Protein AF-A0A0G1ZNN7-F1 (afdb_monomer)

Secondary structure (DSSP, 8-state):
--EEEEEE---TTHHHHHHHHHHHTT--GGGEEEEEE-S-GGGGGG--SS---------SSTTSSHHHHHHHHHHHHHTT----GGG-EEEE-S-S--HHHHHHHTTSSSEEEEEEESS-TTS-STT-EEEEEEEE---HHHHHHHHHHHHHTT-EEEE--HHHHHHHHIIIIIHHHHHHHHHHHHHHHTT--HHHHGGG--HHHHHHHHHHHHHHTS-HHHHHHHHHH-TTHHHHHHHHHHHHHHHHHHHHHT-HHHHHHHHHHHHHHH-HHHHHHHHHHHHHHHHHHHHHH-TTEEEEEEEGGG--TTHHHHHHHHHHHTTPPEEEEEEEEETTTEEEEEEEESS-TTSHHHHHHHHHHHT-SSS-EEEE-

Radius of gyration: 27.14 Å; Cα contacts (8 Å, |Δi|>4): 486; chains: 1; bounding box: 48×65×79 Å

Sequence (373 aa):
MKKRILVLDAFTNGHEAVLAFIQRQGWAETDCEIVFCGTHPNVFKHLTEGPAYAVVPIRNSIAGEVTEVTKHLALFRETGYDLRERDRLDLQINTSVKQPAVEVMLESKAQIVGLHPMFRPEMPFDGQTVVACPARLTAPDWKTWVVNMLTATRAQIKWSTPAEHDGYMTTVQVIPHLGNLTSALLITEAGVSVSESLAFTSPFYRVMFSLMGRLVSQSPDLYTSIVMENPETLTMLERRIAIEQRLVQMIRDKDQAAFEELFAQANVHFGPDVTKEANELFMRILGVLSTLYGKNSVTLEFSKAQSRPGLLERISRVFSERQINLTGINSVALDGQRLQFTISFEQSRTSDGVHRALEEIEEWSDPRVKVLN

pLDDT: mean 78.95, std 20.48, range [31.52, 97.94]

Mean predicted aligned error: 11.03 Å

Nearest PDB structures (foldseek):
  2pv7-assembly1_B  TM=7.252E-01  e=7.925E-16  Haemophilus influenzae
  7mqv-assembly1_B  TM=6.150E-01  e=2.598E-10  Bacillus anthracis
  3ab4-assembly1_A  TM=6.164E-01  e=3.435E-03  Corynebacterium glutamicum
  3ab4-assembly3_K  TM=6.244E-01  e=4.361E-03  Corynebacterium glutamicum
  1u8s-assembly1_B  TM=6.652E-01  e=2.939E-02  Vibrio cholerae

Structure (mmCIF, N/CA/C/O backbone):
data_AF-A0A0G1ZNN7-F1
#
_entry.id   AF-A0A0G1ZNN7-F1
#
loop_
_atom_site.group_PDB
_atom_site.id
_atom_site.type_symbol
_atom_site.label_atom_id
_atom_site.label_alt_id
_atom_site.label_comp_id
_atom_site.label_asym_id
_atom_site.label_entity_id
_atom_site.label_seq_id
_atom_site.pdbx_PDB_ins_code
_atom_site.Cartn_x
_atom_site.Cartn_y
_atom_site.Cartn_z
_atom_site.occupancy
_atom_site.B_iso_or_equiv
_atom_site.auth_seq_id
_atom_site.auth_comp_id
_atom_site.auth_asym_id
_atom_site.auth_atom_id
_atom_site.pdbx_PDB_model_num
ATOM 1 N N . MET A 1 1 ? 4.304 30.557 -33.763 1.00 44.91 1 MET A N 1
ATOM 2 C CA . MET A 1 1 ? 3.660 29.225 -33.795 1.00 44.91 1 MET A CA 1
ATOM 3 C C . MET A 1 1 ? 3.194 28.893 -32.390 1.00 44.91 1 MET A C 1
ATOM 5 O O . MET A 1 1 ? 3.998 29.050 -31.476 1.00 44.91 1 MET A O 1
ATOM 9 N N . LYS A 1 2 ? 1.927 28.492 -32.206 1.00 40.66 2 LYS A N 1
ATOM 10 C CA . LYS A 1 2 ? 1.457 27.999 -30.902 1.00 40.66 2 LYS A CA 1
ATOM 11 C C . LYS A 1 2 ? 2.163 26.686 -30.565 1.00 40.66 2 LYS A C 1
ATOM 13 O O . LYS A 1 2 ? 2.397 25.868 -31.453 1.00 40.66 2 LYS A O 1
ATOM 18 N N . LYS A 1 3 ? 2.514 26.485 -29.298 1.00 46.41 3 LYS A N 1
ATOM 19 C CA . LYS A 1 3 ? 3.096 25.230 -28.808 1.00 46.41 3 LYS A CA 1
ATOM 20 C C . LYS A 1 3 ? 1.956 24.226 -28.639 1.00 46.41 3 LYS A C 1
ATOM 22 O O . LYS A 1 3 ? 1.139 24.374 -27.734 1.00 46.41 3 LYS A O 1
ATOM 27 N N . ARG A 1 4 ? 1.851 23.247 -29.538 1.00 44.50 4 ARG A N 1
ATOM 28 C CA . ARG A 1 4 ? 0.801 22.219 -29.467 1.00 44.50 4 ARG A CA 1
ATOM 29 C C . ARG A 1 4 ? 1.236 21.097 -28.529 1.00 44.50 4 ARG A C 1
ATOM 31 O O . ARG A 1 4 ? 2.291 20.516 -28.740 1.00 44.50 4 ARG A O 1
ATOM 38 N N . ILE A 1 5 ? 0.444 20.806 -27.502 1.00 48.78 5 ILE A N 1
ATOM 39 C CA . ILE A 1 5 ? 0.685 19.733 -26.532 1.00 48.78 5 ILE A CA 1
ATOM 40 C C . ILE A 1 5 ? -0.375 18.662 -26.772 1.00 48.78 5 ILE A C 1
ATOM 42 O O . ILE A 1 5 ? -1.563 18.904 -26.558 1.00 48.78 5 ILE A O 1
ATOM 46 N N . LEU A 1 6 ? 0.054 17.486 -27.229 1.00 44.06 6 LEU A N 1
ATOM 47 C CA . LEU A 1 6 ? -0.830 16.344 -27.444 1.00 44.06 6 LEU A CA 1
ATOM 48 C C . LEU A 1 6 ? -0.864 15.481 -26.178 1.00 44.06 6 LEU A C 1
ATOM 50 O O . LEU A 1 6 ? 0.165 14.976 -25.731 1.00 44.06 6 LEU A O 1
ATOM 54 N N . VAL A 1 7 ? -2.050 15.323 -25.604 1.00 48.69 7 VAL A N 1
ATOM 55 C CA . VAL A 1 7 ? -2.313 14.522 -24.407 1.00 48.69 7 VAL A CA 1
ATOM 56 C C . VAL A 1 7 ? -3.157 13.336 -24.838 1.00 48.69 7 VAL A C 1
ATOM 58 O O . VAL A 1 7 ? -4.355 13.474 -25.047 1.00 48.69 7 VAL A O 1
ATOM 61 N N . LEU A 1 8 ? -2.546 12.171 -25.010 1.00 45.94 8 LEU A N 1
ATOM 62 C CA . LEU A 1 8 ? -3.296 10.931 -25.205 1.00 45.94 8 LEU A CA 1
ATOM 63 C C . LEU A 1 8 ? -3.858 10.516 -23.838 1.00 45.94 8 LEU A C 1
ATOM 65 O O . LEU A 1 8 ? -3.112 10.311 -22.879 1.00 45.94 8 LEU A O 1
ATOM 69 N N . ASP A 1 9 ? -5.180 10.539 -23.732 1.00 41.41 9 ASP A N 1
ATOM 70 C CA . ASP A 1 9 ? -5.912 10.518 -22.472 1.00 41.41 9 ASP A CA 1
ATOM 71 C C . ASP A 1 9 ? -6.006 9.098 -21.892 1.00 41.41 9 ASP A C 1
ATOM 73 O O . ASP A 1 9 ? -6.522 8.179 -22.528 1.00 41.41 9 ASP A O 1
ATOM 77 N N . ALA A 1 10 ? -5.529 8.930 -20.658 1.00 40.56 10 ALA A N 1
ATOM 78 C CA . ALA A 1 10 ? -5.932 7.822 -19.793 1.00 40.56 10 ALA A CA 1
ATOM 79 C C . ALA A 1 10 ? -6.051 8.230 -18.312 1.00 40.56 10 ALA A C 1
ATOM 81 O O . ALA A 1 10 ? -6.166 7.357 -17.452 1.00 40.56 10 ALA A O 1
ATOM 82 N N . PHE A 1 11 ? -6.030 9.531 -18.002 1.00 39.31 11 PHE A N 1
ATOM 83 C CA . PHE A 1 11 ? -6.188 10.033 -16.638 1.00 39.31 11 PHE A CA 1
ATOM 84 C C . PHE A 1 11 ? -7.243 11.121 -16.614 1.00 39.31 11 PHE A C 1
ATOM 86 O O . PHE A 1 11 ? -7.104 12.152 -17.267 1.00 39.31 11 PHE A O 1
ATOM 93 N N . THR A 1 12 ? -8.202 10.955 -15.711 1.00 38.47 12 THR A N 1
ATOM 94 C CA . THR A 1 12 ? -9.225 11.948 -15.368 1.00 38.47 12 THR A CA 1
ATOM 95 C C . THR A 1 12 ? -8.660 13.314 -14.944 1.00 38.47 12 THR A C 1
ATOM 97 O O . THR A 1 12 ? -9.421 14.272 -14.893 1.00 38.47 12 THR A O 1
ATOM 100 N N . ASN A 1 13 ? -7.341 13.440 -14.718 1.00 40.41 13 ASN A N 1
ATOM 101 C CA . ASN A 1 13 ? -6.664 14.681 -14.313 1.00 40.41 13 ASN A CA 1
ATOM 102 C C . ASN A 1 13 ? -5.520 15.118 -15.263 1.00 40.41 13 ASN A C 1
ATOM 104 O O . ASN A 1 13 ? -4.739 16.006 -14.916 1.00 40.41 13 ASN A O 1
ATOM 108 N N . GLY A 1 14 ? -5.382 14.529 -16.463 1.00 47.19 14 GLY A N 1
ATOM 109 C CA . GLY A 1 14 ? -4.309 14.884 -17.415 1.00 47.19 14 GLY A CA 1
ATOM 110 C C . GLY A 1 14 ? -4.305 16.367 -17.820 1.00 47.19 14 GLY A C 1
ATOM 111 O O . GLY A 1 14 ? -3.260 16.941 -18.128 1.00 47.19 14 GLY A O 1
ATOM 112 N N . HIS A 1 15 ? -5.469 17.013 -17.744 1.00 46.91 15 HIS A N 1
ATOM 113 C CA . HIS A 1 15 ? -5.632 18.437 -18.011 1.00 46.91 15 HIS A CA 1
ATOM 114 C C . HIS A 1 15 ? -4.921 19.334 -16.991 1.00 46.91 15 HIS A C 1
ATOM 116 O O . HIS A 1 15 ? -4.230 20.274 -17.386 1.00 46.91 15 HIS A O 1
ATOM 122 N N . GLU A 1 16 ? -5.036 19.025 -15.699 1.00 47.75 16 GLU A N 1
ATOM 123 C CA . GLU A 1 16 ? -4.467 19.837 -14.618 1.00 47.75 16 GLU A CA 1
ATOM 124 C C . GLU A 1 16 ? -2.936 19.788 -14.623 1.00 47.75 16 GLU A C 1
ATOM 126 O O . GLU A 1 16 ? -2.276 20.813 -14.449 1.00 47.75 16 GLU A O 1
ATOM 131 N N . ALA A 1 17 ? -2.359 18.615 -14.905 1.00 46.34 17 ALA A N 1
ATOM 132 C CA . ALA A 1 17 ? -0.911 18.441 -15.006 1.00 46.34 17 ALA A CA 1
ATOM 133 C C . ALA A 1 17 ? -0.304 19.277 -16.148 1.00 46.34 17 ALA A C 1
ATOM 135 O O . ALA A 1 17 ? 0.763 19.877 -15.992 1.00 46.34 17 ALA A O 1
ATOM 136 N N . VAL A 1 18 ? -1.000 19.361 -17.287 1.00 49.97 18 VAL A N 1
ATOM 137 C CA . VAL A 1 18 ? -0.555 20.158 -18.438 1.00 49.97 18 VAL A CA 1
ATOM 138 C C . VAL A 1 18 ? -0.716 21.654 -18.187 1.00 49.97 18 VAL A C 1
ATOM 140 O O . VAL A 1 18 ? 0.196 22.414 -18.509 1.00 49.97 18 VAL A O 1
ATOM 143 N N . LEU A 1 19 ? -1.811 22.090 -17.560 1.00 50.88 19 LEU A N 1
ATOM 144 C CA . LEU A 1 19 ? -1.989 23.495 -17.178 1.00 50.88 19 LEU A CA 1
ATOM 145 C C . LEU A 1 19 ? -0.922 23.948 -16.169 1.00 50.88 19 LEU A C 1
ATOM 147 O O . LEU A 1 19 ? -0.299 24.995 -16.354 1.00 50.88 19 LEU A O 1
ATOM 151 N N . ALA A 1 20 ? -0.626 23.122 -15.160 1.00 48.09 20 ALA A N 1
ATOM 152 C CA . ALA A 1 20 ? 0.440 23.389 -14.195 1.00 48.09 20 ALA A CA 1
ATOM 153 C C . ALA A 1 20 ? 1.826 23.480 -14.860 1.00 48.09 20 ALA A C 1
ATOM 155 O O . ALA A 1 20 ? 2.654 24.310 -14.475 1.00 48.09 20 ALA A O 1
ATOM 156 N N . PHE A 1 21 ? 2.083 22.651 -15.876 1.00 46.81 21 PHE A N 1
ATOM 157 C CA . PHE A 1 21 ? 3.306 22.714 -16.674 1.00 46.81 21 PHE A CA 1
ATOM 158 C C . PHE A 1 21 ? 3.402 24.025 -17.474 1.00 46.81 21 PHE A C 1
ATOM 160 O O . PHE A 1 21 ? 4.423 24.707 -17.384 1.00 46.81 21 PHE A O 1
ATOM 167 N N . ILE A 1 22 ? 2.344 24.411 -18.197 1.00 48.09 22 ILE A N 1
ATOM 168 C CA . ILE A 1 22 ? 2.292 25.642 -19.010 1.00 48.09 22 ILE A CA 1
ATOM 169 C C . ILE A 1 22 ? 2.585 26.878 -18.153 1.00 48.09 22 ILE A C 1
ATOM 171 O O . ILE A 1 22 ? 3.478 27.662 -18.485 1.00 48.09 22 ILE A O 1
ATOM 175 N N . GLN A 1 23 ? 1.900 27.007 -17.012 1.00 49.72 23 GLN A N 1
ATOM 176 C CA . GLN A 1 23 ? 2.079 28.138 -16.099 1.00 49.72 23 GLN A CA 1
ATOM 177 C C . GLN A 1 23 ? 3.515 28.226 -15.563 1.00 49.72 23 GLN A C 1
ATOM 179 O O . GLN A 1 23 ? 4.091 29.311 -15.498 1.00 49.72 23 GLN A O 1
ATOM 184 N N . ARG A 1 24 ? 4.141 27.089 -15.233 1.00 48.16 24 ARG A N 1
ATOM 185 C CA . ARG A 1 24 ? 5.523 27.059 -14.719 1.00 48.16 24 ARG A CA 1
ATOM 186 C C . ARG A 1 24 ? 6.588 27.338 -15.773 1.00 48.16 24 ARG A C 1
ATOM 188 O O . ARG A 1 24 ? 7.645 27.850 -15.424 1.00 48.16 24 ARG A O 1
ATOM 195 N N . GLN A 1 25 ? 6.336 27.024 -17.042 1.00 47.50 25 GLN A N 1
ATOM 196 C CA . GLN A 1 25 ? 7.246 27.392 -18.132 1.00 47.50 25 GLN A CA 1
ATOM 197 C C . GLN A 1 25 ? 7.153 28.882 -18.508 1.00 47.50 25 GLN A C 1
ATOM 199 O O . GLN A 1 25 ? 7.848 29.328 -19.424 1.00 47.50 25 GLN A O 1
ATOM 204 N N . GLY A 1 26 ? 6.288 29.649 -17.832 1.00 47.72 26 GLY A N 1
ATOM 205 C CA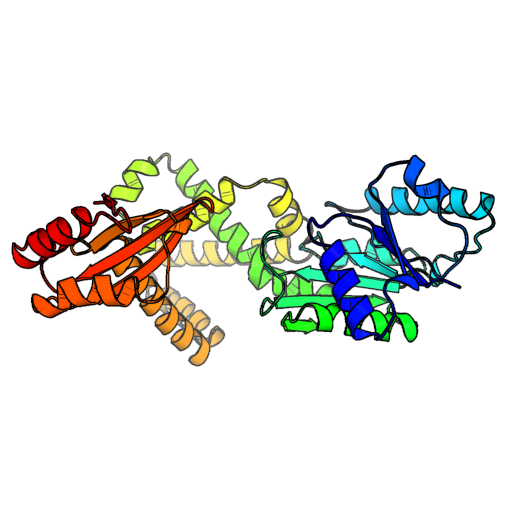 . GLY A 1 26 ? 6.019 31.047 -18.158 1.00 47.72 26 GLY A CA 1
ATOM 206 C C . GLY A 1 26 ? 5.368 31.207 -19.530 1.00 47.72 26 GLY A C 1
ATOM 207 O O . GLY A 1 26 ? 5.497 32.257 -20.156 1.00 47.72 26 GLY A O 1
ATOM 208 N N . TRP A 1 27 ? 4.730 30.152 -20.042 1.00 62.19 27 TRP A N 1
ATOM 209 C CA . TRP A 1 27 ? 4.028 30.211 -21.314 1.00 62.19 27 TRP A CA 1
ATOM 210 C C . TRP A 1 27 ? 2.643 30.789 -21.065 1.00 62.19 27 TRP A C 1
ATOM 212 O O . TRP A 1 27 ? 1.948 30.366 -20.141 1.00 62.19 27 TRP A O 1
ATOM 222 N N . ALA A 1 28 ? 2.224 31.741 -21.895 1.00 61.88 28 ALA A N 1
ATOM 223 C CA . ALA A 1 28 ? 0.833 32.148 -21.878 1.00 61.88 28 ALA A CA 1
ATOM 224 C C . ALA A 1 28 ? -0.017 30.962 -22.354 1.00 61.88 28 ALA A C 1
ATOM 226 O O . ALA A 1 28 ? 0.290 30.337 -23.373 1.00 61.88 28 ALA A O 1
ATOM 227 N N . GLU A 1 29 ? -1.092 30.645 -21.632 1.00 56.19 29 GLU A N 1
ATOM 228 C CA . GLU A 1 29 ? -2.018 29.573 -22.025 1.00 56.19 29 GLU A CA 1
ATOM 229 C C . GLU A 1 29 ? -2.569 29.807 -23.442 1.00 56.19 29 GLU A C 1
ATOM 231 O O . GLU A 1 29 ? -2.756 28.864 -24.204 1.00 56.19 29 GLU A O 1
ATOM 236 N N . THR A 1 30 ? -2.711 31.072 -23.849 1.00 62.75 30 THR A N 1
ATOM 237 C CA . THR A 1 30 ? -3.106 31.492 -25.202 1.00 62.75 30 THR A CA 1
ATOM 238 C C . THR A 1 30 ? -2.126 31.071 -26.299 1.00 62.75 30 THR A C 1
ATOM 240 O O . THR A 1 30 ? -2.542 30.901 -27.451 1.00 62.75 30 THR A O 1
ATOM 243 N N . ASP A 1 31 ? -0.853 30.882 -25.949 1.00 53.56 31 ASP A N 1
ATOM 244 C CA . ASP A 1 31 ? 0.229 30.480 -26.853 1.00 53.56 31 ASP A CA 1
ATOM 245 C C . ASP A 1 31 ? 0.372 28.956 -26.948 1.00 53.56 31 ASP A C 1
ATOM 247 O O . ASP A 1 31 ? 1.177 28.456 -27.740 1.00 53.56 31 ASP A O 1
ATOM 251 N N . CYS A 1 32 ? -0.408 28.215 -26.158 1.00 49.81 32 CYS A N 1
ATOM 252 C CA . CYS A 1 32 ? -0.435 26.762 -26.138 1.00 49.81 32 CYS A CA 1
ATOM 253 C C . CYS A 1 32 ? -1.749 26.246 -26.737 1.00 49.81 32 CYS A C 1
ATOM 255 O O . CYS A 1 32 ? -2.803 26.866 -26.614 1.00 49.81 32 CYS A O 1
ATOM 257 N N . GLU A 1 33 ? -1.696 25.101 -27.405 1.00 48.09 33 GLU A N 1
ATOM 258 C CA . GLU A 1 33 ? -2.886 24.396 -27.885 1.00 48.09 33 GLU A CA 1
ATOM 259 C C . GLU A 1 33 ? -2.855 22.988 -27.296 1.00 48.09 33 GLU A C 1
ATOM 261 O O . GLU A 1 33 ? -2.010 22.178 -27.669 1.00 48.09 33 GLU A O 1
ATOM 266 N N . ILE A 1 34 ? -3.720 22.728 -26.315 1.00 53.44 34 ILE A N 1
ATOM 267 C CA . ILE A 1 34 ? -3.797 21.439 -25.621 1.00 53.44 34 ILE A CA 1
ATOM 268 C C . ILE A 1 34 ? -4.828 20.581 -26.347 1.00 53.44 34 ILE A C 1
ATOM 270 O O . ILE A 1 34 ? -6.001 20.943 -26.412 1.00 53.44 34 ILE A O 1
ATOM 274 N N . VAL A 1 35 ? -4.395 19.446 -26.886 1.00 46.75 35 VAL A N 1
ATOM 275 C CA . VAL A 1 35 ? -5.260 18.514 -27.612 1.00 46.75 35 VAL A CA 1
ATOM 276 C C . VAL A 1 35 ? -5.360 17.223 -26.809 1.00 46.75 35 VAL A C 1
ATOM 278 O O . VAL A 1 35 ? -4.363 16.523 -26.649 1.00 46.75 35 VAL A O 1
ATOM 281 N N . PHE A 1 36 ? -6.558 16.908 -26.311 1.00 48.97 36 PHE A N 1
ATOM 282 C CA . PHE A 1 36 ? -6.851 15.632 -25.655 1.00 48.97 36 PHE A CA 1
ATOM 283 C C . PHE A 1 36 ? -7.251 14.597 -26.701 1.00 48.97 36 PHE A C 1
ATOM 285 O O . PHE A 1 36 ? -8.249 14.757 -27.403 1.00 48.97 36 PHE A O 1
ATOM 292 N N . CYS A 1 37 ? -6.478 13.527 -26.807 1.00 43.19 37 CYS A N 1
ATOM 293 C CA . CYS A 1 37 ? -6.758 12.408 -27.683 1.00 43.19 37 CYS A CA 1
ATOM 294 C C . CYS A 1 37 ? -7.326 11.245 -26.871 1.00 43.19 37 CYS A C 1
ATOM 296 O O . CYS A 1 37 ? -6.582 10.474 -26.273 1.00 43.19 37 CYS A O 1
ATOM 298 N N . GLY A 1 38 ? -8.650 11.096 -26.906 1.00 44.03 38 GLY A N 1
ATOM 299 C CA . GLY A 1 38 ? -9.267 9.772 -26.826 1.00 44.03 38 GLY A CA 1
ATOM 300 C C . GLY A 1 38 ? -9.114 9.028 -28.162 1.00 44.03 38 GLY A C 1
ATOM 301 O O . GLY A 1 38 ? -8.691 9.612 -29.160 1.00 44.03 38 GLY A O 1
ATOM 302 N N . THR A 1 39 ? -9.510 7.756 -28.221 1.00 35.84 39 THR A N 1
ATOM 303 C CA . THR A 1 39 ? -9.397 6.870 -29.404 1.00 35.84 39 THR A CA 1
ATOM 304 C C . THR A 1 39 ? -10.273 7.271 -30.614 1.00 35.84 39 THR A C 1
ATOM 306 O O . THR A 1 39 ? -10.457 6.485 -31.539 1.00 35.84 39 THR A O 1
ATOM 309 N N . HIS A 1 40 ? -10.841 8.486 -30.653 1.00 32.59 40 HIS A N 1
ATOM 310 C CA . HIS A 1 40 ? -11.866 8.866 -31.630 1.00 32.59 40 HIS A CA 1
ATOM 311 C C . HIS A 1 40 ? -11.294 9.502 -32.928 1.00 32.59 40 HIS A C 1
ATOM 313 O O . HIS A 1 40 ? -10.628 10.539 -32.861 1.00 32.59 40 HIS A O 1
ATOM 319 N N . PRO A 1 41 ? -11.648 9.000 -34.133 1.00 33.50 41 PRO A N 1
ATOM 320 C CA . PRO A 1 41 ? -11.090 9.431 -35.427 1.00 33.50 41 PRO A CA 1
ATOM 321 C C . PRO A 1 41 ? -11.228 10.926 -35.782 1.00 33.50 41 PRO A C 1
ATOM 323 O O . PRO A 1 41 ? -10.408 11.483 -36.509 1.00 33.50 41 PRO A O 1
ATOM 326 N N . ASN A 1 42 ? -12.267 11.603 -35.286 1.00 32.78 42 ASN A N 1
ATOM 327 C CA . ASN A 1 42 ? -12.502 13.025 -35.589 1.00 32.78 42 ASN A CA 1
ATOM 328 C C . ASN A 1 42 ? -11.539 13.991 -34.873 1.00 32.78 42 ASN A C 1
ATOM 330 O O . ASN A 1 42 ? -11.431 15.138 -35.299 1.00 32.78 42 ASN A O 1
ATOM 334 N N . VAL A 1 43 ? -10.814 13.542 -33.842 1.00 31.52 43 VAL A N 1
ATOM 335 C CA . VAL A 1 43 ? -9.840 14.375 -33.110 1.00 31.52 43 VAL A CA 1
ATOM 336 C C . VAL A 1 43 ? -8.578 14.631 -33.953 1.00 31.52 43 VAL A C 1
ATOM 338 O O . VAL A 1 43 ? -7.948 15.680 -33.843 1.00 31.52 43 VAL A O 1
ATOM 341 N N . PHE A 1 44 ? -8.253 13.725 -34.882 1.00 36.28 44 PHE A N 1
ATOM 342 C CA . PHE A 1 44 ? -7.023 13.766 -35.683 1.00 36.28 44 PHE A CA 1
ATOM 343 C C . PHE A 1 44 ? -7.017 14.812 -36.813 1.00 36.28 44 PHE A C 1
ATOM 345 O O . PHE A 1 44 ? -5.967 15.084 -37.388 1.00 36.28 44 PHE A O 1
ATOM 352 N N . LYS A 1 45 ? -8.159 15.447 -37.120 1.00 33.91 45 LYS A N 1
ATOM 353 C CA . LYS A 1 45 ? -8.279 16.449 -38.201 1.00 33.91 45 LYS A CA 1
ATOM 354 C C . LYS A 1 45 ? -7.712 17.836 -37.857 1.00 33.91 45 LYS A C 1
ATOM 356 O O . LYS A 1 45 ? -7.598 18.669 -38.750 1.00 33.91 45 LYS A O 1
ATOM 361 N N . HIS A 1 46 ? -7.347 18.095 -36.599 1.00 33.72 46 HIS A N 1
ATOM 362 C CA . HIS A 1 46 ? -6.868 19.409 -36.132 1.00 33.72 46 HIS A CA 1
ATOM 363 C C . HIS A 1 46 ? -5.331 19.510 -35.978 1.00 33.72 46 HIS A C 1
ATOM 365 O O . HIS A 1 46 ? -4.806 20.523 -35.515 1.00 33.72 46 HIS A O 1
ATOM 371 N N . LEU A 1 47 ? -4.579 18.482 -36.386 1.00 36.84 47 LEU A N 1
ATOM 372 C CA . LEU A 1 47 ? -3.124 18.386 -36.204 1.00 36.84 47 LEU A CA 1
ATOM 373 C C . LEU A 1 47 ? -2.386 18.855 -37.468 1.00 36.84 47 LEU A C 1
ATOM 375 O O . LEU A 1 47 ? -2.235 18.105 -38.426 1.00 36.84 47 LEU A O 1
ATOM 379 N N . THR A 1 48 ? -1.962 20.120 -37.484 1.00 33.00 48 THR A N 1
ATOM 380 C CA . THR A 1 48 ? -1.410 20.795 -38.672 1.00 33.00 48 THR A CA 1
ATOM 381 C C . THR A 1 48 ? -0.138 21.634 -38.476 1.00 33.00 48 THR A C 1
ATOM 383 O O . THR A 1 48 ? 0.424 21.966 -39.501 1.00 33.00 48 THR A O 1
ATOM 386 N N . GLU A 1 49 ? 0.404 21.913 -37.269 1.00 32.06 49 GLU A N 1
ATOM 387 C CA . GLU A 1 49 ? 1.783 22.463 -37.113 1.00 32.06 49 GLU A CA 1
ATOM 388 C C . GLU A 1 49 ? 2.345 22.422 -35.648 1.00 32.06 49 GLU A C 1
ATOM 390 O O . GLU A 1 49 ? 1.678 22.912 -34.739 1.00 32.06 49 GLU A O 1
ATOM 395 N N . GLY A 1 50 ? 3.573 21.896 -35.397 1.00 37.56 50 GLY A N 1
ATOM 396 C CA . GLY A 1 50 ? 4.270 21.832 -34.069 1.00 37.56 50 GLY A CA 1
ATOM 397 C C . GLY A 1 50 ? 5.011 20.503 -33.718 1.00 37.56 50 GLY A C 1
ATOM 398 O O . GLY A 1 50 ? 4.794 19.500 -34.389 1.00 37.56 50 GLY A O 1
ATOM 399 N N . PRO A 1 51 ? 5.890 20.405 -32.693 1.00 39.50 51 PRO A N 1
ATOM 400 C CA . PRO A 1 51 ? 6.383 19.096 -32.228 1.00 39.50 51 PRO A CA 1
ATOM 401 C C . PRO A 1 51 ? 5.216 18.293 -31.627 1.00 39.50 51 PRO A C 1
ATOM 403 O O . PRO A 1 51 ? 4.426 18.846 -30.869 1.00 39.50 51 PRO A O 1
ATOM 406 N N . ALA A 1 52 ? 5.062 17.018 -31.989 1.00 40.19 52 ALA A N 1
ATOM 407 C CA . ALA A 1 52 ? 3.958 16.179 -31.516 1.00 40.19 52 ALA A CA 1
ATOM 408 C C . ALA A 1 52 ? 4.436 15.166 -30.459 1.00 40.19 52 ALA A C 1
ATOM 410 O O . ALA A 1 52 ? 5.528 14.610 -30.551 1.00 40.19 52 ALA A O 1
ATOM 411 N N . TYR A 1 53 ? 3.595 14.939 -29.451 1.00 48.41 53 TYR A N 1
ATOM 412 C CA . TYR A 1 53 ? 3.860 14.161 -28.235 1.00 48.41 53 TYR A CA 1
ATOM 413 C C . TYR A 1 53 ? 2.955 12.921 -28.268 1.00 48.41 53 TYR A C 1
ATOM 415 O O . TYR A 1 53 ? 1.804 13.062 -28.656 1.00 48.41 53 TYR A O 1
ATOM 423 N N . ALA A 1 54 ? 3.396 11.723 -27.876 1.00 43.56 54 ALA A N 1
ATOM 424 C CA . ALA A 1 54 ? 2.491 10.568 -27.824 1.00 43.56 54 ALA A CA 1
ATOM 425 C C . ALA A 1 54 ? 2.617 9.817 -26.496 1.00 43.56 54 ALA A C 1
ATOM 427 O O . ALA A 1 54 ? 3.451 8.941 -26.331 1.00 43.56 54 ALA A O 1
ATOM 428 N N . VAL A 1 55 ? 1.746 10.116 -25.537 1.00 43.78 55 VAL A N 1
ATOM 429 C CA . VAL A 1 55 ? 1.585 9.275 -24.343 1.00 43.78 55 VAL A CA 1
ATOM 430 C C . VAL A 1 55 ? 0.862 7.988 -24.750 1.00 43.78 55 VAL A C 1
ATOM 432 O O . VAL A 1 55 ? -0.319 8.025 -25.045 1.00 43.78 55 VAL A O 1
ATOM 435 N N . VAL A 1 56 ? 1.534 6.843 -24.825 1.00 43.31 56 VAL A N 1
ATOM 436 C CA . VAL A 1 56 ? 0.854 5.581 -25.161 1.00 43.31 56 VAL A CA 1
ATOM 437 C C . VAL A 1 56 ? 0.411 4.910 -23.861 1.00 43.31 56 VAL A C 1
ATOM 439 O O . VAL A 1 56 ? 1.255 4.328 -23.173 1.00 43.31 56 VAL A O 1
ATOM 442 N N . PRO A 1 57 ? -0.879 4.970 -23.477 1.00 41.88 57 PRO A N 1
ATOM 443 C CA . PRO A 1 57 ? -1.362 4.126 -22.403 1.00 41.88 57 PRO A CA 1
ATOM 444 C C . PRO A 1 57 ? -1.318 2.682 -22.900 1.00 41.88 57 PRO A C 1
ATOM 446 O O . PRO A 1 57 ? -2.069 2.311 -23.790 1.00 41.88 57 PRO A O 1
ATOM 449 N N . ILE A 1 58 ? -0.415 1.883 -22.342 1.00 45.00 58 ILE A N 1
ATOM 450 C CA . ILE A 1 58 ? -0.422 0.433 -22.534 1.00 45.00 58 ILE A CA 1
ATOM 451 C C . ILE A 1 58 ? -1.308 -0.130 -21.423 1.00 45.00 58 ILE A C 1
ATOM 453 O O . ILE A 1 58 ? -0.908 -0.117 -20.255 1.00 45.00 58 ILE A O 1
ATOM 457 N N . ARG A 1 59 ? -2.525 -0.564 -21.752 1.00 42.25 59 ARG A N 1
ATOM 458 C CA . ARG A 1 59 ? -3.338 -1.416 -20.883 1.00 42.25 59 ARG A CA 1
ATOM 459 C C . ARG A 1 59 ? -2.874 -2.854 -21.087 1.00 42.25 59 ARG A C 1
ATOM 461 O O . ARG A 1 59 ? -3.127 -3.424 -22.132 1.00 42.25 59 ARG A O 1
ATOM 468 N N . ASN A 1 60 ? -2.227 -3.404 -20.060 1.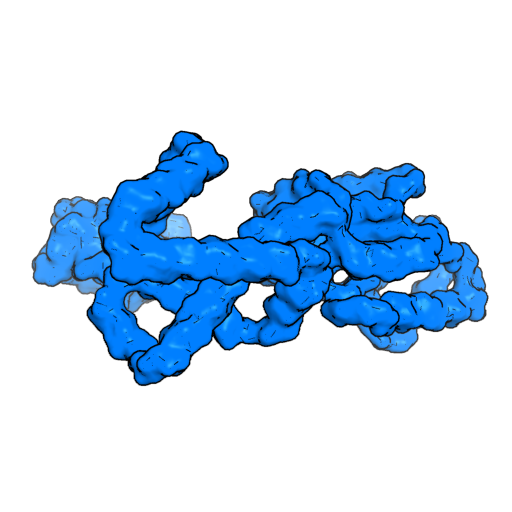00 42.59 60 ASN A N 1
ATOM 469 C CA . ASN A 1 60 ? -1.979 -4.831 -19.816 1.00 42.59 60 ASN A CA 1
ATOM 470 C C . ASN A 1 60 ? -1.508 -5.714 -20.999 1.00 42.59 60 ASN A C 1
ATOM 472 O O . ASN A 1 60 ? -2.215 -5.964 -21.968 1.00 42.59 60 ASN A O 1
ATOM 476 N N . SER A 1 61 ? -0.350 -6.342 -20.785 1.00 42.22 61 SER A N 1
ATOM 477 C CA . SER A 1 61 ? 0.244 -7.447 -21.542 1.00 42.22 61 SER A CA 1
ATOM 478 C C . SER A 1 61 ? 0.609 -7.194 -23.015 1.00 42.22 61 SER A C 1
ATOM 480 O O . SER A 1 61 ? -0.220 -7.108 -23.913 1.00 42.22 61 SER A O 1
ATOM 482 N N . ILE A 1 62 ? 1.925 -7.107 -23.224 1.00 43.66 62 ILE A N 1
ATOM 483 C CA . ILE A 1 62 ? 2.707 -7.609 -24.363 1.00 43.66 62 ILE A CA 1
ATOM 484 C C . ILE A 1 62 ? 2.035 -7.500 -25.754 1.00 43.66 62 ILE A C 1
ATOM 486 O O . ILE A 1 62 ? 1.146 -8.255 -26.136 1.00 43.66 62 ILE A O 1
ATOM 490 N N . ALA A 1 63 ? 2.611 -6.604 -26.560 1.00 39.16 63 ALA A N 1
ATOM 491 C CA . ALA A 1 63 ? 2.543 -6.522 -28.024 1.00 39.16 63 ALA A CA 1
ATOM 492 C C . ALA A 1 63 ? 1.254 -6.007 -28.702 1.00 39.16 63 ALA A C 1
ATOM 494 O O . ALA A 1 63 ? 1.356 -5.560 -29.842 1.00 39.16 63 ALA A O 1
ATOM 495 N N . GLY A 1 64 ? 0.083 -5.992 -28.056 1.00 38.56 64 GLY A N 1
ATOM 496 C CA . GLY A 1 64 ? -1.185 -5.665 -28.741 1.00 38.56 64 GLY A CA 1
ATOM 497 C C . GLY A 1 64 ? -1.464 -4.175 -29.021 1.00 38.56 64 GLY A C 1
ATOM 498 O O . GLY A 1 64 ? -1.794 -3.805 -30.146 1.00 38.56 64 GLY A O 1
ATOM 499 N N . GLU A 1 65 ? -1.351 -3.301 -28.013 1.00 41.84 65 GLU A N 1
ATOM 500 C CA . GLU A 1 65 ? -1.818 -1.900 -28.124 1.00 41.84 65 GLU A CA 1
ATOM 501 C C . GLU A 1 65 ? -0.775 -0.928 -28.703 1.00 41.84 65 GLU A C 1
ATOM 503 O O . GLU A 1 65 ? -1.128 0.060 -29.352 1.00 41.84 65 GLU A O 1
ATOM 508 N N . VAL A 1 66 ? 0.525 -1.217 -28.557 1.00 40.91 66 VAL A N 1
ATOM 509 C CA . VAL A 1 66 ? 1.599 -0.371 -29.127 1.00 40.91 66 VAL A CA 1
ATOM 510 C C . VAL A 1 66 ? 1.493 -0.306 -30.661 1.00 40.91 66 VAL A C 1
ATOM 512 O O . VAL A 1 66 ? 1.839 0.710 -31.278 1.00 40.91 66 VAL A O 1
ATOM 515 N N . THR A 1 67 ? 0.946 -1.358 -31.284 1.00 39.66 67 THR A N 1
ATOM 516 C CA . THR A 1 67 ? 0.727 -1.446 -32.734 1.00 39.66 67 THR A CA 1
ATOM 517 C C . THR A 1 67 ? -0.381 -0.513 -33.238 1.00 39.66 67 THR A C 1
ATOM 519 O O . THR A 1 67 ? -0.368 -0.136 -34.410 1.00 39.66 67 THR A O 1
ATOM 522 N N . GLU A 1 68 ? -1.347 -0.116 -32.401 1.00 39.81 68 GLU A N 1
ATOM 523 C CA . GLU A 1 68 ? -2.474 0.725 -32.836 1.00 39.81 68 GLU A CA 1
ATOM 524 C C . GLU A 1 68 ? -2.075 2.201 -32.972 1.00 39.81 68 GLU A C 1
ATOM 526 O O . GLU A 1 68 ? -2.374 2.839 -33.985 1.00 39.81 68 GLU A O 1
ATOM 531 N N . VAL A 1 69 ? -1.286 2.730 -32.030 1.00 39.03 69 VAL A N 1
ATOM 532 C CA . VAL A 1 69 ? -0.785 4.116 -32.105 1.00 39.03 69 VAL A CA 1
ATOM 533 C C . VAL A 1 69 ? 0.174 4.302 -33.286 1.00 39.03 69 VAL A C 1
ATOM 535 O O . VAL A 1 69 ? 0.150 5.334 -33.957 1.00 39.03 69 VAL A O 1
ATOM 538 N N . THR A 1 70 ? 0.999 3.296 -33.592 1.00 39.50 70 THR A N 1
ATOM 539 C CA . THR A 1 70 ? 1.916 3.334 -34.744 1.00 39.50 70 THR A CA 1
ATOM 540 C C . THR A 1 70 ? 1.191 3.218 -36.086 1.00 39.50 70 THR A C 1
ATOM 542 O O . THR A 1 70 ? 1.588 3.899 -37.033 1.00 39.50 70 THR A O 1
ATOM 545 N N . LYS A 1 71 ? 0.093 2.452 -36.181 1.00 40.88 71 LYS A N 1
ATOM 546 C CA . LYS A 1 71 ? -0.748 2.393 -37.395 1.00 40.88 71 LYS A CA 1
ATOM 547 C C . LYS A 1 71 ? -1.360 3.749 -37.757 1.00 40.88 71 LYS A C 1
ATOM 549 O O . LYS A 1 71 ? -1.453 4.070 -38.940 1.00 40.88 71 LYS A O 1
ATOM 554 N N . HIS A 1 72 ? -1.704 4.579 -36.772 1.00 43.38 72 HIS A N 1
ATOM 555 C CA . HIS A 1 72 ? -2.247 5.917 -37.027 1.00 43.38 72 HIS A CA 1
ATOM 556 C C . HIS A 1 72 ? -1.208 6.938 -37.522 1.00 43.38 72 HIS A C 1
ATOM 558 O O . HIS A 1 72 ? -1.592 7.913 -38.161 1.00 43.38 72 HIS A O 1
ATOM 564 N N . LEU A 1 73 ? 0.100 6.709 -37.331 1.00 43.38 73 LEU A N 1
ATOM 565 C CA . LEU A 1 73 ? 1.162 7.611 -37.813 1.00 43.38 73 LEU A CA 1
ATOM 566 C C . LEU A 1 73 ? 1.270 7.678 -39.342 1.00 43.38 73 LEU A C 1
ATOM 568 O O . LEU A 1 73 ? 1.687 8.704 -39.878 1.00 43.38 73 LEU A O 1
ATOM 572 N N . ALA A 1 74 ? 0.875 6.617 -40.054 1.00 44.44 74 ALA A N 1
ATOM 573 C CA . ALA A 1 74 ? 0.803 6.644 -41.515 1.00 44.44 74 ALA A CA 1
ATOM 574 C C . ALA A 1 74 ? -0.179 7.725 -42.008 1.00 44.44 74 ALA A C 1
ATOM 576 O O . ALA A 1 74 ? 0.125 8.433 -42.965 1.00 44.44 74 ALA A O 1
ATOM 577 N N . LEU A 1 75 ? -1.280 7.929 -41.275 1.00 46.16 75 LEU A N 1
ATOM 578 C CA . LEU A 1 75 ? -2.310 8.929 -41.563 1.00 46.16 75 LEU A CA 1
ATOM 579 C C . LEU A 1 75 ? -1.794 10.379 -41.430 1.00 46.16 75 LEU A C 1
ATOM 581 O O . LEU A 1 75 ? -2.245 11.263 -42.148 1.00 46.16 75 LEU A O 1
ATOM 585 N N . PHE A 1 76 ? -0.824 10.632 -40.543 1.00 40.16 76 PHE A N 1
ATOM 586 C CA . PHE A 1 76 ? -0.222 11.963 -40.340 1.00 40.16 76 PHE A CA 1
ATOM 587 C C . PHE A 1 76 ? 0.713 12.393 -41.475 1.00 40.16 76 PHE A C 1
ATOM 589 O O . PHE A 1 76 ? 0.882 13.584 -41.739 1.00 40.16 76 PHE A O 1
ATOM 596 N N . ARG A 1 77 ? 1.328 11.426 -42.165 1.00 46.78 77 ARG A N 1
ATOM 597 C CA . ARG A 1 77 ? 2.174 11.720 -43.331 1.00 46.78 77 ARG A CA 1
ATOM 598 C C . ARG A 1 77 ? 1.340 12.221 -44.506 1.00 46.78 77 ARG A C 1
ATOM 600 O O . ARG A 1 77 ? 1.800 13.075 -45.257 1.00 46.78 77 ARG A O 1
ATOM 607 N N . GLU A 1 78 ? 0.107 11.734 -44.627 1.00 43.72 78 GLU A N 1
ATOM 608 C CA . GLU A 1 78 ? -0.852 12.151 -45.656 1.00 43.72 78 GLU A CA 1
ATOM 609 C C . GLU A 1 78 ? -1.384 13.579 -45.427 1.00 43.72 78 GLU A C 1
ATOM 611 O O . GLU A 1 78 ? -1.799 14.232 -46.381 1.00 43.72 78 GLU A O 1
ATOM 616 N N . THR A 1 79 ? -1.312 14.106 -44.196 1.00 43.03 79 THR A N 1
ATOM 617 C CA . THR A 1 79 ? -1.736 15.477 -43.845 1.00 43.03 79 THR A CA 1
ATOM 618 C C . THR A 1 79 ? -0.600 16.509 -43.846 1.00 43.03 79 THR A C 1
ATOM 620 O O . THR A 1 79 ? -0.819 17.655 -43.455 1.00 43.03 79 THR A O 1
ATOM 623 N N . GLY A 1 80 ? 0.602 16.139 -44.309 1.00 37.91 80 GLY A N 1
ATOM 624 C CA . GLY A 1 80 ? 1.743 17.054 -44.464 1.00 37.91 80 GLY A CA 1
ATOM 625 C C . GLY A 1 80 ? 2.650 17.195 -43.236 1.00 37.91 80 GLY A C 1
ATOM 626 O O . GLY A 1 80 ? 3.489 18.094 -43.202 1.00 37.91 80 GLY A O 1
ATOM 627 N N . TYR A 1 81 ? 2.519 16.316 -42.238 1.00 39.31 81 TYR A N 1
ATOM 628 C CA . TYR A 1 81 ? 3.317 16.348 -41.010 1.00 39.31 81 TYR A CA 1
ATOM 629 C C . TYR A 1 81 ? 4.507 15.368 -41.070 1.00 39.31 81 TYR A C 1
ATOM 631 O O . TYR A 1 81 ? 4.311 14.152 -41.063 1.00 39.31 81 TYR A O 1
ATOM 639 N N . ASP A 1 82 ? 5.755 15.863 -41.069 1.00 48.34 82 ASP A N 1
ATOM 640 C CA . ASP A 1 82 ? 6.971 15.021 -40.964 1.00 48.34 82 ASP A CA 1
ATOM 641 C C . ASP A 1 82 ? 7.323 14.736 -39.490 1.00 48.34 82 ASP A C 1
ATOM 643 O O . ASP A 1 82 ? 8.404 15.080 -39.011 1.00 48.34 82 ASP A O 1
ATOM 647 N N . LEU A 1 83 ? 6.395 14.136 -38.729 1.00 51.28 83 LEU A N 1
ATOM 648 C CA . LEU A 1 83 ? 6.730 13.605 -37.405 1.00 51.28 83 LEU A CA 1
ATOM 649 C C . LEU A 1 83 ? 7.483 12.287 -37.584 1.00 51.28 83 LEU A C 1
ATOM 651 O O . LEU A 1 83 ? 6.903 11.265 -37.969 1.00 51.28 83 LEU A O 1
ATOM 655 N N . ARG A 1 84 ? 8.780 12.286 -37.276 1.00 58.38 84 ARG A N 1
ATOM 656 C CA . ARG A 1 84 ? 9.557 11.048 -37.255 1.00 58.38 84 ARG A CA 1
ATOM 657 C C . ARG A 1 84 ? 9.413 10.413 -35.890 1.00 58.38 84 ARG A C 1
ATOM 659 O O . ARG A 1 84 ? 9.412 11.074 -34.861 1.00 58.38 84 ARG A O 1
ATOM 666 N N . GLU A 1 85 ? 9.372 9.094 -35.885 1.00 61.91 85 GLU A N 1
ATOM 667 C CA . GLU A 1 85 ? 9.237 8.294 -34.672 1.00 61.91 85 GLU A CA 1
ATOM 668 C C . GLU A 1 85 ? 10.293 8.631 -33.603 1.00 61.91 85 GLU A C 1
ATOM 670 O O . GLU A 1 85 ? 9.999 8.597 -32.418 1.00 61.91 85 GLU A O 1
ATOM 675 N N . ARG A 1 86 ? 11.499 9.045 -34.015 1.00 66.94 86 ARG A N 1
ATOM 676 C CA . ARG A 1 86 ? 12.584 9.479 -33.114 1.00 66.94 86 ARG A CA 1
ATOM 677 C C . ARG A 1 86 ? 12.329 10.791 -32.367 1.00 66.94 86 ARG A C 1
ATOM 679 O O . ARG A 1 86 ? 12.974 11.040 -31.351 1.00 66.94 86 ARG A O 1
ATOM 686 N N . ASP A 1 87 ? 11.427 11.615 -32.888 1.00 63.47 87 ASP A N 1
ATOM 687 C CA . ASP A 1 87 ? 11.100 12.931 -32.341 1.00 63.47 87 ASP A CA 1
ATOM 688 C C . ASP A 1 87 ? 9.965 12.834 -31.300 1.00 63.47 87 ASP A C 1
ATOM 690 O O . ASP A 1 87 ? 9.655 13.817 -30.635 1.00 63.47 87 ASP A O 1
ATOM 694 N N . ARG A 1 88 ? 9.382 11.638 -31.118 1.00 67.94 88 ARG A N 1
ATOM 695 C CA . ARG A 1 88 ? 8.290 11.311 -30.189 1.00 67.94 88 ARG A CA 1
ATOM 696 C C . ARG A 1 88 ? 8.817 10.962 -28.790 1.00 67.94 88 ARG A C 1
ATOM 698 O O . ARG A 1 88 ? 9.900 10.392 -28.666 1.00 67.94 88 ARG A O 1
ATOM 705 N N . LEU A 1 89 ? 8.025 11.242 -27.754 1.00 68.38 89 LEU A N 1
ATOM 706 C CA . LEU A 1 89 ? 8.196 10.719 -26.394 1.00 68.38 89 LEU A CA 1
ATOM 707 C C . LEU A 1 89 ? 7.004 9.833 -26.033 1.00 68.38 89 LEU A C 1
ATOM 709 O O . LEU A 1 89 ? 5.880 10.329 -26.032 1.00 68.38 89 LEU A O 1
ATOM 713 N N . ASP A 1 90 ? 7.293 8.589 -25.658 1.00 72.62 90 ASP A N 1
ATOM 714 C CA . ASP A 1 90 ? 6.354 7.590 -25.169 1.00 72.62 90 ASP A CA 1
ATOM 715 C C . ASP A 1 90 ? 6.456 7.473 -23.651 1.00 72.62 90 ASP A C 1
ATOM 717 O O . ASP A 1 90 ? 7.507 7.138 -23.092 1.00 72.62 90 ASP A O 1
ATOM 721 N N . LEU A 1 91 ? 5.337 7.740 -22.984 1.00 67.81 91 LEU A N 1
ATOM 722 C CA . LEU A 1 91 ? 5.194 7.574 -21.544 1.00 67.81 91 LEU A CA 1
ATOM 723 C C . LEU A 1 91 ? 4.290 6.385 -21.247 1.00 67.81 91 LEU A C 1
ATOM 725 O O . LEU A 1 91 ? 3.105 6.412 -21.573 1.00 67.81 91 LEU A O 1
ATOM 729 N N . GLN A 1 92 ? 4.837 5.380 -20.575 1.00 73.50 92 GLN A N 1
ATOM 730 C CA . GLN A 1 92 ? 4.059 4.289 -20.001 1.00 73.50 92 GLN A CA 1
ATOM 731 C C . GLN A 1 92 ? 3.750 4.627 -18.546 1.00 73.50 92 GLN A C 1
ATOM 733 O O . GLN A 1 92 ? 4.663 4.946 -17.803 1.00 73.50 92 GLN A O 1
ATOM 738 N N . ILE A 1 93 ? 2.493 4.545 -18.113 1.00 63.22 93 ILE A N 1
ATOM 739 C CA . ILE A 1 93 ? 2.100 4.980 -16.757 1.00 63.22 93 ILE A CA 1
ATOM 740 C C . ILE A 1 93 ? 1.038 4.085 -16.089 1.00 63.22 93 ILE A C 1
ATOM 742 O O . ILE A 1 93 ? 0.910 4.092 -14.869 1.00 63.22 93 ILE A O 1
ATOM 746 N N . ASN A 1 94 ? 0.343 3.247 -16.867 1.00 62.66 94 ASN A N 1
ATOM 747 C CA . ASN A 1 94 ? -0.757 2.383 -16.404 1.00 62.66 94 ASN A CA 1
ATOM 748 C C . ASN A 1 94 ? -0.368 0.904 -16.276 1.00 62.66 94 ASN A C 1
ATOM 750 O O . ASN A 1 94 ? -1.214 0.019 -16.353 1.00 62.66 94 ASN A O 1
ATOM 754 N N . THR A 1 95 ? 0.918 0.633 -16.095 1.00 69.88 95 THR A N 1
ATOM 755 C CA . THR A 1 95 ? 1.430 -0.725 -15.891 1.00 69.88 95 THR A CA 1
ATOM 756 C C . THR A 1 95 ? 2.155 -0.753 -14.562 1.00 69.88 95 THR A C 1
ATOM 758 O O . THR A 1 95 ? 2.883 0.185 -14.235 1.00 69.88 95 THR A O 1
ATOM 761 N N . SER A 1 96 ? 1.990 -1.819 -13.788 1.00 81.88 96 SER A N 1
ATOM 762 C CA . SER A 1 96 ? 2.731 -2.001 -12.535 1.00 81.88 96 SER A CA 1
ATOM 763 C C . SER A 1 96 ? 4.061 -2.726 -12.739 1.00 81.88 96 SER A C 1
ATOM 765 O O . SER A 1 96 ? 4.940 -2.593 -11.904 1.00 81.88 96 SER A O 1
ATOM 767 N N . VAL A 1 97 ? 4.268 -3.362 -13.895 1.00 86.69 97 VAL A N 1
ATOM 768 C CA . VAL A 1 97 ? 5.524 -4.005 -14.326 1.00 86.69 97 VAL A CA 1
ATOM 769 C C . VAL A 1 97 ? 6.158 -3.165 -15.439 1.00 86.69 97 VAL A C 1
ATOM 771 O O . VAL A 1 97 ? 5.431 -2.611 -16.263 1.00 86.69 97 VAL A O 1
ATOM 774 N N . LYS A 1 98 ? 7.479 -2.964 -15.429 1.00 88.19 98 LYS A N 1
ATOM 775 C CA . LYS A 1 98 ? 8.172 -2.063 -16.366 1.00 88.19 98 LYS A CA 1
ATOM 776 C C . LYS A 1 98 ? 8.924 -2.811 -17.448 1.00 88.19 98 LYS A C 1
ATOM 778 O O . LYS A 1 98 ? 8.686 -2.534 -18.617 1.00 88.19 98 LYS A O 1
ATOM 783 N N . GLN A 1 99 ? 9.834 -3.705 -17.084 1.00 89.62 99 GLN A N 1
ATOM 784 C CA . GLN A 1 99 ? 10.823 -4.289 -17.982 1.00 89.62 99 GLN A CA 1
ATOM 785 C C . GLN A 1 99 ? 10.218 -4.867 -19.273 1.00 89.62 99 GLN A C 1
ATOM 787 O O . GLN A 1 99 ? 10.509 -4.302 -20.327 1.00 89.62 99 GLN A O 1
ATOM 792 N N . PRO A 1 100 ? 9.350 -5.897 -19.241 1.00 84.69 100 PRO A N 1
ATOM 793 C CA . PRO A 1 100 ? 8.819 -6.515 -20.458 1.00 84.69 100 PRO A CA 1
ATOM 794 C C . PRO A 1 100 ? 8.069 -5.520 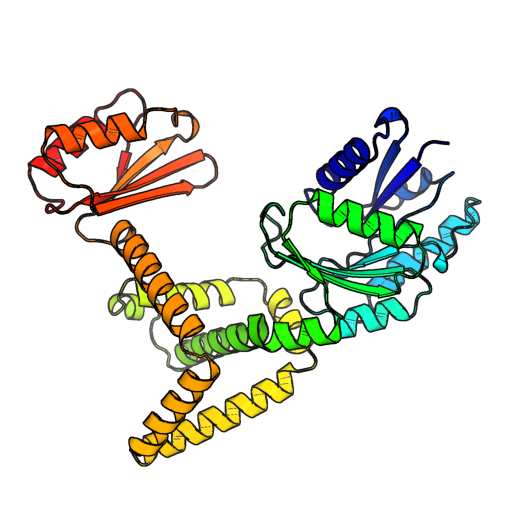-21.348 1.00 84.69 100 PRO A C 1
ATOM 796 O O . PRO A 1 100 ? 8.172 -5.543 -22.571 1.00 84.69 100 PRO A O 1
ATOM 799 N N . ALA A 1 101 ? 7.322 -4.601 -20.744 1.00 78.19 101 ALA A N 1
ATOM 800 C CA . ALA A 1 101 ? 6.523 -3.657 -21.502 1.00 78.19 101 ALA A CA 1
ATOM 801 C C . ALA A 1 101 ? 7.373 -2.507 -22.082 1.00 78.19 101 ALA A C 1
ATOM 803 O O . ALA A 1 101 ? 7.133 -2.069 -23.206 1.00 78.19 101 ALA A O 1
ATOM 804 N N . VAL A 1 102 ? 8.419 -2.070 -21.376 1.00 83.88 102 VAL A N 1
ATOM 805 C CA . VAL A 1 102 ? 9.420 -1.129 -21.895 1.00 83.88 102 VAL A CA 1
ATOM 806 C C . VAL A 1 102 ? 10.257 -1.757 -23.013 1.00 83.88 102 VAL A C 1
ATOM 808 O O . VAL A 1 102 ? 10.568 -1.068 -23.983 1.00 83.88 102 VAL A O 1
ATOM 811 N N . GLU A 1 103 ? 10.607 -3.041 -22.914 1.00 85.38 103 GLU A N 1
ATOM 812 C CA . GLU A 1 103 ? 11.320 -3.780 -23.967 1.00 85.38 103 GLU A CA 1
ATOM 813 C C . GLU A 1 103 ? 10.541 -3.759 -25.289 1.00 85.38 103 GLU A C 1
ATOM 815 O O . GLU A 1 103 ? 11.116 -3.431 -26.325 1.00 85.38 103 GLU A O 1
ATOM 820 N N . VAL A 1 104 ? 9.222 -3.973 -25.242 1.00 77.88 104 VAL A N 1
ATOM 821 C CA . VAL A 1 104 ? 8.345 -3.830 -26.420 1.00 77.88 104 VAL A CA 1
ATOM 822 C C . VAL A 1 104 ? 8.349 -2.391 -26.948 1.00 77.88 104 VAL A C 1
ATOM 824 O O . VAL A 1 104 ? 8.460 -2.162 -28.150 1.00 77.88 104 VAL A O 1
ATOM 827 N N . MET A 1 105 ? 8.266 -1.383 -26.073 1.00 76.12 105 MET A N 1
ATOM 828 C CA . MET A 1 105 ? 8.300 0.021 -26.508 1.00 76.12 105 MET A CA 1
ATOM 829 C C . MET A 1 105 ? 9.618 0.380 -27.208 1.00 76.12 105 MET A C 1
ATOM 831 O O . MET A 1 105 ? 9.619 1.193 -28.138 1.00 76.12 105 MET A O 1
ATOM 835 N N . LEU A 1 106 ? 10.738 -0.216 -26.782 1.00 84.38 106 LEU A N 1
ATOM 836 C CA . LEU A 1 106 ? 12.077 0.033 -27.324 1.00 84.38 106 LEU A CA 1
ATOM 837 C C . LEU A 1 106 ? 12.247 -0.418 -28.782 1.00 84.38 106 LEU A C 1
ATOM 839 O O . LEU A 1 106 ? 13.170 0.076 -29.431 1.00 84.38 106 LEU A O 1
ATOM 843 N N . GLU A 1 107 ? 11.345 -1.248 -29.319 1.00 80.50 107 GLU A N 1
ATOM 844 C CA . GLU A 1 107 ? 11.282 -1.583 -30.752 1.00 80.50 107 GLU A CA 1
ATOM 845 C C . GLU A 1 107 ? 11.045 -0.346 -31.635 1.00 80.50 107 GLU A C 1
ATOM 847 O O . GLU A 1 107 ? 11.487 -0.293 -32.786 1.00 80.50 107 GLU A O 1
ATOM 852 N N . SER A 1 108 ? 10.390 0.680 -31.082 1.00 72.88 108 SER A N 1
ATOM 853 C CA . SER A 1 108 ? 10.215 1.975 -31.739 1.00 72.88 108 SER A CA 1
ATOM 854 C C . SER A 1 108 ? 11.532 2.758 -31.825 1.00 72.88 108 SER A C 1
ATOM 856 O O . SER A 1 108 ? 12.565 2.358 -31.285 1.00 72.88 108 SER A O 1
ATOM 858 N N . LYS A 1 109 ? 11.514 3.952 -32.425 1.00 78.69 109 LYS A N 1
ATOM 859 C CA . LYS A 1 109 ? 12.622 4.933 -32.342 1.00 78.69 109 LYS A CA 1
ATOM 860 C C . LYS A 1 109 ? 12.390 6.062 -31.329 1.00 78.69 109 LYS A C 1
ATOM 862 O O . LYS A 1 109 ? 13.281 6.893 -31.165 1.00 78.69 109 LYS A O 1
ATOM 867 N N . ALA A 1 110 ? 11.243 6.084 -30.652 1.00 75.19 110 ALA A N 1
ATOM 868 C CA . ALA A 1 110 ? 10.821 7.160 -29.756 1.00 75.19 110 ALA A CA 1
ATOM 869 C C . ALA A 1 110 ? 11.644 7.243 -28.466 1.00 75.19 110 ALA A C 1
ATOM 871 O O . ALA A 1 110 ? 12.206 6.252 -28.001 1.00 75.19 110 ALA A O 1
ATOM 872 N N . GLN A 1 111 ? 11.678 8.411 -27.831 1.00 81.56 111 GLN A N 1
ATOM 873 C CA . GLN A 1 111 ? 12.083 8.488 -26.430 1.00 81.56 111 GLN A CA 1
ATOM 874 C C . GLN A 1 111 ? 11.080 7.708 -25.572 1.00 81.56 111 GLN A C 1
ATOM 876 O O . GLN A 1 111 ? 9.892 7.748 -25.858 1.00 81.56 111 GLN A O 1
ATOM 881 N N . ILE A 1 112 ? 11.527 6.998 -24.540 1.00 84.62 112 ILE A N 1
ATOM 882 C CA . ILE A 1 112 ? 10.701 6.113 -23.715 1.00 84.62 112 ILE A CA 1
ATOM 883 C C . ILE A 1 112 ? 11.013 6.337 -22.245 1.00 84.62 112 ILE A C 1
ATOM 885 O O . ILE A 1 112 ? 12.169 6.229 -21.813 1.00 84.62 112 ILE A O 1
ATOM 889 N N . VAL A 1 113 ? 9.958 6.577 -21.473 1.00 84.81 113 VAL A N 1
ATOM 890 C CA . VAL A 1 113 ? 10.001 6.608 -20.012 1.00 84.81 113 VAL A CA 1
ATOM 891 C C . VAL A 1 113 ? 8.829 5.801 -19.461 1.00 84.81 113 VAL A C 1
ATOM 893 O O . VAL A 1 113 ? 7.671 6.089 -19.755 1.00 84.81 113 VAL A O 1
ATOM 896 N N . GLY A 1 114 ? 9.134 4.800 -18.638 1.00 85.81 114 GLY A N 1
ATOM 897 C CA . GLY A 1 114 ? 8.145 4.115 -17.813 1.00 85.81 114 GLY A CA 1
ATOM 898 C C . GLY A 1 114 ? 7.930 4.862 -16.502 1.00 85.81 114 GLY A C 1
ATOM 899 O O . GLY A 1 114 ? 8.881 5.321 -15.882 1.00 85.81 114 GLY A O 1
ATOM 900 N N . LEU A 1 115 ? 6.690 4.985 -16.064 1.00 84.06 115 LEU A N 1
ATOM 901 C CA . LEU A 1 115 ? 6.273 5.599 -14.814 1.00 84.06 115 LEU A CA 1
ATOM 902 C C . LEU A 1 115 ? 5.409 4.597 -14.053 1.00 84.06 115 LEU A C 1
ATOM 904 O O . LEU A 1 115 ? 4.600 3.880 -14.640 1.00 84.06 115 LEU A O 1
ATOM 908 N N . HIS A 1 116 ? 5.575 4.558 -12.739 1.00 86.88 116 HIS A N 1
ATOM 909 C CA . HIS A 1 116 ? 4.715 3.797 -11.845 1.00 86.88 116 HIS A CA 1
ATOM 910 C C . HIS A 1 116 ? 4.347 4.673 -10.647 1.00 86.88 116 HIS A C 1
ATOM 912 O O . HIS A 1 116 ? 5.144 4.826 -9.715 1.00 86.88 116 HIS A O 1
ATOM 918 N N . PRO A 1 117 ? 3.163 5.301 -10.674 1.00 84.31 117 PRO A N 1
ATOM 919 C CA . PRO A 1 117 ? 2.582 5.907 -9.487 1.00 84.31 117 PRO A CA 1
ATOM 920 C C . PRO A 1 117 ? 2.297 4.812 -8.450 1.00 84.31 117 PRO A C 1
ATOM 922 O O . PRO A 1 117 ? 1.517 3.902 -8.715 1.00 84.31 117 PRO A O 1
ATOM 925 N N . MET A 1 118 ? 2.917 4.879 -7.268 1.00 88.31 118 MET A N 1
ATOM 926 C CA . MET A 1 118 ? 2.789 3.853 -6.212 1.00 88.31 118 MET A CA 1
ATOM 927 C C . MET A 1 118 ? 1.498 4.005 -5.389 1.00 88.31 118 MET A C 1
ATOM 929 O O . MET A 1 118 ? 1.437 3.670 -4.206 1.00 88.31 118 MET A O 1
ATOM 933 N N . PHE A 1 119 ? 0.464 4.561 -6.006 1.00 80.44 119 PHE A N 1
ATOM 934 C CA . PHE A 1 119 ? -0.792 4.944 -5.383 1.00 80.44 119 PHE A CA 1
ATOM 935 C C . PHE A 1 119 ? -1.941 4.727 -6.364 1.00 80.44 119 PHE A C 1
ATOM 937 O O . PHE A 1 119 ? -1.739 4.482 -7.553 1.00 80.44 119 PHE A O 1
ATOM 944 N N . ARG 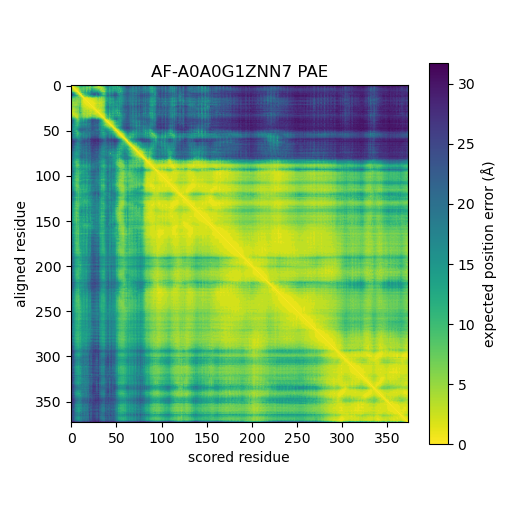A 1 120 ? -3.174 4.779 -5.859 1.00 70.06 120 ARG A N 1
ATOM 945 C CA . ARG A 1 120 ? -4.347 4.531 -6.699 1.00 70.06 120 ARG A CA 1
ATOM 946 C C . ARG A 1 120 ? -4.643 5.709 -7.632 1.00 70.06 120 ARG A C 1
ATOM 948 O O . ARG A 1 120 ? -4.407 6.841 -7.217 1.00 70.06 120 ARG A O 1
ATOM 955 N N . PRO A 1 121 ? -5.245 5.479 -8.811 1.00 65.50 121 PRO A N 1
ATOM 956 C CA . PRO A 1 121 ? -5.532 6.540 -9.780 1.00 65.50 121 PRO A CA 1
ATOM 957 C C . PRO A 1 121 ? -6.329 7.732 -9.230 1.00 65.50 121 PRO A C 1
ATOM 959 O O . PRO A 1 121 ? -6.208 8.833 -9.755 1.00 65.50 121 PRO A O 1
ATOM 962 N N . GLU A 1 122 ? -7.133 7.539 -8.180 1.00 68.00 122 GLU A N 1
ATOM 963 C CA . GLU A 1 122 ? -7.960 8.595 -7.586 1.00 68.00 122 GLU A CA 1
ATOM 964 C C . GLU A 1 122 ? -7.182 9.537 -6.650 1.00 68.00 122 GLU A C 1
ATOM 966 O O . GLU A 1 122 ? -7.707 10.578 -6.252 1.00 68.00 122 GLU A O 1
ATOM 971 N N . MET A 1 123 ? -5.951 9.183 -6.262 1.00 64.81 123 MET A N 1
ATOM 972 C CA . MET A 1 123 ? -5.147 9.985 -5.339 1.00 64.81 123 MET A CA 1
ATOM 973 C C . MET A 1 123 ? -4.350 11.065 -6.085 1.00 64.81 123 MET A C 1
ATOM 975 O O . MET A 1 123 ? -3.814 10.806 -7.165 1.00 64.81 123 MET A O 1
ATOM 979 N N . PRO A 1 124 ? -4.214 12.276 -5.511 1.00 71.94 124 PRO A N 1
ATOM 980 C CA . PRO A 1 124 ? -3.347 13.301 -6.077 1.00 71.94 124 PRO A CA 1
ATOM 981 C C . PRO A 1 124 ? -1.874 12.885 -5.974 1.00 71.94 124 PRO A C 1
ATOM 983 O O . PRO A 1 124 ? -1.482 12.171 -5.056 1.00 71.94 124 PRO A O 1
ATOM 986 N N . PHE A 1 125 ? -1.046 13.395 -6.886 1.00 74.25 125 PHE A N 1
ATOM 987 C CA . PHE A 1 125 ? 0.388 13.096 -6.931 1.00 74.25 125 PHE A CA 1
ATOM 988 C C . PHE A 1 125 ? 1.198 13.720 -5.777 1.00 74.25 125 PHE A C 1
ATOM 990 O O . PHE A 1 125 ? 2.253 13.192 -5.430 1.00 74.25 125 PHE A O 1
ATOM 997 N N . ASP A 1 126 ? 0.741 14.837 -5.195 1.00 80.19 126 ASP A N 1
ATOM 998 C CA . ASP A 1 126 ? 1.507 15.605 -4.200 1.00 80.19 126 ASP A CA 1
ATOM 999 C C . ASP A 1 126 ? 1.894 14.738 -2.993 1.00 80.19 126 ASP A C 1
ATOM 1001 O O . ASP A 1 126 ? 1.050 14.095 -2.364 1.00 80.19 126 ASP A O 1
ATOM 1005 N N . GLY A 1 127 ? 3.193 14.696 -2.693 1.00 83.00 127 GLY A N 1
ATOM 1006 C CA . GLY A 1 127 ? 3.752 13.906 -1.597 1.00 83.00 127 GLY A CA 1
ATOM 1007 C C . GLY A 1 127 ? 3.761 12.387 -1.808 1.00 83.00 127 GLY A C 1
ATOM 1008 O O . GLY A 1 127 ? 4.361 11.690 -0.992 1.00 83.00 127 GLY A O 1
ATOM 1009 N N . GLN A 1 128 ? 3.162 11.867 -2.883 1.00 82.50 128 GLN A N 1
ATOM 1010 C CA . GLN A 1 128 ? 3.148 10.437 -3.194 1.00 82.50 128 GLN A CA 1
ATOM 1011 C C . GLN A 1 128 ? 4.415 10.002 -3.931 1.00 82.50 128 GLN A C 1
ATOM 1013 O O . GLN A 1 128 ? 5.054 10.798 -4.614 1.00 82.50 128 GLN A O 1
ATOM 1018 N N . THR A 1 129 ? 4.772 8.722 -3.846 1.00 93.25 129 THR A N 1
ATOM 1019 C CA . THR A 1 129 ? 5.915 8.177 -4.590 1.00 93.25 129 THR A CA 1
ATOM 1020 C C . THR A 1 129 ? 5.541 7.849 -6.037 1.00 93.25 129 THR A C 1
ATOM 1022 O O . THR A 1 129 ? 4.552 7.162 -6.296 1.00 93.25 129 THR A O 1
ATOM 1025 N N . VAL A 1 130 ? 6.378 8.279 -6.983 1.00 86.44 130 VAL A N 1
ATOM 1026 C CA . VAL A 1 130 ? 6.333 7.848 -8.389 1.00 86.44 130 VAL A CA 1
ATOM 1027 C C . VAL A 1 130 ? 7.700 7.297 -8.763 1.00 86.44 130 VAL A C 1
ATOM 1029 O O . VAL A 1 130 ? 8.707 7.994 -8.622 1.00 86.44 130 VAL A O 1
ATOM 1032 N N . VAL A 1 131 ? 7.750 6.062 -9.263 1.00 94.62 131 VAL A N 1
ATOM 1033 C CA . VAL A 1 131 ? 8.990 5.504 -9.809 1.00 94.62 131 VAL A CA 1
ATOM 1034 C C . VAL A 1 131 ? 9.089 5.846 -11.291 1.00 94.62 131 VAL A C 1
ATOM 1036 O O . VAL A 1 131 ? 8.177 5.547 -12.058 1.00 94.62 131 VAL A O 1
ATOM 1039 N N . ALA A 1 132 ? 10.186 6.484 -11.694 1.00 92.81 132 ALA A N 1
ATOM 1040 C CA . ALA A 1 132 ? 10.458 6.882 -13.068 1.00 92.81 132 ALA A CA 1
ATOM 1041 C C . ALA A 1 132 ? 11.626 6.073 -13.647 1.00 92.81 132 ALA A C 1
ATOM 1043 O O . ALA A 1 132 ? 12.737 6.085 -13.117 1.00 92.81 132 ALA A O 1
ATOM 1044 N N . CYS A 1 133 ? 11.354 5.399 -14.760 1.00 95.06 133 CYS A N 1
ATOM 1045 C CA . CYS A 1 133 ? 12.226 4.466 -15.461 1.00 95.06 133 CYS A CA 1
ATOM 1046 C C . CYS A 1 133 ? 12.514 4.964 -16.886 1.00 95.06 133 CYS A C 1
ATOM 1048 O O . CYS A 1 133 ? 11.888 4.498 -17.843 1.00 95.06 133 CYS A O 1
ATOM 1050 N N . PRO A 1 134 ? 13.418 5.943 -17.068 1.00 94.38 134 PRO A N 1
ATOM 1051 C CA . PRO A 1 134 ? 13.835 6.363 -18.399 1.00 94.38 134 PRO A CA 1
ATOM 1052 C C . PRO A 1 134 ? 14.605 5.227 -19.085 1.00 94.38 134 PRO A C 1
ATOM 1054 O O . PRO A 1 134 ? 15.680 4.840 -18.634 1.00 94.38 134 PRO A O 1
ATOM 1057 N N . ALA A 1 135 ? 14.061 4.704 -20.183 1.00 92.56 135 ALA A N 1
ATOM 1058 C CA . ALA A 1 135 ? 14.662 3.601 -20.938 1.00 92.56 135 ALA A CA 1
ATOM 1059 C C . ALA A 1 135 ? 15.447 4.099 -22.157 1.00 92.56 135 ALA A C 1
ATOM 1061 O O . ALA A 1 135 ? 16.545 3.632 -22.445 1.00 92.56 135 ALA A O 1
ATOM 1062 N N . ARG A 1 136 ? 14.905 5.111 -22.844 1.00 92.88 136 ARG A N 1
ATOM 1063 C CA . ARG A 1 136 ? 15.595 5.859 -23.899 1.00 92.88 136 ARG A CA 1
ATOM 1064 C C . ARG A 1 136 ? 15.199 7.323 -23.792 1.00 92.88 136 ARG A C 1
ATOM 1066 O O . ARG A 1 136 ? 14.132 7.702 -24.241 1.00 92.88 136 ARG A O 1
ATOM 1073 N N . LEU A 1 137 ? 16.042 8.150 -23.185 1.00 91.50 137 LEU A N 1
ATOM 1074 C CA . LEU A 1 137 ? 15.773 9.582 -23.008 1.00 91.50 137 LEU A CA 1
ATOM 1075 C C . LEU A 1 137 ? 17.034 10.393 -23.332 1.00 91.50 137 LEU A C 1
ATOM 1077 O O . LEU A 1 137 ? 17.687 10.957 -22.457 1.00 91.50 137 LEU A O 1
ATOM 1081 N N . THR A 1 138 ? 17.424 10.361 -24.603 1.00 90.75 138 THR A N 1
ATOM 1082 C CA . THR A 1 138 ? 18.661 10.940 -25.134 1.00 90.75 138 THR A CA 1
ATOM 1083 C C . THR A 1 138 ? 18.486 12.353 -25.683 1.00 90.75 138 THR A C 1
ATOM 1085 O O . THR A 1 138 ? 19.459 13.103 -25.719 1.00 90.75 138 THR A O 1
ATOM 1088 N N . ALA A 1 139 ? 17.276 12.749 -26.088 1.00 84.06 139 ALA A N 1
ATOM 1089 C CA . ALA A 1 139 ? 17.045 14.105 -26.582 1.00 84.06 139 ALA A CA 1
ATOM 1090 C C . ALA A 1 139 ? 17.021 15.121 -25.414 1.00 84.06 139 ALA A C 1
ATOM 1092 O O . ALA A 1 139 ? 16.225 14.948 -24.482 1.00 84.06 139 ALA A O 1
ATOM 1093 N N . PRO A 1 140 ? 17.839 16.194 -25.446 1.00 82.00 140 PRO A N 1
ATOM 1094 C CA . PRO A 1 140 ? 17.935 17.159 -24.343 1.00 82.00 140 PRO A CA 1
ATOM 1095 C C . PRO A 1 140 ? 16.612 17.844 -23.983 1.00 82.00 140 PRO A C 1
ATOM 1097 O O . PRO A 1 140 ? 16.299 18.002 -22.799 1.00 82.00 140 PRO A O 1
ATOM 1100 N N . ASP A 1 141 ? 15.812 18.196 -24.991 1.00 75.50 141 ASP A N 1
ATOM 1101 C CA . ASP A 1 141 ? 14.510 18.838 -24.792 1.00 75.50 141 ASP A CA 1
ATOM 1102 C C . ASP A 1 141 ? 13.543 17.897 -24.067 1.00 75.50 141 ASP A C 1
ATOM 1104 O O . ASP A 1 141 ? 12.873 18.300 -23.114 1.00 75.50 141 ASP A O 1
ATOM 1108 N N . TRP A 1 142 ? 13.547 16.611 -24.436 1.00 75.44 142 TRP A N 1
ATOM 1109 C CA . TRP A 1 142 ? 12.716 15.598 -23.791 1.00 75.44 142 TRP A CA 1
ATOM 1110 C C . TRP A 1 142 ? 13.140 15.323 -22.355 1.00 75.44 142 TRP A C 1
ATOM 1112 O O . TRP A 1 142 ? 12.291 15.208 -21.472 1.00 75.44 142 TRP A O 1
ATOM 1122 N N . LYS A 1 143 ? 14.447 15.295 -22.086 1.00 83.81 143 LYS A N 1
ATOM 1123 C CA . LYS A 1 143 ? 14.963 15.163 -20.722 1.00 83.81 143 LYS A CA 1
ATOM 1124 C C . LYS A 1 143 ? 14.502 16.320 -19.834 1.00 83.81 143 LYS A C 1
ATOM 1126 O O . LYS A 1 143 ? 13.976 16.082 -18.748 1.00 83.81 143 LYS A O 1
ATOM 1131 N N . THR A 1 144 ? 14.665 17.555 -20.308 1.00 76.62 144 THR A N 1
ATOM 1132 C CA . THR A 1 144 ? 14.232 18.762 -19.586 1.00 76.62 144 THR A CA 1
ATOM 1133 C C . THR A 1 144 ? 12.728 18.741 -19.337 1.00 76.62 144 THR A C 1
ATOM 1135 O O . THR A 1 144 ? 12.272 19.000 -18.223 1.00 76.62 144 THR A O 1
ATOM 1138 N N . TRP A 1 145 ? 11.951 18.372 -20.355 1.00 74.12 145 TRP A N 1
ATOM 1139 C CA . TRP A 1 145 ? 10.502 18.297 -20.255 1.00 74.12 145 TRP A CA 1
ATOM 1140 C C . TRP A 1 145 ? 10.038 17.274 -19.206 1.00 74.12 145 TRP A C 1
ATOM 1142 O O . TRP A 1 145 ? 9.242 17.628 -18.339 1.00 74.12 145 TRP A O 1
ATOM 1152 N N . VAL A 1 146 ? 10.572 16.044 -19.221 1.00 75.25 146 VAL A N 1
ATOM 1153 C CA . VAL A 1 146 ? 10.185 14.982 -18.269 1.00 75.25 146 VAL A CA 1
ATOM 1154 C C . VAL A 1 146 ? 10.484 15.399 -16.830 1.00 75.25 146 VAL A C 1
ATOM 1156 O O . VAL A 1 146 ? 9.635 15.240 -15.955 1.00 75.25 146 VAL A O 1
ATOM 1159 N N . VAL A 1 147 ? 11.661 15.978 -16.579 1.00 80.50 147 VAL A N 1
ATOM 1160 C CA . VAL A 1 147 ? 12.036 16.461 -15.241 1.00 80.50 147 VAL A CA 1
ATOM 1161 C C . VAL A 1 147 ? 11.090 17.568 -14.772 1.00 80.50 147 VAL A C 1
ATOM 1163 O O . VAL A 1 147 ? 10.615 17.527 -13.635 1.00 80.50 147 VAL A O 1
ATOM 1166 N N . ASN A 1 148 ? 10.765 18.526 -15.644 1.00 71.81 148 ASN A N 1
ATOM 1167 C CA . ASN A 1 148 ? 9.852 19.620 -15.313 1.00 71.81 148 ASN A CA 1
ATOM 1168 C C . ASN A 1 148 ? 8.430 19.119 -15.037 1.00 71.81 148 ASN A C 1
ATOM 1170 O O . ASN A 1 148 ? 7.808 19.567 -14.074 1.00 71.81 148 ASN A O 1
ATOM 1174 N N . MET A 1 149 ? 7.936 18.175 -15.841 1.00 75.12 149 MET A N 1
ATOM 1175 C CA . MET A 1 149 ? 6.625 17.553 -15.655 1.00 75.12 149 MET A CA 1
ATOM 1176 C C . MET A 1 149 ? 6.558 16.810 -14.317 1.00 75.12 149 MET A C 1
ATOM 1178 O O . MET A 1 149 ? 5.684 17.103 -13.505 1.00 75.12 149 MET A O 1
ATOM 1182 N N . LEU A 1 150 ? 7.522 15.934 -14.020 1.00 74.62 150 LEU A N 1
ATOM 1183 C CA . LEU A 1 150 ? 7.541 15.188 -12.758 1.00 74.62 150 LEU A CA 1
ATOM 1184 C C . LEU A 1 150 ? 7.670 16.122 -11.544 1.00 74.62 150 LEU A C 1
ATOM 1186 O O . LEU A 1 150 ? 6.970 15.944 -10.552 1.00 74.62 150 LEU A O 1
ATOM 1190 N N . THR A 1 151 ? 8.471 17.184 -11.645 1.00 73.00 151 THR A N 1
ATOM 1191 C CA . THR A 1 151 ? 8.583 18.217 -10.597 1.00 73.00 151 THR A CA 1
ATOM 1192 C C . THR A 1 151 ? 7.281 19.012 -10.419 1.00 73.00 151 THR A C 1
ATOM 1194 O O . THR A 1 151 ? 6.961 19.465 -9.316 1.00 73.00 151 THR A O 1
ATOM 1197 N N . ALA A 1 152 ? 6.496 19.191 -11.488 1.00 66.50 152 ALA A N 1
ATOM 1198 C CA . ALA A 1 152 ? 5.189 19.844 -11.425 1.00 66.50 152 ALA A CA 1
ATOM 1199 C C . ALA A 1 152 ? 4.200 19.086 -10.538 1.00 66.50 152 ALA A C 1
ATOM 1201 O O . ALA A 1 152 ? 3.438 19.722 -9.811 1.00 66.50 152 ALA A O 1
ATOM 1202 N N . THR A 1 153 ? 4.292 17.755 -10.522 1.00 70.06 153 THR A N 1
ATOM 1203 C CA . THR A 1 153 ? 3.404 16.890 -9.736 1.00 70.06 153 THR A CA 1
ATOM 1204 C C . THR A 1 153 ? 3.602 16.992 -8.222 1.00 70.06 153 THR A C 1
ATOM 1206 O O . THR A 1 153 ? 2.713 16.594 -7.476 1.00 70.06 153 THR A O 1
ATOM 1209 N N . ARG A 1 154 ? 4.757 17.508 -7.764 1.00 79.12 154 ARG A N 1
ATOM 1210 C CA . ARG A 1 154 ? 5.190 17.492 -6.350 1.00 79.12 154 ARG A CA 1
ATOM 1211 C C . ARG A 1 154 ? 5.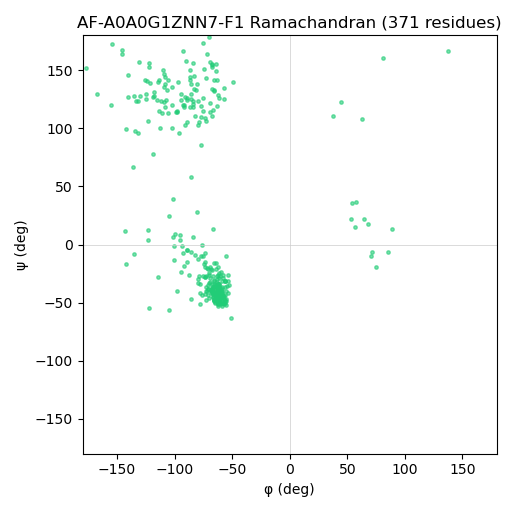252 16.082 -5.731 1.00 79.12 154 ARG A C 1
ATOM 1213 O O . ARG A 1 154 ? 5.348 15.941 -4.512 1.00 79.12 154 ARG A O 1
ATOM 1220 N N . ALA A 1 155 ? 5.230 15.045 -6.565 1.00 81.25 155 ALA A N 1
ATOM 1221 C CA . ALA A 1 155 ? 5.492 13.682 -6.146 1.00 81.25 155 ALA A CA 1
ATOM 1222 C C . ALA A 1 155 ? 6.958 13.509 -5.727 1.00 81.25 155 ALA A C 1
ATOM 1224 O O . ALA A 1 155 ? 7.866 14.198 -6.201 1.00 81.25 155 ALA A O 1
ATOM 1225 N N . GLN A 1 156 ? 7.195 12.527 -4.868 1.00 92.62 156 GLN A N 1
ATOM 1226 C CA . GLN A 1 156 ? 8.523 12.041 -4.532 1.00 92.62 156 GLN A CA 1
ATOM 1227 C C . GLN A 1 156 ? 8.997 11.100 -5.644 1.00 92.62 156 GLN A C 1
ATOM 1229 O O . GLN A 1 156 ? 8.554 9.953 -5.744 1.00 92.62 156 GLN A O 1
ATOM 1234 N N . ILE A 1 157 ? 9.881 11.597 -6.509 1.00 92.50 157 ILE A N 1
ATOM 1235 C CA . ILE A 1 157 ? 10.348 10.842 -7.674 1.00 92.50 157 ILE A CA 1
ATOM 1236 C C . ILE A 1 157 ? 11.498 9.916 -7.285 1.00 92.50 157 ILE A C 1
ATOM 1238 O O . ILE A 1 157 ? 12.577 10.372 -6.902 1.00 92.50 157 ILE A O 1
ATOM 1242 N N . LYS A 1 158 ? 11.291 8.610 -7.458 1.00 97.06 158 LYS A N 1
ATOM 1243 C CA . LYS A 1 158 ? 12.349 7.600 -7.390 1.00 97.06 158 LYS A CA 1
ATOM 1244 C C . LYS A 1 158 ? 12.792 7.261 -8.810 1.00 97.06 158 LYS A C 1
ATOM 1246 O O . LYS A 1 158 ? 12.028 6.691 -9.578 1.00 97.06 158 LYS A O 1
ATOM 1251 N N . TRP A 1 159 ? 14.025 7.593 -9.165 1.00 96.50 159 TRP A N 1
ATOM 1252 C CA . TRP A 1 159 ? 14.603 7.179 -10.445 1.00 96.50 159 TRP A CA 1
ATOM 1253 C C . TRP A 1 159 ? 15.113 5.743 -10.356 1.00 96.50 159 TRP A C 1
ATOM 1255 O O . TRP A 1 159 ? 15.715 5.374 -9.346 1.00 96.50 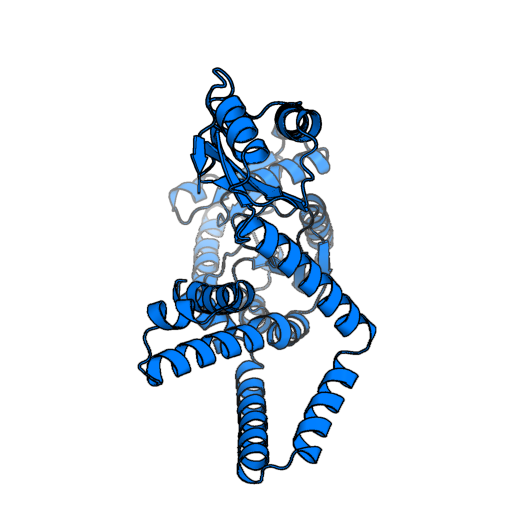159 TRP A O 1
ATOM 1265 N N . SER A 1 160 ? 14.865 4.948 -11.394 1.00 97.31 160 SER A N 1
ATOM 1266 C CA . SER A 1 160 ? 15.310 3.556 -11.477 1.00 97.31 160 SER A CA 1
ATOM 1267 C C . SER A 1 160 ? 15.459 3.112 -12.934 1.00 97.31 160 SER A C 1
ATOM 1269 O O . SER A 1 160 ? 15.095 3.838 -13.859 1.00 97.31 160 SER A O 1
ATOM 1271 N N . THR A 1 161 ? 16.010 1.922 -13.154 1.00 96.94 161 THR A N 1
ATOM 1272 C CA . THR A 1 161 ? 15.891 1.225 -14.443 1.00 96.94 161 THR A CA 1
ATOM 1273 C C . THR A 1 161 ? 14.641 0.336 -14.438 1.00 96.94 161 THR A C 1
ATOM 1275 O O . THR A 1 161 ? 14.193 -0.050 -13.361 1.00 96.94 161 THR A O 1
ATOM 1278 N N . PRO A 1 162 ? 14.078 -0.041 -15.602 1.00 94.69 162 PRO A N 1
ATOM 1279 C CA . PRO A 1 162 ? 12.947 -0.972 -15.649 1.00 94.69 162 PRO A CA 1
ATOM 1280 C C . PRO A 1 162 ? 13.204 -2.294 -14.903 1.00 94.69 162 PRO A C 1
ATOM 1282 O O . PRO A 1 162 ? 12.334 -2.755 -14.171 1.00 94.69 162 PRO A O 1
ATOM 1285 N N . ALA A 1 163 ? 14.408 -2.861 -15.040 1.00 95.94 163 ALA A N 1
ATOM 1286 C CA . ALA A 1 163 ? 14.789 -4.111 -14.382 1.00 95.94 163 ALA A CA 1
ATOM 1287 C C . ALA A 1 163 ? 14.940 -3.952 -12.859 1.00 95.94 163 ALA A C 1
ATOM 1289 O O . ALA A 1 163 ? 14.407 -4.748 -12.094 1.00 95.94 163 ALA A O 1
ATOM 1290 N N . GLU A 1 164 ? 15.623 -2.895 -12.403 1.00 97.38 164 GLU A N 1
ATOM 1291 C CA . GLU A 1 164 ? 15.752 -2.607 -10.967 1.00 97.38 164 GLU A CA 1
ATOM 1292 C C . GLU A 1 164 ? 14.378 -2.343 -10.330 1.00 97.38 164 GLU A C 1
ATOM 1294 O O . GLU A 1 164 ? 14.090 -2.853 -9.246 1.00 97.38 164 GLU A O 1
ATOM 1299 N N . HIS A 1 165 ? 13.509 -1.595 -11.015 1.00 96.88 165 HIS A N 1
ATOM 1300 C CA . HIS A 1 165 ? 12.134 -1.377 -10.585 1.00 96.88 165 HIS A CA 1
ATOM 1301 C C . HIS A 1 165 ? 11.398 -2.705 -10.377 1.00 96.88 165 HIS A C 1
ATOM 1303 O O . HIS A 1 165 ? 10.806 -2.905 -9.316 1.00 96.88 165 HIS A O 1
ATOM 1309 N N . ASP A 1 166 ? 11.418 -3.601 -11.367 1.00 95.88 166 ASP A N 1
ATOM 1310 C CA . ASP A 1 166 ? 10.663 -4.854 -11.292 1.00 95.88 166 ASP A CA 1
ATOM 1311 C C . ASP A 1 166 ? 11.205 -5.786 -10.206 1.00 95.88 166 ASP A C 1
ATOM 1313 O O . ASP A 1 166 ? 10.397 -6.367 -9.479 1.00 95.88 166 ASP A O 1
ATOM 1317 N N . GLY A 1 167 ? 12.525 -5.827 -9.993 1.00 96.44 167 GLY A N 1
ATOM 1318 C CA . GLY A 1 167 ? 13.129 -6.554 -8.871 1.00 96.44 167 GLY A CA 1
ATOM 1319 C C . GLY A 1 167 ? 12.685 -6.024 -7.501 1.00 96.44 167 GLY A C 1
ATOM 1320 O O . GLY A 1 167 ? 12.332 -6.790 -6.600 1.00 96.44 167 GLY A O 1
ATOM 1321 N N . TYR A 1 168 ? 12.591 -4.699 -7.327 1.00 96.75 168 TYR A N 1
ATOM 1322 C CA . TYR A 1 168 ? 12.002 -4.136 -6.105 1.00 96.75 168 TYR A CA 1
ATOM 1323 C C . TYR A 1 168 ? 10.500 -4.421 -5.998 1.00 96.75 168 TYR A C 1
ATOM 1325 O O . TYR A 1 168 ? 10.014 -4.717 -4.902 1.00 96.75 168 TYR A O 1
ATOM 1333 N N . MET A 1 169 ? 9.749 -4.373 -7.103 1.00 96.06 169 MET A N 1
ATOM 1334 C CA . MET A 1 169 ? 8.320 -4.704 -7.099 1.00 96.06 169 MET A CA 1
ATOM 1335 C C . MET A 1 169 ? 8.056 -6.184 -6.816 1.00 96.06 169 MET A C 1
ATOM 1337 O O . MET A 1 169 ? 6.993 -6.500 -6.277 1.00 96.06 169 MET A O 1
ATOM 1341 N N . THR A 1 170 ? 9.024 -7.078 -7.044 1.00 96.00 170 THR A N 1
ATOM 1342 C CA . THR A 1 170 ? 8.959 -8.455 -6.538 1.00 96.00 170 THR A CA 1
ATOM 1343 C C . THR A 1 170 ? 8.749 -8.454 -5.024 1.00 96.00 170 THR A C 1
ATOM 1345 O O . THR A 1 170 ? 7.854 -9.116 -4.502 1.00 96.00 170 THR A O 1
ATOM 1348 N N . THR A 1 171 ? 9.527 -7.639 -4.309 1.00 94.25 171 THR A N 1
ATOM 1349 C CA . THR A 1 171 ? 9.461 -7.535 -2.844 1.00 94.25 171 THR A CA 1
ATOM 1350 C C . THR A 1 171 ? 8.252 -6.727 -2.374 1.00 94.25 171 THR A C 1
ATOM 1352 O O . THR A 1 171 ? 7.571 -7.120 -1.431 1.00 94.25 171 THR A O 1
ATOM 1355 N N . VAL A 1 172 ? 7.968 -5.599 -3.030 1.00 93.81 172 VAL A N 1
ATOM 1356 C CA . VAL A 1 172 ? 6.946 -4.634 -2.589 1.00 93.81 172 VAL A CA 1
ATOM 1357 C C . VAL A 1 172 ? 5.522 -5.062 -2.961 1.00 93.81 172 VAL A C 1
ATOM 1359 O O . VAL A 1 172 ? 4.589 -4.771 -2.215 1.00 93.81 172 VAL A O 1
ATOM 1362 N N . GLN A 1 173 ? 5.332 -5.741 -4.096 1.00 92.75 173 GLN A N 1
ATOM 1363 C CA . GLN A 1 173 ? 4.007 -6.076 -4.633 1.00 92.75 173 GLN A CA 1
ATOM 1364 C C . GLN A 1 173 ? 3.810 -7.581 -4.817 1.00 92.75 173 GLN A C 1
ATOM 1366 O O . GLN A 1 173 ? 2.856 -8.132 -4.268 1.00 92.75 173 GLN A O 1
ATOM 1371 N N . VAL A 1 174 ? 4.698 -8.265 -5.547 1.00 94.06 174 VAL A N 1
ATOM 1372 C CA . VAL A 1 174 ? 4.494 -9.678 -5.923 1.00 94.06 174 VAL A CA 1
ATOM 1373 C C . VAL A 1 174 ? 4.416 -10.578 -4.690 1.00 94.06 174 VAL A C 1
ATOM 1375 O O . VAL A 1 174 ? 3.428 -11.295 -4.526 1.00 94.06 174 VAL A O 1
ATOM 1378 N N . ILE A 1 175 ? 5.406 -10.510 -3.789 1.00 94.50 175 ILE A N 1
ATOM 1379 C CA . ILE A 1 175 ? 5.435 -11.330 -2.567 1.00 94.50 175 ILE A CA 1
ATOM 1380 C C . ILE A 1 175 ? 4.196 -11.071 -1.688 1.00 94.50 175 ILE A C 1
ATOM 1382 O O . ILE A 1 175 ? 3.497 -12.040 -1.376 1.00 94.50 175 ILE A O 1
ATOM 1386 N N . PRO A 1 176 ? 3.844 -9.820 -1.314 1.00 93.06 176 PRO A N 1
ATOM 1387 C CA . PRO A 1 176 ? 2.646 -9.561 -0.514 1.00 93.06 176 PRO A CA 1
ATOM 1388 C C . PRO A 1 176 ? 1.335 -9.981 -1.188 1.00 93.06 176 PRO A C 1
ATOM 1390 O O . PRO A 1 176 ? 0.447 -10.510 -0.516 1.00 93.06 176 PRO A O 1
ATOM 1393 N N . HIS A 1 177 ? 1.179 -9.762 -2.499 1.00 92.44 177 HIS A N 1
ATOM 1394 C CA . HIS A 1 177 ? -0.042 -10.149 -3.211 1.00 92.44 177 HIS A CA 1
ATOM 1395 C C . HIS A 1 177 ? -0.203 -11.664 -3.272 1.00 92.44 177 HIS A C 1
ATOM 1397 O O . HIS A 1 177 ? -1.278 -12.164 -2.943 1.00 92.44 177 HIS A O 1
ATOM 1403 N N . LEU A 1 178 ? 0.864 -12.400 -3.589 1.00 92.31 178 LEU A N 1
ATOM 1404 C CA . LEU A 1 178 ? 0.852 -13.860 -3.541 1.00 92.31 178 LEU A CA 1
ATOM 1405 C C . LEU A 1 178 ? 0.609 -14.382 -2.122 1.00 92.31 178 LEU A C 1
ATOM 1407 O O . LEU A 1 178 ? -0.153 -15.328 -1.945 1.00 92.31 178 LEU A O 1
ATOM 1411 N N . GLY A 1 179 ? 1.221 -13.778 -1.101 1.00 93.50 179 GLY A N 1
ATOM 1412 C CA . GLY A 1 179 ? 1.006 -14.151 0.300 1.00 93.50 179 GLY A CA 1
ATOM 1413 C C . GLY A 1 179 ? -0.465 -14.047 0.705 1.00 93.50 179 GLY A C 1
ATOM 1414 O O . GLY A 1 179 ? -1.047 -15.008 1.216 1.00 93.50 179 GLY A O 1
ATOM 1415 N N . ASN A 1 180 ? -1.083 -12.902 0.410 1.00 93.75 180 ASN A N 1
ATOM 1416 C CA . ASN A 1 180 ? -2.491 -12.647 0.707 1.00 93.75 180 ASN A CA 1
ATOM 1417 C C . ASN A 1 180 ? -3.434 -13.530 -0.124 1.00 93.75 180 ASN A C 1
ATOM 1419 O O . ASN A 1 180 ? -4.406 -14.048 0.422 1.00 93.75 180 ASN A O 1
ATOM 1423 N N . LEU A 1 181 ? -3.144 -13.737 -1.414 1.00 92.94 181 LEU A N 1
ATOM 1424 C CA . LEU A 1 181 ? -3.958 -14.583 -2.289 1.00 92.94 181 LEU A CA 1
ATOM 1425 C C . LEU A 1 181 ? -3.930 -16.044 -1.831 1.00 92.94 181 LEU A C 1
ATOM 1427 O O . LEU A 1 181 ? -4.987 -16.638 -1.639 1.00 92.94 181 LEU A O 1
ATOM 1431 N N . THR A 1 182 ? -2.743 -16.609 -1.590 1.00 94.00 182 THR A N 1
ATOM 1432 C CA . THR A 1 182 ? -2.614 -17.980 -1.073 1.00 94.00 182 THR A CA 1
ATOM 1433 C C . THR A 1 182 ? -3.330 -18.131 0.268 1.00 94.00 182 THR A C 1
ATOM 1435 O O . THR A 1 182 ? -4.030 -19.114 0.468 1.00 94.00 182 THR A O 1
ATOM 1438 N N . SER A 1 183 ? -3.219 -17.150 1.169 1.00 94.44 183 SER A N 1
ATOM 1439 C CA . SER A 1 183 ? -3.914 -17.191 2.464 1.00 94.44 183 SER A CA 1
ATOM 1440 C C . SER A 1 183 ? -5.439 -17.191 2.302 1.00 94.44 183 SER A C 1
ATOM 1442 O O . SER A 1 183 ? -6.126 -17.981 2.947 1.00 94.44 183 SER A O 1
ATOM 1444 N N . ALA A 1 184 ? -5.978 -16.358 1.405 1.00 94.00 184 ALA A N 1
ATOM 1445 C CA . ALA A 1 184 ? -7.410 -16.329 1.104 1.00 94.00 184 ALA A CA 1
ATOM 1446 C C . ALA A 1 184 ? -7.906 -17.656 0.494 1.00 94.00 184 ALA A C 1
ATOM 1448 O O . ALA A 1 184 ? -8.980 -18.144 0.856 1.00 94.00 184 ALA A O 1
ATOM 1449 N N . LEU A 1 185 ? -7.112 -18.263 -0.394 1.00 93.88 185 LEU A N 1
ATOM 1450 C CA . LEU A 1 185 ? -7.417 -19.565 -0.991 1.00 93.88 185 LEU A CA 1
ATOM 1451 C C . LEU A 1 185 ? -7.380 -20.691 0.049 1.00 93.88 185 LEU A C 1
ATOM 1453 O O . LEU A 1 185 ? -8.313 -21.481 0.095 1.00 93.88 185 LEU A O 1
ATOM 1457 N N . LEU A 1 186 ? -6.394 -20.711 0.950 1.00 94.62 186 LEU A N 1
ATOM 1458 C CA . LEU A 1 186 ? -6.330 -21.694 2.040 1.00 94.62 186 LEU A CA 1
ATOM 1459 C C . LEU A 1 186 ? -7.550 -21.614 2.969 1.00 94.62 186 LEU A C 1
ATOM 1461 O O . LEU A 1 186 ? -8.100 -22.642 3.353 1.00 94.62 186 LEU A O 1
ATOM 1465 N N . ILE A 1 187 ? -8.008 -20.403 3.308 1.00 93.06 187 ILE A N 1
ATOM 1466 C CA . ILE A 1 187 ? -9.238 -20.210 4.096 1.00 93.06 187 ILE A CA 1
ATOM 1467 C C . ILE A 1 187 ? -10.456 -20.759 3.339 1.00 93.06 187 ILE A C 1
ATOM 1469 O O . ILE A 1 187 ? -11.331 -21.379 3.943 1.00 93.06 187 ILE A O 1
ATOM 1473 N N . THR A 1 188 ? -10.494 -20.556 2.020 1.00 92.38 188 THR A N 1
ATOM 1474 C CA . THR A 1 188 ? -11.562 -21.070 1.152 1.00 92.38 188 THR A CA 1
ATOM 1475 C C . THR A 1 188 ? -11.557 -22.600 1.113 1.00 92.38 188 THR A C 1
ATOM 1477 O O . THR A 1 188 ? -12.601 -23.219 1.302 1.00 92.38 188 THR A O 1
ATOM 1480 N N . GLU A 1 189 ? -10.388 -23.219 0.934 1.00 95.44 189 GLU A N 1
ATOM 1481 C CA . GLU A 1 189 ? -10.218 -24.678 0.912 1.00 95.44 189 GLU A CA 1
ATOM 1482 C C . GLU A 1 189 ? -10.513 -25.333 2.265 1.00 95.44 189 GLU A C 1
ATOM 1484 O O . GLU A 1 189 ? -11.072 -26.427 2.309 1.00 95.44 189 GLU A O 1
ATOM 1489 N N . ALA A 1 190 ? -10.204 -24.655 3.374 1.00 94.00 190 ALA A N 1
ATOM 1490 C CA . ALA A 1 190 ? -10.554 -25.120 4.713 1.00 94.00 190 ALA A CA 1
ATOM 1491 C C . ALA A 1 190 ? -12.077 -25.191 4.947 1.00 94.00 190 ALA A C 1
ATOM 1493 O O . ALA A 1 190 ? -12.514 -25.812 5.916 1.00 94.00 190 ALA A O 1
ATOM 1494 N N . GLY A 1 191 ? -12.887 -24.553 4.091 1.00 91.50 191 GLY A N 1
ATOM 1495 C CA . GLY A 1 191 ? -14.349 -24.601 4.156 1.00 91.50 191 GLY A CA 1
ATOM 1496 C C . GLY A 1 191 ? -14.948 -23.900 5.378 1.00 91.50 191 GLY A C 1
ATOM 1497 O O . GLY A 1 191 ? -16.097 -24.157 5.735 1.00 91.50 191 GLY A O 1
ATOM 1498 N N . VAL A 1 192 ? -14.181 -23.032 6.044 1.00 89.00 192 VAL A N 1
ATOM 1499 C CA . VAL A 1 192 ? -14.632 -22.302 7.235 1.00 89.00 192 VAL A CA 1
ATOM 1500 C C . VAL A 1 192 ? -15.422 -21.050 6.851 1.00 89.00 192 VAL A C 1
ATOM 1502 O O . VAL A 1 192 ? -15.110 -20.360 5.880 1.00 89.00 192 VAL A O 1
ATOM 1505 N N . SER A 1 193 ? -16.437 -20.706 7.646 1.00 92.31 193 SER A N 1
ATOM 1506 C CA . SER A 1 193 ? -17.167 -19.451 7.459 1.00 92.31 193 SER A CA 1
ATOM 1507 C C . SER A 1 193 ? -16.270 -18.265 7.813 1.00 92.31 193 SER A C 1
ATOM 1509 O O . SER A 1 193 ? -15.909 -18.057 8.976 1.00 92.31 193 SER A O 1
ATOM 1511 N N . VAL A 1 194 ? -15.930 -17.444 6.814 1.00 90.75 194 VAL A N 1
ATOM 1512 C CA . VAL A 1 194 ? -15.164 -16.203 7.025 1.00 90.75 194 VAL A CA 1
ATOM 1513 C C . VAL A 1 194 ? -15.915 -15.266 7.971 1.00 90.75 194 VAL A C 1
ATOM 1515 O O . VAL A 1 194 ? -15.314 -14.694 8.877 1.00 90.75 194 VAL A O 1
ATOM 1518 N N . SER A 1 195 ? -17.237 -15.151 7.817 1.00 90.25 195 SER A N 1
ATOM 1519 C CA . SER A 1 195 ? -18.062 -14.283 8.664 1.00 90.25 195 SER A CA 1
ATOM 1520 C C . SER A 1 195 ? -18.045 -14.718 10.129 1.00 90.25 195 SER A C 1
ATOM 1522 O O . SER A 1 195 ? -17.950 -13.871 11.014 1.00 90.25 195 SER A O 1
ATOM 1524 N N . GLU A 1 196 ? -18.117 -16.023 10.401 1.00 92.62 196 GLU A N 1
ATOM 1525 C CA . GLU A 1 196 ? -18.027 -16.540 11.773 1.00 92.62 196 GLU A CA 1
ATOM 1526 C C . GLU A 1 196 ? -16.608 -16.402 12.328 1.00 92.62 196 GLU A C 1
ATOM 1528 O O . GLU A 1 196 ? -16.436 -16.007 13.479 1.00 92.62 196 GLU A O 1
ATOM 1533 N N . SER A 1 197 ? -15.583 -16.625 11.499 1.00 90.75 197 SER A N 1
ATOM 1534 C CA . SER A 1 197 ? -14.176 -16.454 11.887 1.00 90.75 197 SER A CA 1
ATOM 1535 C C . SER A 1 197 ? -13.894 -15.038 12.404 1.00 90.75 197 SER A C 1
ATOM 1537 O O . SER A 1 197 ? -13.163 -14.869 13.379 1.00 90.75 197 SER A O 1
ATOM 1539 N N . LEU A 1 198 ? -14.534 -14.009 11.830 1.00 89.56 198 LEU A N 1
ATOM 1540 C CA . LEU A 1 198 ? -14.404 -12.620 12.288 1.00 89.56 198 LEU A CA 1
ATOM 1541 C C . LEU A 1 198 ? -14.905 -12.394 13.728 1.00 89.56 198 LEU A C 1
ATOM 1543 O O . LEU A 1 198 ? -14.511 -11.401 14.349 1.00 89.56 198 LEU A O 1
ATOM 1547 N N . ALA A 1 199 ? -15.727 -13.280 14.297 1.00 89.50 199 ALA A N 1
ATOM 1548 C CA . ALA A 1 199 ? -16.128 -13.203 15.705 1.00 89.50 199 ALA A CA 1
ATOM 1549 C C . ALA A 1 199 ? -14.985 -13.563 16.676 1.00 89.50 199 ALA A C 1
ATOM 1551 O O . ALA A 1 199 ? -15.009 -13.140 17.828 1.00 89.50 199 ALA A O 1
ATOM 1552 N N . PHE A 1 200 ? -13.955 -14.274 16.203 1.00 89.75 200 PHE A N 1
ATOM 1553 C CA . PHE A 1 200 ? -12.780 -14.681 16.987 1.00 89.75 200 PHE A CA 1
ATOM 1554 C C . PHE A 1 200 ? -11.594 -13.714 16.847 1.00 89.75 200 PHE A C 1
ATOM 1556 O O . PHE A 1 200 ? -10.509 -13.962 17.371 1.00 89.75 200 PHE A O 1
ATOM 1563 N N . THR A 1 201 ? -11.775 -12.612 16.118 1.00 86.56 201 THR A N 1
ATOM 1564 C CA . THR A 1 201 ? -10.690 -11.691 15.768 1.00 86.56 201 THR A CA 1
ATOM 1565 C C . THR A 1 201 ? -10.608 -10.497 16.715 1.00 86.56 201 THR A C 1
ATOM 1567 O O . THR A 1 201 ? -11.617 -9.890 17.071 1.00 86.56 201 THR A O 1
ATOM 1570 N N . SER A 1 202 ? -9.383 -10.096 17.065 1.00 86.88 202 SER A N 1
ATOM 1571 C CA . SER A 1 202 ? -9.127 -8.729 17.534 1.00 86.88 202 SER A CA 1
ATOM 1572 C C . SER A 1 202 ? -9.223 -7.739 16.355 1.00 86.88 202 SER A C 1
ATOM 1574 O O . SER A 1 202 ? -9.152 -8.164 15.195 1.00 86.88 202 SER A O 1
ATOM 1576 N N . PRO A 1 203 ? -9.338 -6.417 16.597 1.00 85.00 203 PRO A N 1
ATOM 1577 C CA . PRO A 1 203 ? -9.421 -5.424 15.523 1.00 85.00 203 PRO A CA 1
ATOM 1578 C C . PRO A 1 203 ? -8.291 -5.525 14.490 1.00 85.00 203 PRO A C 1
ATOM 1580 O O . PRO A 1 203 ? -8.528 -5.334 13.301 1.00 85.00 203 PRO A O 1
ATOM 1583 N N . PHE A 1 204 ? -7.075 -5.888 14.910 1.00 88.50 204 PHE A N 1
ATOM 1584 C CA . PHE A 1 204 ? -5.962 -6.065 13.978 1.00 88.50 204 PHE A CA 1
ATOM 1585 C C . PHE A 1 204 ? -6.149 -7.277 13.058 1.00 88.50 204 PHE A C 1
ATOM 1587 O O . PHE A 1 204 ? -5.927 -7.181 11.854 1.00 88.50 204 PHE A O 1
ATOM 1594 N N . TYR A 1 205 ? -6.636 -8.405 13.579 1.00 89.56 205 TYR A N 1
ATOM 1595 C CA . TYR A 1 205 ? -6.958 -9.550 12.727 1.00 89.56 205 TYR A CA 1
ATOM 1596 C C . TYR A 1 205 ? -8.076 -9.212 11.729 1.00 89.56 205 TYR A C 1
ATOM 1598 O O . TYR A 1 205 ? -8.022 -9.666 10.589 1.00 89.56 205 TYR A O 1
ATOM 1606 N N . ARG A 1 206 ? -9.031 -8.338 12.078 1.00 88.06 206 ARG A N 1
ATOM 1607 C CA . ARG A 1 206 ? -9.998 -7.813 11.092 1.00 88.06 206 ARG A CA 1
ATOM 1608 C C . ARG A 1 206 ? -9.327 -7.023 9.975 1.00 88.06 206 ARG A C 1
ATOM 1610 O O . ARG A 1 206 ? -9.741 -7.155 8.825 1.00 88.06 206 ARG A O 1
ATOM 1617 N N . VAL A 1 207 ? -8.291 -6.238 10.279 1.00 90.62 207 VAL A N 1
ATOM 1618 C CA . VAL A 1 207 ? -7.472 -5.576 9.249 1.00 90.62 207 VAL A CA 1
ATOM 1619 C C . VAL A 1 207 ? -6.815 -6.612 8.338 1.00 90.62 207 VAL A C 1
ATOM 1621 O O . VAL A 1 207 ? -6.930 -6.483 7.124 1.00 90.62 207 VAL A O 1
ATOM 1624 N N . MET A 1 208 ? -6.225 -7.678 8.887 1.00 91.44 208 MET A N 1
ATOM 1625 C CA . MET A 1 208 ? -5.629 -8.761 8.087 1.00 91.44 208 MET A CA 1
ATOM 1626 C C . MET A 1 208 ? -6.646 -9.403 7.129 1.00 91.44 208 MET A C 1
ATOM 1628 O O . MET A 1 208 ? -6.384 -9.519 5.932 1.00 91.44 208 MET A O 1
ATOM 1632 N N . PHE A 1 209 ? -7.846 -9.736 7.619 1.00 92.25 209 PHE A N 1
ATOM 1633 C CA . PHE A 1 209 ? -8.938 -10.226 6.768 1.00 92.25 209 PHE A CA 1
ATOM 1634 C C . PHE A 1 209 ? -9.392 -9.194 5.734 1.00 92.25 209 PHE A C 1
ATOM 1636 O O . PHE A 1 209 ? -9.733 -9.564 4.615 1.00 92.25 209 PHE A O 1
ATOM 1643 N N . SER A 1 210 ? -9.359 -7.904 6.068 1.00 89.94 210 SER A N 1
ATOM 1644 C CA . SER A 1 210 ? -9.731 -6.829 5.145 1.00 89.94 210 SER A CA 1
ATOM 1645 C C . SER A 1 210 ? -8.706 -6.653 4.023 1.00 89.94 210 SER A C 1
ATOM 1647 O O . SER A 1 210 ? -9.095 -6.344 2.902 1.00 89.94 210 SER A O 1
ATOM 1649 N N . LEU A 1 211 ? -7.413 -6.886 4.280 1.00 91.31 211 LEU A N 1
ATOM 1650 C CA . LEU A 1 211 ? -6.373 -6.894 3.244 1.00 91.31 211 LEU A CA 1
ATOM 1651 C C . LEU A 1 211 ? -6.613 -8.019 2.228 1.00 91.31 211 LEU A C 1
ATOM 1653 O O . LEU A 1 211 ? -6.576 -7.769 1.022 1.00 91.31 211 LEU A O 1
ATOM 1657 N N . MET A 1 212 ? -6.932 -9.225 2.710 1.00 92.81 212 MET A N 1
ATOM 1658 C CA . MET A 1 212 ? -7.299 -10.367 1.862 1.00 92.81 212 MET A CA 1
ATOM 1659 C C . MET A 1 212 ? -8.620 -10.124 1.119 1.00 92.81 212 MET A C 1
ATOM 1661 O O . MET A 1 212 ? -8.679 -10.270 -0.098 1.00 92.81 212 MET A O 1
ATOM 1665 N N . GLY A 1 213 ? -9.663 -9.687 1.829 1.00 90.69 213 GLY A N 1
ATOM 1666 C CA . GLY A 1 213 ? -10.983 -9.399 1.268 1.00 90.69 213 GLY A CA 1
ATOM 1667 C C . GLY A 1 213 ? -10.937 -8.322 0.187 1.00 90.69 213 GLY A C 1
ATOM 1668 O O . GLY A 1 213 ? -11.534 -8.477 -0.874 1.00 90.69 213 GLY A O 1
ATOM 1669 N N . ARG A 1 214 ? -10.158 -7.261 0.416 1.00 88.44 214 ARG A N 1
ATOM 1670 C CA . ARG A 1 214 ? -9.933 -6.203 -0.570 1.00 88.44 214 ARG A CA 1
ATOM 1671 C C . ARG A 1 214 ? -9.218 -6.724 -1.813 1.00 88.44 214 ARG A C 1
ATOM 1673 O O . ARG A 1 214 ? -9.557 -6.294 -2.908 1.00 88.44 214 ARG A O 1
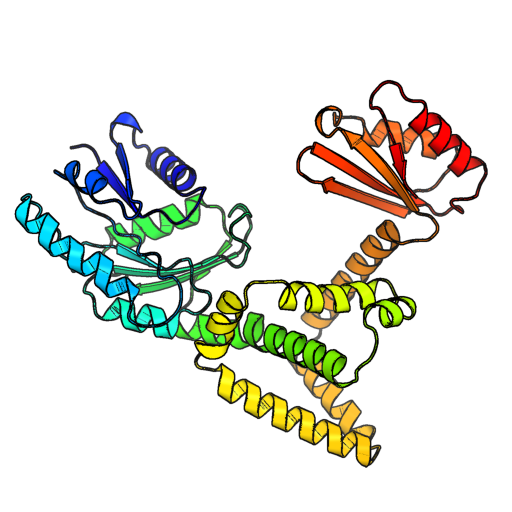ATOM 1680 N N . LEU A 1 215 ? -8.225 -7.597 -1.653 1.00 88.94 215 LEU A N 1
ATOM 1681 C CA . LEU A 1 215 ? -7.507 -8.186 -2.783 1.00 88.94 215 LEU A CA 1
ATOM 1682 C C . LEU A 1 215 ? -8.469 -8.975 -3.682 1.00 88.94 215 LEU A C 1
ATOM 1684 O O . LEU A 1 215 ? -8.523 -8.728 -4.882 1.00 88.94 215 LEU A O 1
ATOM 1688 N N . VAL A 1 216 ? -9.270 -9.872 -3.097 1.00 89.88 216 VAL A N 1
ATOM 1689 C CA . VAL A 1 216 ? -10.184 -10.743 -3.860 1.00 89.88 216 VAL A CA 1
ATOM 1690 C C . VAL A 1 216 ? -11.420 -10.016 -4.402 1.00 89.88 216 VAL A C 1
ATOM 1692 O O . VAL A 1 216 ? -12.073 -10.527 -5.304 1.00 89.88 216 VAL A O 1
ATOM 1695 N N . SER A 1 217 ? -11.749 -8.826 -3.885 1.00 87.94 217 SER A N 1
ATOM 1696 C CA . SER A 1 217 ? -12.857 -8.003 -4.391 1.00 87.94 217 SER A CA 1
ATOM 1697 C C . SER A 1 217 ? -12.474 -7.102 -5.570 1.00 87.94 217 SER A C 1
ATOM 1699 O O . SER A 1 217 ? -13.323 -6.375 -6.083 1.00 87.94 217 SER A O 1
ATOM 1701 N N . GLN A 1 218 ? -11.195 -7.045 -5.944 1.00 81.88 218 GLN A N 1
ATOM 1702 C CA . GLN A 1 218 ? -10.711 -6.226 -7.055 1.00 81.88 218 GLN A CA 1
ATOM 1703 C C . GLN A 1 218 ? -10.675 -7.020 -8.368 1.00 81.88 218 GLN A C 1
ATOM 1705 O O . GLN A 1 218 ? -10.800 -8.241 -8.371 1.00 81.88 218 GLN A O 1
ATOM 1710 N N . SER A 1 219 ? -10.521 -6.318 -9.498 1.00 77.75 219 SER A N 1
ATOM 1711 C CA . SER A 1 219 ? -10.418 -6.977 -10.805 1.00 77.75 219 SER A CA 1
ATOM 1712 C C . SER A 1 219 ? -9.192 -7.904 -10.846 1.00 77.75 219 SER A C 1
ATOM 1714 O O . SER A 1 219 ? -8.078 -7.421 -10.600 1.00 77.75 219 SER A O 1
ATOM 1716 N N . PRO A 1 220 ? -9.361 -9.197 -11.189 1.00 76.88 220 PRO A N 1
ATOM 1717 C CA . PRO A 1 220 ? -8.248 -10.128 -11.355 1.00 76.88 220 PRO A CA 1
ATOM 1718 C C . PRO A 1 220 ? -7.214 -9.654 -12.379 1.00 76.88 220 PRO A C 1
ATOM 1720 O O . PRO A 1 220 ? -6.027 -9.919 -12.202 1.00 76.88 220 PRO A O 1
ATOM 1723 N N . ASP A 1 221 ? -7.632 -8.913 -13.408 1.00 72.56 221 ASP A N 1
ATOM 1724 C CA . ASP A 1 221 ? -6.764 -8.479 -14.510 1.00 72.56 221 ASP A CA 1
ATOM 1725 C C . ASP A 1 221 ? -5.579 -7.634 -14.025 1.00 72.56 221 ASP A C 1
ATOM 1727 O O . ASP A 1 221 ? -4.468 -7.763 -14.535 1.00 72.56 221 ASP A O 1
ATOM 1731 N N . LEU A 1 222 ? -5.793 -6.797 -13.002 1.00 72.25 222 LEU A N 1
ATOM 1732 C CA . LEU A 1 222 ? -4.740 -5.957 -12.424 1.00 72.25 222 LEU A CA 1
ATOM 1733 C C . LEU A 1 222 ? -3.660 -6.795 -11.728 1.00 72.25 222 LEU A C 1
ATOM 1735 O O . LEU A 1 222 ? -2.471 -6.522 -11.847 1.00 72.25 222 LEU A O 1
ATOM 1739 N N . TYR A 1 223 ? -4.073 -7.810 -10.976 1.00 80.00 223 TYR A N 1
ATOM 1740 C CA . TYR A 1 223 ? -3.153 -8.656 -10.217 1.00 80.00 223 TYR A CA 1
ATOM 1741 C C . TYR A 1 223 ? -2.486 -9.713 -11.089 1.00 80.00 223 TYR A C 1
ATOM 1743 O O . TYR A 1 223 ? -1.340 -10.086 -10.837 1.00 80.00 223 TYR A O 1
ATOM 1751 N N . THR A 1 224 ? -3.185 -10.141 -12.139 1.00 78.44 224 THR A N 1
ATOM 1752 C CA . THR A 1 224 ? -2.657 -11.032 -13.168 1.00 78.44 224 THR A CA 1
ATOM 1753 C C . THR A 1 224 ? -1.442 -10.398 -13.829 1.00 78.44 224 THR A C 1
ATOM 1755 O O . THR A 1 224 ? -0.401 -11.042 -13.865 1.00 78.44 224 THR A O 1
ATOM 1758 N N . SER A 1 225 ? -1.512 -9.132 -14.259 1.00 76.69 225 SER A N 1
ATOM 1759 C CA . SER A 1 225 ? -0.354 -8.479 -14.883 1.00 76.69 225 SER A CA 1
ATOM 1760 C C . SER A 1 225 ? 0.807 -8.289 -13.902 1.00 76.69 225 SER A C 1
ATOM 1762 O O . SER A 1 225 ? 1.943 -8.606 -14.238 1.00 76.69 225 SER A O 1
ATOM 1764 N N . ILE A 1 226 ? 0.543 -7.881 -12.653 1.00 84.81 226 ILE A N 1
ATOM 1765 C CA . ILE A 1 226 ? 1.592 -7.721 -11.626 1.00 84.81 226 ILE A CA 1
ATOM 1766 C C . ILE A 1 226 ? 2.370 -9.021 -11.393 1.00 84.81 226 ILE A C 1
ATOM 1768 O O . ILE A 1 226 ? 3.596 -9.004 -11.311 1.00 84.81 226 ILE A O 1
ATOM 1772 N N . VAL A 1 227 ? 1.659 -10.138 -11.246 1.00 88.31 227 VAL A N 1
ATOM 1773 C CA . VAL A 1 227 ? 2.268 -11.416 -10.869 1.00 88.31 227 VAL A CA 1
ATOM 1774 C C . VAL A 1 227 ? 2.795 -12.151 -12.098 1.00 88.31 227 VAL A C 1
ATOM 1776 O O . VAL A 1 227 ? 3.924 -12.620 -12.080 1.00 88.31 227 VAL A O 1
ATOM 1779 N N . MET A 1 228 ? 2.023 -12.254 -13.178 1.00 86.44 228 MET A N 1
ATOM 1780 C CA . MET A 1 228 ? 2.410 -13.065 -14.337 1.00 86.44 228 MET A CA 1
ATOM 1781 C C . MET A 1 228 ? 3.429 -12.382 -15.250 1.00 86.44 228 MET A C 1
ATOM 1783 O O . MET A 1 228 ? 4.181 -13.087 -15.917 1.00 86.44 228 MET A O 1
ATOM 1787 N N . GLU A 1 229 ? 3.473 -11.046 -15.297 1.00 87.50 229 GLU A N 1
ATOM 1788 C CA . GLU A 1 229 ? 4.410 -10.332 -16.177 1.00 87.50 229 GLU A CA 1
ATOM 1789 C C . GLU A 1 229 ? 5.735 -9.990 -15.486 1.00 87.50 229 GLU A C 1
ATOM 1791 O O . GLU A 1 229 ? 6.716 -9.725 -16.177 1.00 87.50 229 GLU A O 1
ATOM 1796 N N . ASN A 1 230 ? 5.808 -9.998 -14.147 1.00 91.38 230 ASN A N 1
ATOM 1797 C CA . ASN A 1 230 ? 7.072 -9.735 -13.459 1.00 91.38 230 ASN A CA 1
ATOM 1798 C C . ASN A 1 230 ? 8.059 -10.910 -13.680 1.00 91.38 230 ASN A C 1
ATOM 1800 O O . ASN A 1 230 ? 7.749 -12.042 -13.287 1.00 91.38 230 ASN A O 1
ATOM 1804 N N . PRO A 1 231 ? 9.256 -10.663 -14.257 1.00 90.94 231 PRO A N 1
ATOM 1805 C CA . PRO A 1 231 ? 10.215 -11.720 -14.595 1.00 90.94 231 PRO A CA 1
ATOM 1806 C C . PRO A 1 231 ? 10.698 -12.568 -13.408 1.00 90.94 231 PRO A C 1
ATOM 1808 O O . PRO A 1 231 ? 11.134 -13.703 -13.596 1.00 90.94 231 PRO A O 1
ATOM 1811 N N . GLU A 1 232 ? 10.640 -12.046 -12.181 1.00 94.25 232 GLU A N 1
ATOM 1812 C CA . GLU A 1 232 ? 11.152 -12.730 -10.990 1.00 94.25 232 GLU A CA 1
ATOM 1813 C C . GLU A 1 232 ? 10.103 -13.571 -10.253 1.00 94.25 232 GLU A C 1
ATOM 1815 O O . GLU A 1 232 ? 10.450 -14.320 -9.332 1.00 94.25 232 GLU A O 1
ATOM 1820 N N . THR A 1 233 ? 8.828 -13.487 -10.644 1.00 94.69 233 THR A N 1
ATOM 1821 C CA . THR A 1 233 ? 7.725 -14.122 -9.911 1.00 94.69 233 THR A CA 1
ATOM 1822 C C . THR A 1 233 ? 7.928 -15.620 -9.716 1.00 94.69 233 THR A C 1
ATOM 1824 O O . THR A 1 233 ? 7.771 -16.113 -8.599 1.00 94.69 233 THR A O 1
ATOM 1827 N N . LEU A 1 234 ? 8.275 -16.356 -10.779 1.00 94.50 234 LEU A N 1
ATOM 1828 C CA . LEU A 1 234 ? 8.431 -17.814 -10.709 1.00 94.50 234 LEU A CA 1
ATOM 1829 C C . LEU A 1 234 ? 9.557 -18.209 -9.751 1.00 94.50 234 LEU A C 1
ATOM 1831 O O . LEU A 1 234 ? 9.338 -19.009 -8.844 1.00 94.50 234 LEU A O 1
ATOM 1835 N N . THR A 1 235 ? 10.720 -17.569 -9.879 1.00 95.44 235 THR A N 1
ATOM 1836 C CA . THR A 1 235 ? 11.859 -17.772 -8.973 1.00 95.44 235 THR A CA 1
ATOM 1837 C C . THR A 1 235 ? 11.465 -17.520 -7.516 1.00 95.44 235 THR A C 1
ATOM 1839 O O . THR A 1 235 ? 11.884 -18.244 -6.610 1.00 95.44 235 THR A O 1
ATOM 1842 N N . MET A 1 236 ? 10.653 -16.491 -7.260 1.00 94.62 236 MET A N 1
ATOM 1843 C CA . MET A 1 236 ? 10.212 -16.167 -5.906 1.00 94.62 236 MET A CA 1
ATOM 1844 C C . MET A 1 236 ? 9.179 -17.166 -5.364 1.00 94.62 236 MET A C 1
ATOM 1846 O O . MET A 1 236 ? 9.228 -17.522 -4.185 1.00 94.62 236 MET A O 1
ATOM 1850 N N . LEU A 1 237 ? 8.283 -17.672 -6.214 1.00 94.38 237 LEU A N 1
ATOM 1851 C CA . LEU A 1 237 ? 7.348 -18.742 -5.863 1.00 94.38 237 LEU A CA 1
ATOM 1852 C C . LEU A 1 237 ? 8.076 -20.039 -5.496 1.00 94.38 237 LEU A C 1
ATOM 1854 O O . LEU A 1 237 ? 7.759 -20.644 -4.474 1.00 94.38 237 LEU A O 1
ATOM 1858 N N . GLU A 1 238 ? 9.086 -20.438 -6.266 1.00 95.94 238 GLU A N 1
ATOM 1859 C CA . GLU A 1 238 ? 9.908 -21.616 -5.961 1.00 95.94 238 GLU A CA 1
ATOM 1860 C C . GLU A 1 238 ? 10.621 -21.473 -4.609 1.00 95.94 238 GLU A C 1
ATOM 1862 O O . GLU A 1 238 ? 10.601 -22.391 -3.784 1.00 95.94 238 GLU A O 1
ATOM 1867 N N . ARG A 1 239 ? 11.190 -20.291 -4.329 1.00 95.56 239 ARG A N 1
ATOM 1868 C CA . ARG A 1 239 ? 11.802 -19.985 -3.024 1.00 95.56 239 ARG A CA 1
ATOM 1869 C C . ARG A 1 239 ? 10.791 -20.064 -1.888 1.00 95.56 239 ARG A C 1
ATOM 1871 O O . ARG A 1 239 ? 11.105 -20.621 -0.836 1.00 95.56 239 ARG A O 1
ATOM 1878 N N . ARG A 1 240 ? 9.583 -19.535 -2.092 1.00 94.94 240 ARG A N 1
ATOM 1879 C CA . ARG A 1 240 ? 8.499 -19.611 -1.109 1.00 94.94 240 ARG A CA 1
ATOM 1880 C C . ARG A 1 240 ? 8.130 -21.061 -0.800 1.00 94.94 240 ARG A C 1
ATOM 1882 O O . ARG A 1 240 ? 8.074 -21.418 0.372 1.00 94.94 240 ARG A O 1
ATOM 1889 N N . ILE A 1 241 ? 7.954 -21.896 -1.824 1.00 96.31 241 ILE A N 1
ATOM 1890 C CA . ILE A 1 241 ? 7.655 -23.327 -1.660 1.00 96.31 241 ILE A CA 1
ATOM 1891 C C . ILE A 1 241 ? 8.758 -24.017 -0.849 1.00 96.31 241 ILE A C 1
ATOM 1893 O O . ILE A 1 241 ? 8.462 -24.753 0.089 1.00 96.31 241 ILE A O 1
ATOM 1897 N N . ALA A 1 242 ? 10.030 -23.746 -1.153 1.00 96.75 242 ALA A N 1
ATOM 1898 C CA . ALA A 1 242 ? 11.150 -24.318 -0.407 1.00 96.75 242 ALA A CA 1
ATOM 1899 C C . ALA A 1 242 ? 11.155 -23.890 1.077 1.00 96.75 242 ALA A C 1
ATOM 1901 O O . ALA A 1 242 ? 11.456 -24.701 1.955 1.00 96.75 242 ALA A O 1
ATOM 1902 N N . ILE A 1 243 ? 10.800 -22.636 1.381 1.00 95.25 243 ILE A N 1
ATOM 1903 C CA . ILE A 1 243 ? 10.657 -22.152 2.764 1.00 95.25 243 ILE A CA 1
ATOM 1904 C C . ILE A 1 243 ? 9.495 -22.864 3.466 1.00 95.25 243 ILE A C 1
ATOM 1906 O O . ILE A 1 243 ? 9.675 -23.374 4.570 1.00 95.25 243 ILE A O 1
ATOM 1910 N N . GLU A 1 244 ? 8.327 -22.953 2.830 1.00 95.62 244 GLU A N 1
ATOM 1911 C CA . GLU A 1 244 ? 7.150 -23.625 3.396 1.00 95.62 244 GLU A CA 1
ATOM 1912 C C . GLU A 1 244 ? 7.418 -25.120 3.651 1.00 95.62 244 GLU A C 1
ATOM 1914 O O . GLU A 1 244 ? 7.061 -25.637 4.708 1.00 95.62 244 GLU A O 1
ATOM 1919 N N . GLN A 1 245 ? 8.143 -25.807 2.763 1.00 97.12 245 GLN A N 1
ATOM 1920 C CA . GLN A 1 245 ? 8.578 -27.195 2.973 1.00 97.12 245 GLN A CA 1
ATOM 1921 C C . GLN A 1 245 ? 9.507 -27.349 4.186 1.00 97.12 245 GLN A C 1
ATOM 1923 O O . GLN A 1 245 ? 9.355 -28.296 4.962 1.00 97.12 245 GLN A O 1
ATOM 1928 N N . ARG A 1 246 ? 10.442 -26.411 4.395 1.00 95.75 246 ARG A N 1
ATOM 1929 C CA . ARG A 1 246 ? 11.292 -26.396 5.599 1.00 95.75 246 ARG A CA 1
ATOM 1930 C C . ARG A 1 246 ? 10.457 -26.207 6.865 1.00 95.75 246 ARG A C 1
ATOM 1932 O O . ARG A 1 246 ? 10.675 -26.929 7.835 1.00 95.75 246 ARG A O 1
ATOM 1939 N N . LEU A 1 247 ? 9.479 -25.297 6.840 1.00 96.44 247 LEU A N 1
ATOM 1940 C CA . LEU A 1 247 ? 8.561 -25.079 7.963 1.00 96.44 247 LEU A CA 1
ATOM 1941 C C . LEU A 1 247 ? 7.744 -26.339 8.278 1.00 96.44 247 LEU A C 1
ATOM 1943 O O . LEU A 1 247 ? 7.602 -26.693 9.446 1.00 96.44 247 LEU A O 1
ATOM 1947 N N . VAL A 1 248 ? 7.265 -27.061 7.258 1.00 97.56 248 VAL A N 1
ATOM 1948 C CA . VAL A 1 248 ? 6.561 -28.342 7.443 1.00 97.56 248 VAL A CA 1
ATOM 1949 C C . VAL A 1 248 ? 7.429 -29.351 8.195 1.00 97.56 248 VAL A C 1
ATOM 1951 O O . VAL A 1 248 ? 6.929 -30.002 9.114 1.00 97.56 248 VAL A O 1
ATOM 1954 N N . GLN A 1 249 ? 8.711 -29.476 7.839 1.00 97.62 249 GLN A N 1
ATOM 1955 C CA . GLN A 1 249 ? 9.620 -30.403 8.516 1.00 97.62 249 GLN A CA 1
ATOM 1956 C C . GLN A 1 249 ? 9.854 -29.995 9.979 1.00 97.62 249 GLN A C 1
ATOM 1958 O O . GLN A 1 249 ? 9.674 -30.818 10.872 1.00 97.62 249 GLN A O 1
ATOM 1963 N N . MET A 1 250 ? 10.145 -28.714 10.237 1.00 97.12 250 MET A N 1
ATOM 1964 C CA . MET A 1 250 ? 10.349 -28.190 11.598 1.00 97.12 250 MET A CA 1
ATOM 1965 C C . MET A 1 250 ? 9.122 -28.415 12.494 1.00 97.12 250 MET A C 1
ATOM 1967 O O . MET A 1 250 ? 9.253 -28.858 13.633 1.00 97.12 250 MET A O 1
ATOM 1971 N N . ILE A 1 251 ? 7.915 -28.157 11.976 1.00 97.38 251 ILE A N 1
ATOM 1972 C CA . ILE A 1 251 ? 6.659 -28.350 12.717 1.00 97.38 251 ILE A CA 1
ATOM 1973 C C . ILE A 1 251 ? 6.411 -29.837 12.996 1.00 97.38 251 ILE A C 1
ATOM 1975 O O . ILE A 1 251 ? 5.992 -30.193 14.099 1.00 97.38 251 ILE A O 1
ATOM 1979 N N . ARG A 1 252 ? 6.676 -30.713 12.017 1.00 97.94 252 ARG A N 1
ATOM 1980 C CA . ARG A 1 252 ? 6.510 -32.167 12.161 1.00 97.94 252 ARG A CA 1
ATOM 1981 C C . ARG A 1 252 ? 7.426 -32.734 13.242 1.00 97.94 252 ARG A C 1
ATOM 1983 O O . ARG A 1 252 ? 6.966 -33.521 14.067 1.00 97.94 252 ARG A O 1
ATOM 1990 N N . ASP A 1 253 ? 8.679 -32.300 13.246 1.00 97.75 253 ASP A N 1
ATOM 1991 C CA . ASP A 1 253 ? 9.698 -32.771 14.185 1.00 97.75 253 ASP A CA 1
ATOM 1992 C C . ASP A 1 253 ? 9.619 -32.055 15.544 1.00 97.75 253 ASP A C 1
ATOM 1994 O O . ASP A 1 253 ? 10.273 -32.470 16.500 1.00 97.75 253 ASP A O 1
ATOM 1998 N N . LYS A 1 254 ? 8.789 -31.003 15.648 1.00 97.50 254 LYS A N 1
ATOM 1999 C CA . LYS A 1 254 ? 8.729 -30.070 16.786 1.00 97.50 254 LYS A CA 1
ATOM 2000 C C . LYS A 1 254 ? 10.100 -29.460 17.106 1.00 97.50 254 LYS A C 1
ATOM 2002 O O . LYS A 1 254 ? 10.426 -29.232 18.271 1.00 97.50 254 LYS A O 1
ATOM 2007 N N . ASP A 1 255 ? 10.893 -29.197 16.070 1.00 97.94 255 ASP A N 1
ATOM 2008 C CA . ASP A 1 255 ? 12.226 -28.612 16.192 1.00 97.94 255 ASP A CA 1
ATOM 2009 C C . ASP A 1 255 ? 12.125 -27.105 16.460 1.00 97.94 255 ASP A C 1
ATOM 2011 O O . ASP A 1 255 ? 12.138 -26.264 15.556 1.00 97.94 255 ASP A O 1
ATOM 2015 N N . GLN A 1 256 ? 11.976 -26.771 17.741 1.00 97.38 256 GLN A N 1
ATOM 2016 C CA . GLN A 1 256 ? 11.879 -25.393 18.207 1.00 97.38 256 GLN A CA 1
ATOM 2017 C C . GLN A 1 256 ? 13.147 -24.589 17.895 1.00 97.38 256 GLN A C 1
ATOM 2019 O O . GLN A 1 256 ? 13.040 -23.429 17.505 1.00 97.38 256 GLN A O 1
ATOM 2024 N N . ALA A 1 257 ? 14.332 -25.192 18.026 1.00 97.75 257 ALA A N 1
ATOM 2025 C CA . ALA A 1 257 ? 15.596 -24.489 17.831 1.00 97.75 257 ALA A CA 1
ATOM 2026 C C . ALA A 1 257 ? 15.769 -24.055 16.369 1.00 97.75 257 ALA A C 1
ATOM 2028 O O . ALA A 1 257 ? 16.086 -22.895 16.103 1.00 97.75 257 ALA A O 1
ATOM 2029 N N . ALA A 1 258 ? 15.487 -24.949 15.417 1.00 96.38 258 ALA A N 1
ATOM 2030 C CA . ALA A 1 258 ? 15.548 -24.618 13.995 1.00 96.38 258 ALA A CA 1
ATOM 2031 C C . ALA A 1 258 ? 14.501 -23.563 13.592 1.00 96.38 258 ALA A C 1
ATOM 2033 O O . ALA A 1 258 ? 14.769 -22.705 12.746 1.00 96.38 258 ALA A O 1
ATOM 2034 N N . PHE A 1 259 ? 13.316 -23.599 14.209 1.00 95.62 259 PHE A N 1
ATOM 2035 C CA . PHE A 1 259 ? 12.283 -22.588 13.994 1.00 95.62 259 PHE A CA 1
ATOM 2036 C C . PHE A 1 259 ? 12.720 -21.212 14.524 1.00 95.62 259 PHE A C 1
ATOM 2038 O O . PHE A 1 259 ? 12.630 -20.219 13.803 1.00 95.62 259 PHE A O 1
ATOM 2045 N N . GLU A 1 260 ? 13.250 -21.141 15.748 1.00 96.19 260 GLU A N 1
ATOM 2046 C CA . GLU A 1 260 ? 13.775 -19.905 16.343 1.00 96.19 260 GLU A CA 1
ATOM 2047 C C . GLU A 1 260 ? 14.956 -19.329 15.546 1.00 96.19 260 GLU A C 1
ATOM 2049 O O . GLU A 1 260 ? 15.043 -18.112 15.364 1.00 96.19 260 GLU A O 1
ATOM 2054 N N . GLU A 1 261 ? 15.826 -20.182 14.998 1.00 95.69 261 GLU A N 1
ATOM 2055 C CA . GLU A 1 261 ? 16.924 -19.751 14.132 1.00 95.69 261 GLU A CA 1
ATOM 2056 C C . GLU A 1 261 ? 16.408 -19.074 12.852 1.00 95.69 261 GLU A C 1
ATOM 2058 O O . GLU A 1 261 ? 16.907 -18.014 12.467 1.00 95.69 261 GLU A O 1
ATOM 2063 N N . LEU A 1 262 ? 15.367 -19.625 12.216 1.00 92.50 262 LEU A N 1
ATOM 2064 C CA . LEU A 1 262 ? 14.747 -19.021 11.032 1.00 92.50 262 LEU A CA 1
ATOM 2065 C C . LEU A 1 262 ? 14.171 -17.630 11.348 1.00 92.50 262 LEU A C 1
ATOM 2067 O O . LEU A 1 262 ? 14.349 -16.694 10.564 1.00 92.50 262 LEU A O 1
ATOM 2071 N N . PHE A 1 263 ? 13.541 -17.466 12.515 1.00 90.88 263 PHE A N 1
ATOM 2072 C CA . PHE A 1 263 ? 13.072 -16.161 12.994 1.00 90.88 263 PHE A CA 1
ATOM 2073 C C . PHE A 1 263 ? 14.227 -15.179 13.214 1.00 90.88 263 PHE A C 1
ATOM 2075 O O . PHE A 1 263 ? 14.141 -14.021 12.796 1.00 90.88 263 PHE A O 1
ATOM 2082 N N . ALA A 1 264 ? 15.321 -15.629 13.831 1.00 93.56 264 ALA A N 1
ATOM 2083 C CA . ALA A 1 264 ? 16.496 -14.798 14.063 1.00 93.56 264 ALA A CA 1
ATOM 2084 C C . ALA A 1 264 ? 17.144 -14.342 12.744 1.00 93.56 264 ALA A C 1
ATOM 2086 O O . ALA A 1 264 ? 17.487 -13.168 12.607 1.00 93.56 264 ALA A O 1
ATOM 2087 N N . GLN A 1 265 ? 17.249 -15.231 11.751 1.00 93.75 265 GLN A N 1
ATOM 2088 C CA . GLN A 1 265 ? 17.767 -14.905 10.418 1.00 93.75 265 GLN A CA 1
ATOM 2089 C C . GLN A 1 265 ? 16.927 -13.814 9.737 1.00 93.75 265 GLN A C 1
ATOM 2091 O O . GLN A 1 265 ? 17.482 -12.849 9.204 1.00 93.75 265 GLN A O 1
ATOM 2096 N N . ALA A 1 266 ? 15.595 -13.920 9.803 1.00 92.19 266 ALA A N 1
ATOM 2097 C CA . ALA A 1 266 ? 14.700 -12.892 9.278 1.00 92.19 266 ALA A CA 1
ATOM 2098 C C . ALA A 1 266 ? 14.883 -11.553 10.014 1.00 92.19 266 ALA A C 1
ATOM 2100 O O . ALA A 1 266 ? 15.035 -10.516 9.373 1.00 92.19 266 ALA A O 1
ATOM 2101 N N . ASN A 1 267 ? 14.948 -11.571 11.349 1.00 91.88 267 ASN A N 1
ATOM 2102 C CA . ASN A 1 267 ? 15.144 -10.366 12.157 1.00 91.88 267 ASN A CA 1
ATOM 2103 C C . ASN A 1 267 ? 16.469 -9.648 11.834 1.00 91.88 267 ASN A C 1
ATOM 2105 O O . ASN A 1 267 ? 16.496 -8.425 11.719 1.00 91.88 267 ASN A O 1
ATOM 2109 N N . VAL A 1 268 ? 17.557 -10.400 11.627 1.00 94.44 268 VAL A N 1
ATOM 2110 C CA . VAL A 1 268 ? 18.855 -9.841 11.207 1.00 94.44 268 VAL A CA 1
ATOM 2111 C C . VAL A 1 268 ? 18.753 -9.172 9.838 1.00 94.44 268 VAL A C 1
ATOM 2113 O O . VAL A 1 268 ? 19.291 -8.082 9.663 1.00 94.44 268 VAL A O 1
ATOM 2116 N N . HIS A 1 269 ? 18.056 -9.790 8.880 1.00 93.69 269 HIS A N 1
ATOM 2117 C CA . HIS A 1 269 ? 17.910 -9.227 7.537 1.00 93.69 269 HIS A CA 1
ATOM 2118 C C . HIS A 1 269 ? 17.056 -7.954 7.513 1.00 93.69 269 HIS A C 1
ATOM 2120 O O . HIS A 1 269 ? 17.396 -7.007 6.810 1.00 93.69 269 HIS A O 1
ATOM 2126 N N . PHE A 1 270 ? 15.972 -7.915 8.293 1.00 92.75 270 PHE A N 1
ATOM 2127 C CA . PHE A 1 270 ? 15.156 -6.706 8.438 1.00 92.75 270 PHE A CA 1
ATOM 2128 C C . PHE A 1 270 ? 15.927 -5.596 9.164 1.00 92.75 270 PHE A C 1
ATOM 2130 O O . PHE A 1 270 ? 15.804 -4.427 8.812 1.00 92.75 270 PHE A O 1
ATOM 2137 N N . GLY A 1 271 ? 16.756 -5.956 10.142 1.00 95.44 271 GLY A N 1
ATOM 2138 C CA . GLY A 1 271 ? 17.590 -5.018 10.879 1.00 95.44 271 GLY A CA 1
ATOM 2139 C C . GLY A 1 271 ? 16.839 -4.271 11.993 1.00 95.44 271 GLY A C 1
ATOM 2140 O O . GLY A 1 271 ? 15.604 -4.209 12.020 1.00 95.44 271 GLY A O 1
ATOM 2141 N N . PRO A 1 272 ? 17.579 -3.704 12.961 1.00 93.94 272 PRO A N 1
ATOM 2142 C CA . PRO A 1 272 ? 16.996 -3.122 14.171 1.00 93.94 272 PRO A CA 1
ATOM 2143 C C . PRO A 1 272 ? 16.155 -1.864 13.909 1.00 93.94 272 PRO A C 1
ATOM 2145 O O . PRO A 1 272 ? 15.147 -1.659 14.581 1.00 93.94 272 PRO A O 1
ATOM 2148 N N . ASP A 1 273 ? 16.526 -1.042 12.926 1.00 94.81 273 ASP A N 1
ATOM 2149 C CA . ASP A 1 273 ? 15.817 0.211 12.647 1.00 94.81 273 ASP A CA 1
ATOM 2150 C C . ASP A 1 273 ? 14.452 -0.054 12.001 1.00 94.81 273 ASP A C 1
ATOM 2152 O O . ASP A 1 273 ? 13.431 0.422 12.494 1.00 94.81 273 ASP A O 1
ATOM 2156 N N . VAL A 1 274 ? 14.406 -0.910 10.973 1.00 94.38 274 VAL A N 1
ATOM 2157 C CA . VAL A 1 274 ? 13.153 -1.281 10.291 1.00 94.38 274 VAL A CA 1
ATOM 2158 C C . VAL A 1 274 ? 12.197 -1.989 11.247 1.00 94.38 274 VAL A C 1
ATOM 2160 O O . VAL A 1 274 ? 11.001 -1.707 11.253 1.00 94.38 274 VAL A O 1
ATOM 2163 N N . THR A 1 275 ? 12.700 -2.902 12.082 1.00 92.94 275 THR A N 1
ATOM 2164 C CA . THR A 1 275 ? 11.857 -3.623 13.051 1.00 92.94 275 THR A CA 1
ATOM 2165 C C . THR A 1 275 ? 11.323 -2.700 14.144 1.00 92.94 275 THR A C 1
ATOM 2167 O O . THR A 1 275 ? 10.155 -2.811 14.524 1.00 92.94 275 THR A O 1
ATOM 2170 N N . LYS A 1 276 ? 12.128 -1.742 14.617 1.00 93.69 276 LYS A N 1
ATOM 2171 C CA . LYS A 1 276 ? 11.671 -0.704 15.544 1.00 93.69 276 LYS A CA 1
ATOM 2172 C C . LYS A 1 276 ? 10.583 0.169 14.916 1.00 93.69 276 LYS A C 1
ATOM 2174 O O . LYS A 1 276 ? 9.522 0.326 15.518 1.00 93.69 276 LYS A O 1
ATOM 2179 N N . GLU A 1 277 ? 10.811 0.692 13.715 1.00 94.69 277 GLU A N 1
ATOM 2180 C CA . GLU A 1 277 ? 9.832 1.517 12.998 1.00 94.69 277 GLU A CA 1
ATOM 2181 C C . GLU A 1 277 ? 8.528 0.756 12.730 1.00 94.69 277 GLU A C 1
ATOM 2183 O O . GLU A 1 277 ? 7.439 1.296 12.941 1.00 94.69 277 GLU A O 1
ATOM 2188 N N . ALA A 1 278 ? 8.620 -0.519 12.342 1.00 93.25 278 ALA A N 1
ATOM 2189 C CA . ALA A 1 278 ? 7.460 -1.381 12.140 1.00 93.25 278 ALA A CA 1
ATOM 2190 C C . ALA A 1 278 ? 6.640 -1.547 13.429 1.00 93.25 278 ALA A C 1
ATOM 2192 O O . ALA A 1 278 ? 5.414 -1.428 13.393 1.00 93.25 278 ALA A O 1
ATOM 2193 N N . ASN A 1 279 ? 7.299 -1.758 14.572 1.00 93.12 279 ASN A N 1
ATOM 2194 C CA . ASN A 1 279 ? 6.630 -1.870 15.869 1.00 93.12 279 ASN A CA 1
ATOM 2195 C C . ASN A 1 279 ? 5.964 -0.552 16.291 1.00 93.12 279 ASN A C 1
ATOM 2197 O O . ASN A 1 279 ? 4.822 -0.554 16.753 1.00 93.12 279 ASN A O 1
ATOM 2201 N N . GLU A 1 280 ? 6.635 0.584 16.105 1.00 94.62 280 GLU A N 1
ATOM 2202 C CA . GLU A 1 280 ? 6.057 1.897 16.407 1.00 94.62 280 GLU A CA 1
ATOM 2203 C C . GLU A 1 280 ? 4.836 2.195 15.528 1.00 94.62 280 GLU A C 1
ATOM 2205 O O . GLU A 1 280 ? 3.799 2.641 16.029 1.00 94.62 280 GLU A O 1
ATOM 2210 N N . LEU A 1 281 ? 4.923 1.909 14.226 1.00 93.75 281 LEU A N 1
ATOM 2211 C CA . LEU A 1 281 ? 3.804 2.053 13.300 1.00 93.75 281 LEU A CA 1
ATOM 2212 C C . LEU A 1 281 ? 2.645 1.125 13.679 1.00 93.75 281 LEU A C 1
ATOM 2214 O O . LEU A 1 281 ? 1.494 1.562 13.711 1.00 93.75 281 LEU A O 1
ATOM 2218 N N . PHE A 1 282 ? 2.940 -0.130 14.017 1.00 93.00 282 PHE A N 1
ATOM 2219 C CA . PHE A 1 282 ? 1.942 -1.097 14.460 1.00 93.00 282 PHE A CA 1
ATOM 2220 C C . PHE A 1 282 ? 1.193 -0.607 15.705 1.00 93.00 282 PHE A C 1
ATOM 2222 O O . PHE A 1 282 ? -0.038 -0.625 15.727 1.00 93.00 282 PHE A O 1
ATOM 2229 N N . MET A 1 283 ? 1.901 -0.068 16.703 1.00 92.06 283 MET A N 1
ATOM 2230 C CA . MET A 1 283 ? 1.272 0.502 17.899 1.00 92.06 283 MET A CA 1
ATOM 2231 C C . MET A 1 283 ? 0.390 1.715 17.581 1.00 92.06 283 MET A C 1
ATOM 2233 O O . MET A 1 283 ? -0.689 1.855 18.158 1.00 92.06 283 MET A O 1
ATOM 2237 N N . ARG A 1 284 ? 0.788 2.569 16.628 1.00 91.00 284 ARG A N 1
ATOM 2238 C CA . ARG A 1 284 ? -0.050 3.691 16.165 1.00 91.00 284 ARG A CA 1
ATOM 2239 C C . ARG A 1 284 ? -1.322 3.201 15.473 1.00 91.00 284 ARG A C 1
ATOM 2241 O O . ARG A 1 284 ? -2.399 3.721 15.753 1.00 91.00 284 ARG A O 1
ATOM 2248 N N . ILE A 1 285 ? -1.216 2.179 14.621 1.00 91.56 285 ILE A N 1
ATOM 2249 C CA . ILE A 1 285 ? -2.372 1.547 13.967 1.00 91.56 285 ILE A CA 1
ATOM 2250 C C . ILE A 1 285 ? -3.312 0.952 15.019 1.00 91.56 285 ILE A C 1
ATOM 2252 O O . ILE A 1 285 ? -4.516 1.191 14.957 1.00 91.56 285 ILE A O 1
ATOM 2256 N N . LEU A 1 286 ? -2.784 0.234 16.016 1.00 88.75 286 LEU A N 1
ATOM 2257 C CA . LEU A 1 286 ? -3.589 -0.280 17.127 1.00 88.75 286 LEU A CA 1
ATOM 2258 C C . LEU A 1 286 ? -4.285 0.839 17.905 1.00 88.75 286 LEU A C 1
ATOM 2260 O O . LEU A 1 286 ? -5.450 0.678 18.261 1.00 88.75 286 LEU A O 1
ATOM 2264 N N . GLY A 1 287 ? -3.614 1.970 18.128 1.00 88.19 287 GLY A N 1
ATOM 2265 C CA . GLY A 1 287 ? -4.217 3.157 18.736 1.00 88.19 287 GLY A CA 1
ATOM 2266 C C . GLY A 1 287 ? -5.432 3.650 17.948 1.00 88.19 287 GLY A C 1
ATOM 2267 O O . GLY A 1 287 ? -6.518 3.773 18.509 1.00 88.19 287 GLY A O 1
ATOM 2268 N N . VAL A 1 288 ? -5.287 3.830 16.630 1.00 90.38 288 VAL A N 1
ATOM 2269 C CA . VAL A 1 288 ? -6.397 4.233 15.746 1.00 90.38 288 VAL A CA 1
ATOM 2270 C C . VAL A 1 288 ? -7.528 3.201 15.760 1.00 90.38 288 VAL A C 1
ATOM 2272 O O . VAL A 1 288 ? -8.695 3.565 15.876 1.00 90.38 288 VAL A O 1
ATOM 2275 N N . LEU A 1 289 ? -7.208 1.907 15.686 1.00 89.38 289 LEU A N 1
ATOM 2276 C CA . LEU A 1 289 ? -8.210 0.838 15.742 1.00 89.38 289 LEU A CA 1
ATOM 2277 C C . LEU A 1 289 ? -8.932 0.791 17.092 1.00 89.38 289 LEU A C 1
ATOM 2279 O O . LEU A 1 289 ? -10.129 0.518 17.124 1.00 89.38 289 LEU A O 1
ATOM 2283 N N . SER A 1 290 ? -8.232 1.072 18.191 1.00 86.88 290 SER A N 1
ATOM 2284 C CA . SER A 1 290 ? -8.830 1.194 19.521 1.00 86.88 290 SER A CA 1
ATOM 2285 C C . SER A 1 290 ? -9.791 2.379 19.581 1.00 86.88 290 SER A C 1
ATOM 2287 O O . SER A 1 290 ? -10.881 2.252 20.129 1.00 86.88 290 SER A O 1
ATOM 2289 N N . THR A 1 291 ? -9.462 3.506 18.944 1.00 88.88 291 THR A N 1
ATOM 2290 C CA . THR A 1 291 ? -10.413 4.616 18.812 1.00 88.88 291 THR A CA 1
ATOM 2291 C C . THR A 1 291 ? -11.632 4.210 17.990 1.00 88.88 291 THR A C 1
ATOM 2293 O O . THR A 1 291 ? -12.752 4.472 18.411 1.00 88.88 291 THR A O 1
ATOM 2296 N N . LEU A 1 292 ? -11.440 3.532 16.857 1.00 87.25 292 LEU A N 1
ATOM 2297 C CA . LEU A 1 292 ? -12.525 3.160 15.942 1.00 87.25 292 LEU A CA 1
ATOM 2298 C C . LEU A 1 292 ? -13.464 2.067 16.473 1.00 87.25 292 LEU A C 1
ATOM 2300 O O . LEU A 1 292 ? -14.665 2.133 16.233 1.00 87.25 292 LEU A O 1
ATOM 2304 N N . TYR A 1 293 ? -12.928 1.062 17.166 1.00 83.06 293 TYR A N 1
ATOM 2305 C CA . TYR A 1 293 ? -13.660 -0.151 17.563 1.00 83.06 293 TYR A CA 1
ATOM 2306 C C . TYR A 1 293 ? -13.662 -0.400 19.076 1.00 83.06 293 TYR A C 1
ATOM 2308 O O . TYR A 1 293 ? -14.127 -1.445 19.541 1.00 83.06 293 TYR A O 1
ATOM 2316 N N . GLY A 1 294 ? -13.099 0.519 19.857 1.00 83.81 294 GLY A N 1
ATOM 2317 C CA . GLY A 1 294 ? -13.057 0.428 21.308 1.00 83.81 294 GLY A CA 1
ATOM 2318 C C . GLY A 1 294 ? -14.449 0.481 21.928 1.00 83.81 294 GLY A C 1
ATOM 2319 O O . GLY A 1 294 ? -15.364 1.132 21.432 1.00 83.81 294 GLY A O 1
ATOM 2320 N N . LYS A 1 295 ? -14.605 -0.189 23.074 1.00 85.88 295 LYS A N 1
ATOM 2321 C CA . LYS A 1 295 ? -15.875 -0.214 23.824 1.00 85.88 295 LYS A CA 1
ATOM 2322 C C . LYS A 1 295 ? -16.289 1.170 24.334 1.00 85.88 295 LYS A C 1
ATOM 2324 O O . LYS A 1 295 ? -17.476 1.432 24.509 1.00 85.88 295 LYS A O 1
ATOM 2329 N N . ASN A 1 296 ? -15.307 2.040 24.559 1.00 91.62 296 ASN A N 1
ATOM 2330 C CA . ASN A 1 296 ? -15.494 3.397 25.058 1.00 91.62 296 ASN A CA 1
ATOM 2331 C C . ASN A 1 296 ? -15.392 4.424 23.927 1.00 91.62 296 ASN A C 1
ATOM 2333 O O . ASN A 1 296 ? -14.799 5.481 24.118 1.00 91.62 296 ASN A O 1
ATOM 2337 N N . SER A 1 297 ? -15.936 4.100 22.754 1.00 92.94 297 SER A N 1
ATOM 2338 C CA . SER A 1 297 ? -15.921 4.975 21.584 1.00 92.94 297 SER A CA 1
ATOM 2339 C C . SER A 1 297 ? -17.328 5.273 21.083 1.00 92.94 297 SER A C 1
ATOM 2341 O O . SER A 1 297 ? -18.253 4.478 21.268 1.00 92.94 297 SER A O 1
ATOM 2343 N N . VAL A 1 298 ? -17.486 6.431 20.449 1.00 94.25 298 VAL A N 1
ATOM 2344 C CA . VAL A 1 298 ? -18.734 6.887 19.831 1.00 94.25 298 VAL A CA 1
ATOM 2345 C C . VAL A 1 298 ? -18.432 7.586 18.517 1.00 94.25 298 VAL A C 1
ATOM 2347 O O . VAL A 1 298 ? -17.408 8.257 18.396 1.00 94.25 298 VAL A O 1
ATOM 2350 N N . THR A 1 299 ? -19.323 7.454 17.539 1.00 95.75 299 THR A N 1
ATOM 2351 C CA . THR A 1 299 ? -19.193 8.173 16.271 1.00 95.75 299 THR A CA 1
ATOM 2352 C C . THR A 1 299 ? -20.231 9.281 16.184 1.00 95.75 299 THR A C 1
ATOM 2354 O O . THR A 1 299 ? -21.425 9.038 16.298 1.00 95.75 299 THR A O 1
ATOM 2357 N N . LEU A 1 300 ? -19.774 10.509 15.965 1.00 96.06 300 LEU A N 1
ATOM 2358 C CA . LEU A 1 300 ? -20.607 11.672 15.690 1.00 96.06 300 LEU A CA 1
ATOM 2359 C C . LEU A 1 300 ? -20.644 11.882 14.177 1.00 96.06 300 LEU A C 1
ATOM 2361 O O . LEU A 1 300 ? -19.612 12.168 13.572 1.00 96.06 300 LEU A O 1
ATOM 2365 N N . GLU A 1 301 ? -21.812 11.733 13.562 1.00 96.44 301 GLU A N 1
ATOM 2366 C CA . GLU A 1 301 ? -22.017 11.965 12.131 1.00 96.44 301 GLU A CA 1
ATOM 2367 C C . GLU A 1 301 ? -22.697 13.315 11.894 1.00 96.44 301 GLU A C 1
ATOM 2369 O O . GLU A 1 301 ? -23.665 13.673 12.561 1.00 96.44 301 GLU A O 1
ATOM 2374 N N . PHE A 1 302 ? -22.200 14.065 10.915 1.00 94.31 302 PHE A N 1
ATOM 2375 C CA . PHE A 1 302 ? -22.760 15.346 10.498 1.00 94.31 302 PHE A CA 1
ATOM 2376 C C . PHE A 1 302 ? -22.587 15.545 8.989 1.00 94.31 302 PHE A C 1
ATOM 2378 O O . PHE A 1 302 ? -21.802 14.862 8.320 1.00 94.31 302 PHE A O 1
ATOM 2385 N N . SER A 1 303 ? -23.333 16.496 8.423 1.00 94.62 303 SER A N 1
ATOM 2386 C CA . SER A 1 303 ? -23.134 16.898 7.030 1.00 94.62 303 SER A CA 1
ATOM 2387 C C . SER A 1 303 ? -21.786 17.601 6.875 1.00 94.62 303 SER A C 1
ATOM 2389 O O . SER A 1 303 ? -21.459 18.519 7.631 1.00 94.62 303 SER A O 1
ATOM 2391 N N . LYS A 1 304 ? -21.016 17.229 5.848 1.00 91.81 304 LYS A N 1
ATOM 2392 C CA . LYS A 1 304 ? -19.726 17.858 5.533 1.00 91.81 304 LYS A CA 1
ATOM 2393 C C . LYS A 1 304 ? -19.874 19.359 5.271 1.00 91.81 304 LYS A C 1
ATOM 2395 O O . LYS A 1 304 ? -18.977 20.120 5.619 1.00 91.81 304 LYS A O 1
ATOM 2400 N N . ALA A 1 305 ? -21.017 19.798 4.738 1.00 92.44 305 ALA A N 1
ATOM 2401 C CA . ALA A 1 305 ? -21.319 21.215 4.522 1.00 92.44 305 ALA A CA 1
ATOM 2402 C C . ALA A 1 305 ? -21.399 22.027 5.830 1.00 92.44 305 ALA A C 1
ATOM 2404 O O . ALA A 1 305 ? -21.241 23.244 5.805 1.00 92.44 305 ALA A O 1
ATOM 2405 N N . GLN A 1 306 ? -21.623 21.367 6.971 1.00 91.06 306 GLN A N 1
ATOM 2406 C CA . GLN A 1 306 ? -21.677 22.004 8.290 1.00 91.06 306 GLN A CA 1
ATOM 2407 C C . GLN A 1 306 ? -20.322 21.976 9.021 1.00 91.06 306 GLN A C 1
ATOM 2409 O O . GLN A 1 306 ? -20.200 22.506 10.127 1.00 91.06 306 GLN A O 1
ATOM 2414 N N . SER A 1 307 ? -19.287 21.383 8.415 1.00 91.94 307 SER A N 1
ATOM 2415 C CA . SER A 1 307 ? -17.932 21.375 8.964 1.00 91.94 307 SER A CA 1
ATOM 2416 C C . SER A 1 307 ? -17.288 22.751 8.817 1.00 91.94 307 SER A C 1
ATOM 2418 O O . SER A 1 307 ? -16.904 23.157 7.721 1.00 91.94 307 SER A O 1
ATOM 2420 N N . ARG A 1 308 ? -17.129 23.455 9.940 1.00 92.31 308 ARG A N 1
ATOM 2421 C CA . ARG A 1 308 ? -16.530 24.795 10.013 1.00 92.31 308 ARG A CA 1
ATOM 2422 C C . ARG A 1 308 ? -15.452 24.874 11.101 1.00 92.31 308 ARG A C 1
ATOM 2424 O O . ARG A 1 308 ? -15.489 24.071 12.039 1.00 92.31 308 ARG A O 1
ATOM 2431 N N . PRO A 1 309 ? -14.504 25.828 11.010 1.00 95.56 309 PRO A N 1
ATOM 2432 C CA . PRO A 1 309 ? -13.542 26.078 12.082 1.00 95.56 309 PRO A CA 1
ATOM 2433 C C . PRO A 1 309 ? -14.233 26.211 13.448 1.00 95.56 309 PRO A C 1
ATOM 2435 O O . PRO A 1 309 ? -15.317 26.784 13.545 1.00 95.56 309 PRO A O 1
ATOM 2438 N N . GLY A 1 310 ? -13.625 25.640 14.491 1.00 94.31 310 GLY A N 1
ATOM 2439 C CA . GLY A 1 310 ? -14.184 25.615 15.849 1.00 94.31 310 GLY A CA 1
ATOM 2440 C C . GLY A 1 310 ? -15.158 24.465 16.139 1.00 94.31 310 GLY A C 1
ATOM 2441 O O . GLY A 1 310 ? -15.523 24.270 17.294 1.00 94.31 310 GLY A O 1
ATOM 2442 N N . LEU A 1 311 ? -15.553 23.649 15.148 1.00 93.81 311 LEU A N 1
ATOM 2443 C CA . LEU A 1 311 ? -16.439 22.502 15.398 1.00 93.81 311 LEU A CA 1
ATOM 2444 C C . LEU A 1 311 ? -15.833 21.508 16.400 1.00 93.81 311 LEU A C 1
ATOM 2446 O O . LEU A 1 311 ? -16.480 21.151 17.382 1.00 93.81 311 LEU A O 1
ATOM 2450 N N . LEU A 1 312 ? -14.583 21.093 16.177 1.00 93.88 312 LEU A N 1
ATOM 2451 C CA . LEU A 1 312 ? -13.908 20.156 17.075 1.00 93.88 312 LEU A CA 1
ATOM 2452 C C . LEU A 1 312 ? -13.713 20.749 18.478 1.00 93.88 312 LEU A C 1
ATOM 2454 O O . LEU A 1 312 ? -13.895 20.037 19.455 1.00 93.88 312 LEU A O 1
ATOM 2458 N N . GLU A 1 313 ? -13.417 22.048 18.572 1.00 96.00 313 GLU A N 1
ATOM 2459 C CA . GLU A 1 313 ? -13.294 22.764 19.847 1.00 96.00 313 GLU A CA 1
ATOM 2460 C C . GLU A 1 313 ? -14.618 22.760 20.621 1.00 96.00 313 GLU A C 1
ATOM 2462 O O . GLU A 1 313 ? -14.646 22.469 21.816 1.00 96.00 313 GLU A O 1
ATOM 2467 N N . ARG A 1 314 ? -15.732 23.055 19.940 1.00 95.88 314 ARG A N 1
ATOM 2468 C CA . ARG A 1 314 ? -17.063 23.035 20.549 1.00 95.88 314 ARG A CA 1
ATOM 2469 C C . ARG A 1 314 ? -17.409 21.637 21.060 1.00 95.88 314 ARG A C 1
ATOM 2471 O O . ARG A 1 314 ? -17.895 21.520 22.176 1.00 95.88 314 ARG A O 1
ATOM 2478 N N . ILE A 1 315 ? -17.122 20.594 20.276 1.00 95.69 315 ILE A N 1
ATOM 2479 C CA . ILE A 1 315 ? -17.329 19.195 20.682 1.00 95.69 315 ILE A CA 1
ATOM 2480 C C . ILE A 1 315 ? -16.456 18.856 21.895 1.00 95.69 315 ILE A C 1
ATOM 2482 O O . ILE A 1 315 ? -16.965 18.372 22.903 1.00 95.69 315 ILE A O 1
ATOM 2486 N N . SER A 1 316 ? -15.152 19.143 21.839 1.00 95.62 316 SER A N 1
ATOM 2487 C CA . SER A 1 316 ? -14.230 18.823 22.932 1.00 95.62 316 SER A CA 1
ATOM 2488 C C . SER A 1 316 ? -14.565 19.579 24.217 1.00 95.62 316 SER A C 1
ATOM 2490 O O . SER A 1 316 ? -14.335 19.063 25.308 1.00 95.62 316 SER A O 1
ATOM 2492 N N . ARG A 1 317 ? -15.143 20.782 24.107 1.00 97.06 317 ARG A N 1
ATOM 2493 C CA . ARG A 1 317 ? -15.576 21.580 25.255 1.00 97.06 317 ARG A CA 1
ATOM 2494 C C . ARG A 1 317 ? -16.686 20.897 26.055 1.00 97.06 317 ARG A C 1
ATOM 2496 O O . ARG A 1 317 ? -16.558 20.835 27.272 1.00 97.06 317 ARG A O 1
ATOM 2503 N N . VAL A 1 318 ? -17.690 20.311 25.395 1.00 97.19 318 VAL A N 1
ATOM 2504 C CA . VAL A 1 318 ? -18.786 19.582 26.073 1.00 97.19 318 VAL A CA 1
ATOM 2505 C C . VAL A 1 318 ? -18.243 18.471 26.974 1.00 97.19 318 VAL A C 1
ATOM 2507 O O . VAL A 1 318 ? -18.688 18.308 28.114 1.00 97.19 318 VAL A O 1
ATOM 2510 N N . PHE A 1 319 ? -17.255 17.724 26.473 1.00 96.38 319 PHE A N 1
ATOM 2511 C CA . PHE A 1 319 ? -16.587 16.666 27.231 1.00 96.38 319 PHE A CA 1
ATOM 2512 C C . PHE A 1 319 ? -15.700 17.235 28.349 1.00 96.38 319 PHE A C 1
ATOM 2514 O O . PHE A 1 319 ? -15.755 16.758 29.483 1.00 96.38 319 PHE A O 1
ATOM 2521 N N . SER A 1 320 ? -14.933 18.291 28.066 1.00 95.69 320 SER A N 1
ATOM 2522 C CA . SER A 1 320 ? -14.039 18.927 29.042 1.00 95.69 320 SER A CA 1
ATOM 2523 C C . SER A 1 320 ? -14.787 19.543 30.230 1.00 95.69 320 SER A C 1
ATOM 2525 O O . SER A 1 320 ? -14.337 19.411 31.368 1.00 95.69 320 SER A O 1
ATOM 2527 N N . GLU A 1 321 ? -15.930 20.193 30.002 1.00 96.44 321 GLU A N 1
ATOM 2528 C CA . GLU A 1 321 ? -16.775 20.770 31.063 1.00 96.44 321 GLU A CA 1
ATOM 2529 C C . GLU A 1 321 ? -17.302 19.697 32.027 1.00 96.44 321 GLU A C 1
ATOM 2531 O O . GLU A 1 321 ? -17.562 19.971 33.197 1.00 96.44 321 GLU A O 1
ATOM 2536 N N . ARG A 1 322 ? -17.382 18.449 31.556 1.00 95.12 322 ARG A N 1
ATOM 2537 C CA . ARG A 1 322 ? -17.794 17.270 32.327 1.00 95.12 322 ARG A CA 1
ATOM 2538 C C . ARG A 1 322 ? -16.620 16.428 32.829 1.00 95.12 322 ARG A C 1
ATOM 2540 O O . ARG A 1 322 ? -16.848 15.343 33.354 1.00 95.12 322 ARG A O 1
ATOM 2547 N N . GLN A 1 323 ? -15.385 16.922 32.694 1.00 95.06 323 GLN A N 1
ATOM 2548 C CA . GLN A 1 323 ? -14.158 16.231 33.114 1.00 95.06 323 GLN A CA 1
ATOM 2549 C C . GLN A 1 323 ? -13.987 14.847 32.454 1.00 95.06 323 GLN A C 1
ATOM 2551 O O . GLN A 1 323 ? -13.513 13.897 33.076 1.00 95.06 323 GLN A O 1
ATOM 2556 N N . ILE A 1 324 ? -14.398 14.726 31.187 1.00 95.81 324 ILE A N 1
ATOM 2557 C CA . ILE A 1 324 ? -14.256 13.505 30.388 1.00 95.81 324 ILE A CA 1
ATOM 2558 C C . ILE A 1 324 ? -12.962 13.598 29.579 1.00 95.81 324 ILE A C 1
ATOM 2560 O O . ILE A 1 324 ? -12.770 14.538 28.805 1.00 95.81 324 ILE A O 1
ATOM 2564 N N . ASN A 1 325 ? -12.092 12.601 29.733 1.00 93.94 325 ASN A N 1
ATOM 2565 C CA . ASN A 1 325 ? -10.812 12.547 29.038 1.00 93.94 325 ASN A CA 1
ATOM 2566 C C . ASN A 1 325 ? -10.983 11.828 27.703 1.00 93.94 325 ASN A C 1
ATOM 2568 O O . ASN A 1 325 ? -11.455 10.689 27.653 1.00 93.94 325 ASN A O 1
ATOM 2572 N N . LEU A 1 326 ? -10.566 12.486 26.622 1.00 94.25 326 LEU A N 1
ATOM 2573 C CA . LEU A 1 326 ? -10.539 11.889 25.290 1.00 94.25 326 LEU A CA 1
ATOM 2574 C C . LEU A 1 326 ? -9.225 11.125 25.106 1.00 94.25 326 LEU A C 1
ATOM 2576 O O . LEU A 1 326 ? -8.148 11.672 25.332 1.00 94.25 326 LEU A O 1
ATOM 2580 N N . THR A 1 327 ? -9.306 9.872 24.670 1.00 92.12 327 THR A N 1
ATOM 2581 C CA . THR A 1 327 ? -8.142 9.003 24.417 1.00 92.12 327 THR A CA 1
ATOM 2582 C C . THR A 1 327 ? -7.783 8.911 22.937 1.00 92.12 327 THR A C 1
ATOM 2584 O O . THR A 1 327 ? -6.695 8.456 22.592 1.00 92.12 327 THR A O 1
ATOM 2587 N N . GLY A 1 328 ? -8.671 9.365 22.054 1.00 91.69 328 GLY A N 1
ATOM 2588 C CA . GLY A 1 328 ? -8.436 9.387 20.621 1.00 91.69 328 GLY A CA 1
ATOM 2589 C C . GLY A 1 328 ? -9.590 10.024 19.863 1.00 91.69 328 GLY A C 1
ATOM 2590 O O . GLY A 1 328 ? -10.736 10.015 20.311 1.00 91.69 328 GLY A O 1
ATOM 2591 N N . ILE A 1 329 ? -9.264 10.612 18.716 1.00 93.12 329 ILE A N 1
ATOM 2592 C CA . ILE A 1 329 ? -10.224 11.230 17.804 1.00 93.12 329 ILE A CA 1
ATOM 2593 C C . ILE A 1 329 ? -9.788 10.883 16.389 1.00 93.12 329 ILE A C 1
ATOM 2595 O O . ILE A 1 329 ? -8.644 11.133 16.011 1.00 93.12 329 ILE A O 1
ATOM 2599 N N . ASN A 1 330 ? -10.700 10.329 15.602 1.00 93.12 330 ASN A N 1
ATOM 2600 C CA . ASN A 1 330 ? -10.484 10.051 14.192 1.00 93.12 330 ASN A CA 1
ATOM 2601 C C . ASN A 1 330 ? -11.568 10.722 13.346 1.00 93.12 330 ASN A C 1
ATOM 2603 O O . ASN A 1 330 ? -12.734 10.732 13.727 1.00 93.12 330 ASN A O 1
ATOM 2607 N N . SER A 1 331 ? -11.180 11.259 12.190 1.00 92.25 331 SER A N 1
ATOM 2608 C CA . SER A 1 331 ? -12.071 11.964 11.267 1.00 92.25 331 SER A CA 1
ATOM 2609 C C . SER A 1 331 ? -12.103 11.252 9.922 1.00 92.25 331 SER A C 1
ATOM 2611 O O . SER A 1 331 ? -11.054 11.010 9.325 1.00 92.25 331 SER A O 1
ATOM 2613 N N . VAL A 1 332 ? -13.300 10.926 9.434 1.00 91.50 332 VAL A N 1
ATOM 2614 C CA . VAL A 1 332 ? -13.496 10.263 8.140 1.00 91.50 332 VAL A CA 1
ATOM 2615 C C . VAL A 1 332 ? -14.572 10.983 7.342 1.00 91.50 332 VAL A C 1
ATOM 2617 O O . VAL A 1 332 ? -15.712 11.114 7.785 1.00 91.50 332 VAL A O 1
ATOM 2620 N N . ALA A 1 333 ? -14.221 11.419 6.132 1.00 89.19 333 ALA A N 1
ATOM 2621 C CA . ALA A 1 333 ? -15.201 11.870 5.154 1.00 89.19 333 ALA A CA 1
ATOM 2622 C C . ALA A 1 333 ? -15.753 10.657 4.391 1.00 89.19 333 ALA A C 1
ATOM 2624 O O . ALA A 1 333 ? -14.996 9.945 3.733 1.00 89.19 333 ALA A O 1
ATOM 2625 N N . LEU A 1 334 ? -17.066 10.447 4.459 1.00 85.50 334 LEU A N 1
ATOM 2626 C CA . LEU A 1 334 ? -17.768 9.383 3.746 1.00 85.50 334 LEU A CA 1
ATOM 2627 C C . LEU A 1 334 ? -18.559 9.967 2.574 1.00 85.50 334 LEU A C 1
ATOM 2629 O O . LEU A 1 334 ? -19.258 10.976 2.713 1.00 85.50 334 LEU A O 1
ATOM 2633 N N . ASP A 1 335 ? -18.434 9.327 1.412 1.00 84.56 335 ASP A N 1
ATOM 2634 C CA . ASP A 1 335 ? -19.198 9.600 0.183 1.00 84.56 335 ASP A CA 1
ATOM 2635 C C . ASP A 1 335 ? -19.175 11.070 -0.278 1.00 84.56 335 ASP A C 1
ATOM 2637 O O . ASP A 1 335 ? -20.078 11.551 -0.959 1.00 84.56 335 ASP A O 1
ATOM 2641 N N . GLY A 1 336 ? -18.170 11.834 0.159 1.00 82.88 336 GLY A N 1
ATOM 2642 C CA . GLY A 1 336 ? -18.032 13.264 -0.119 1.00 82.88 336 GLY A CA 1
ATOM 2643 C C . GLY A 1 336 ? -19.043 14.182 0.584 1.00 82.88 336 GLY A C 1
ATOM 2644 O O . GLY A 1 336 ? -18.832 15.392 0.569 1.00 82.88 336 GLY A O 1
ATOM 2645 N N . GLN A 1 337 ? -20.082 13.642 1.227 1.00 89.94 337 GLN A N 1
ATOM 2646 C CA . GLN A 1 337 ? -21.195 14.407 1.811 1.00 89.94 337 GLN A CA 1
ATOM 2647 C C . GLN A 1 337 ? -21.274 14.314 3.334 1.00 89.94 337 GLN A C 1
ATOM 2649 O O . GLN A 1 337 ? -21.764 15.238 3.983 1.00 89.94 337 GLN A O 1
ATOM 2654 N N . ARG A 1 338 ? -20.796 13.217 3.920 1.00 93.75 338 ARG A N 1
ATOM 2655 C CA . ARG A 1 338 ? -20.867 12.967 5.362 1.00 93.75 338 ARG A CA 1
ATOM 2656 C C . ARG A 1 338 ? -19.484 13.093 5.975 1.00 93.75 338 ARG A C 1
ATOM 2658 O O . ARG A 1 338 ? -18.486 12.731 5.354 1.00 93.75 338 ARG A O 1
ATOM 2665 N N . LEU A 1 339 ? -19.427 13.608 7.193 1.00 94.25 339 LEU A N 1
ATOM 2666 C CA . LEU A 1 339 ? -18.217 13.644 7.997 1.00 94.25 339 LEU A CA 1
ATOM 2667 C C . LEU A 1 339 ? -18.516 12.966 9.330 1.00 94.25 339 LEU A C 1
ATOM 2669 O O . LEU A 1 339 ? -19.526 13.256 9.970 1.00 94.25 339 LEU A O 1
ATOM 2673 N N . GLN A 1 340 ? -17.658 12.024 9.703 1.00 95.25 340 GLN A N 1
ATOM 2674 C CA . GLN A 1 340 ? -17.764 11.267 10.939 1.00 95.25 340 GLN A CA 1
ATOM 2675 C C . GLN A 1 340 ? -16.549 11.540 11.814 1.00 95.25 340 GLN A C 1
ATOM 2677 O O . GLN A 1 340 ? -15.414 11.388 11.358 1.00 95.25 340 GLN A O 1
ATOM 2682 N N . PHE A 1 341 ? -16.794 11.920 13.066 1.00 95.50 341 PHE A N 1
ATOM 2683 C CA . PHE A 1 341 ? -15.781 11.957 14.114 1.00 95.50 341 PHE A CA 1
ATOM 2684 C C . PHE A 1 341 ? -16.002 10.786 15.062 1.00 95.50 341 PHE A C 1
ATOM 2686 O O . PHE A 1 341 ? -16.993 10.762 15.786 1.00 95.50 341 PHE A O 1
ATOM 2693 N N . THR A 1 342 ? -15.076 9.833 15.085 1.00 95.19 342 THR A N 1
ATOM 2694 C CA . THR A 1 342 ? -15.068 8.778 16.099 1.00 95.19 342 THR A CA 1
ATOM 2695 C C . THR A 1 342 ? -14.184 9.214 17.254 1.00 95.19 342 THR A C 1
ATOM 2697 O O . THR A 1 342 ? -13.001 9.490 17.060 1.00 95.19 342 THR A O 1
ATOM 2700 N N . ILE A 1 343 ? -14.765 9.299 18.444 1.00 94.88 343 ILE A N 1
ATOM 2701 C CA . ILE A 1 343 ? -14.119 9.792 19.658 1.00 94.88 343 ILE A CA 1
ATOM 2702 C C . ILE A 1 343 ? -14.097 8.655 20.670 1.00 94.88 343 ILE A C 1
ATOM 2704 O O . ILE A 1 343 ? -15.129 8.027 20.899 1.00 94.88 343 ILE A O 1
ATOM 2708 N N . SER A 1 344 ? -12.938 8.401 21.271 1.00 94.44 344 SER A N 1
ATOM 2709 C CA . SER A 1 344 ? -12.781 7.444 22.363 1.00 94.44 344 SER A CA 1
ATOM 2710 C C . SER A 1 344 ? -12.484 8.141 23.684 1.00 94.44 344 SER A C 1
ATOM 2712 O O . SER A 1 344 ? -11.860 9.204 23.711 1.00 94.44 344 SER A O 1
ATOM 2714 N N . PHE A 1 345 ? -12.918 7.527 24.782 1.00 93.62 345 PHE A N 1
ATOM 2715 C CA . PHE A 1 345 ? -12.856 8.083 26.133 1.00 93.62 345 PHE A CA 1
ATOM 2716 C C . PHE A 1 345 ? -12.074 7.175 27.084 1.00 93.62 345 PHE A C 1
ATOM 2718 O O . PHE A 1 345 ? -11.962 5.965 26.865 1.00 93.62 345 PHE A O 1
ATOM 2725 N N . GLU A 1 346 ? -11.544 7.756 28.158 1.00 91.94 346 GLU A N 1
ATOM 2726 C CA . GLU A 1 346 ? -11.008 6.992 29.292 1.00 91.94 346 GLU A CA 1
ATOM 2727 C C . GLU A 1 346 ? -12.152 6.390 30.122 1.00 91.94 346 GLU A C 1
ATOM 2729 O O . GLU A 1 346 ? -12.122 5.219 30.503 1.00 91.94 346 GLU A O 1
ATOM 2734 N N . GLN A 1 347 ? -13.200 7.186 30.351 1.00 90.94 347 GLN A N 1
ATOM 2735 C CA . GLN A 1 347 ? -14.404 6.778 31.063 1.00 90.94 347 GLN A CA 1
ATOM 2736 C C . GLN A 1 347 ? -15.209 5.741 30.268 1.00 90.94 347 GLN A C 1
ATOM 2738 O O . GLN A 1 347 ? -15.166 5.690 29.038 1.00 90.94 347 GLN A O 1
ATOM 2743 N N . SER A 1 348 ? -16.013 4.940 30.980 1.00 88.25 348 SER A N 1
ATOM 2744 C CA . SER A 1 348 ? -16.992 4.072 30.322 1.00 88.25 348 SER A CA 1
ATOM 2745 C C . SER A 1 348 ? -17.934 4.909 29.464 1.00 88.25 348 SER A C 1
ATOM 2747 O O . SER A 1 348 ? -18.499 5.902 29.935 1.00 88.25 348 SER A O 1
ATOM 2749 N N . ARG A 1 349 ? -18.184 4.449 28.238 1.00 82.81 349 ARG A N 1
ATOM 2750 C CA . ARG A 1 349 ? -19.215 5.030 27.373 1.00 82.81 349 ARG A CA 1
ATOM 2751 C C . ARG A 1 349 ? -20.597 5.038 28.033 1.00 82.81 349 ARG A C 1
ATOM 2753 O O . ARG A 1 349 ? -21.396 5.925 27.764 1.00 82.81 349 ARG A O 1
ATOM 2760 N N . THR A 1 350 ? -20.879 4.062 28.893 1.00 84.75 350 THR A N 1
ATOM 2761 C CA . THR A 1 350 ? -22.160 3.949 29.608 1.00 84.75 350 THR A CA 1
ATOM 2762 C C . THR A 1 350 ? -22.216 4.796 30.877 1.00 84.75 350 THR A C 1
ATOM 2764 O O . THR A 1 350 ? -23.142 4.636 31.664 1.00 84.75 350 THR A O 1
ATOM 2767 N N . SER A 1 351 ? -21.206 5.627 31.142 1.00 91.69 351 SER A N 1
ATOM 2768 C CA . SER A 1 351 ? -21.247 6.540 32.281 1.00 91.69 351 SER A CA 1
ATOM 2769 C C . SER A 1 351 ? -22.230 7.681 32.022 1.00 91.69 351 SER A C 1
ATOM 2771 O O . SER A 1 351 ? -22.302 8.208 30.911 1.00 91.69 351 SER A O 1
ATOM 2773 N N . ASP A 1 352 ? -22.934 8.109 33.069 1.00 92.19 352 ASP A N 1
ATOM 2774 C CA . ASP A 1 352 ? -23.901 9.211 32.996 1.00 92.19 352 ASP A CA 1
ATOM 2775 C C . ASP A 1 352 ? -23.286 10.496 32.424 1.00 92.19 352 ASP A C 1
ATOM 2777 O O . ASP A 1 352 ? -23.940 11.229 31.686 1.00 92.19 352 ASP A O 1
ATOM 2781 N N . GLY A 1 353 ? -22.013 10.764 32.738 1.00 92.88 353 GLY A N 1
ATOM 2782 C CA . GLY A 1 353 ? -21.289 11.926 32.224 1.00 92.88 353 GLY A CA 1
ATOM 2783 C C . GLY A 1 353 ? -21.145 11.896 30.703 1.00 92.88 353 GLY A C 1
ATOM 2784 O O . GLY A 1 353 ? -21.461 12.885 30.042 1.00 92.88 353 GLY A O 1
ATOM 2785 N N . VAL A 1 354 ? -20.708 10.759 30.145 1.00 93.81 354 VAL A N 1
ATOM 2786 C CA . VAL A 1 354 ? -20.587 10.581 28.690 1.00 93.81 354 VAL A CA 1
ATOM 2787 C C . VAL A 1 354 ? -21.965 10.607 28.038 1.00 93.81 354 VAL A C 1
ATOM 2789 O O . VAL A 1 354 ? -22.129 11.265 27.017 1.00 93.81 354 VAL A O 1
ATOM 2792 N N . HIS A 1 355 ? -22.969 9.971 28.644 1.00 94.06 355 HIS A N 1
ATOM 2793 C CA . HIS A 1 355 ? -24.325 9.964 28.100 1.00 94.06 355 HIS A CA 1
ATOM 2794 C C . HIS A 1 355 ? -24.899 11.380 27.961 1.00 94.06 355 HIS A C 1
ATOM 2796 O O . HIS A 1 355 ? -25.261 11.778 26.858 1.00 94.06 355 HIS A O 1
ATOM 2802 N N . ARG A 1 356 ? -24.850 12.188 29.029 1.00 95.50 356 ARG A N 1
ATOM 2803 C CA . ARG A 1 356 ? -25.328 13.582 29.004 1.00 95.50 356 ARG A CA 1
ATOM 2804 C C . ARG A 1 356 ? -24.542 14.475 28.047 1.00 95.50 356 ARG A C 1
ATOM 2806 O O . ARG A 1 356 ? -25.100 15.404 27.476 1.00 95.50 356 ARG A O 1
ATOM 2813 N N . ALA A 1 357 ? -23.239 14.231 27.895 1.00 96.56 357 ALA A N 1
ATOM 2814 C CA . ALA A 1 357 ? -22.426 14.953 26.918 1.00 96.56 357 ALA A CA 1
ATOM 2815 C C . ALA A 1 357 ? -22.908 14.679 25.484 1.00 96.56 357 ALA A C 1
ATOM 2817 O O . ALA A 1 357 ? -22.983 15.593 24.669 1.00 96.56 357 ALA A O 1
ATOM 2818 N N . LEU A 1 358 ? -23.242 13.424 25.182 1.00 96.31 358 LEU A N 1
ATOM 2819 C CA . LEU A 1 358 ? -23.725 13.025 23.863 1.00 96.31 358 LEU A CA 1
ATOM 2820 C C . LEU A 1 358 ? -25.144 13.521 23.590 1.00 96.31 358 LEU A C 1
ATOM 2822 O O . LEU A 1 358 ? -25.383 14.004 22.489 1.00 96.31 358 LEU A O 1
ATOM 2826 N N . GLU A 1 359 ? -26.036 13.470 24.582 1.00 96.06 359 GLU A N 1
ATOM 2827 C CA . GLU A 1 359 ? -27.382 14.053 24.490 1.00 96.06 359 GLU A CA 1
ATOM 2828 C C . GLU A 1 359 ? -27.310 15.547 24.152 1.00 96.06 359 GLU A C 1
ATOM 2830 O O . GLU A 1 359 ? -27.933 15.993 23.193 1.00 96.06 359 GLU A O 1
ATOM 2835 N N . GLU A 1 360 ? -26.469 16.311 24.859 1.00 96.81 360 GLU A N 1
ATOM 2836 C CA . GLU A 1 360 ? -26.284 17.738 24.573 1.00 96.81 360 GLU A CA 1
ATOM 2837 C C . GLU A 1 360 ? -25.806 17.986 23.133 1.00 96.81 360 GLU A C 1
ATOM 2839 O O . GLU A 1 360 ? -26.270 18.917 22.475 1.00 96.81 360 GLU A O 1
ATOM 2844 N N . ILE A 1 361 ? -24.867 17.171 22.639 1.00 96.62 361 ILE A N 1
ATOM 2845 C CA . ILE A 1 361 ? -24.350 17.291 21.270 1.00 96.62 361 ILE A CA 1
ATOM 2846 C C . ILE A 1 361 ? -25.438 16.953 20.240 1.00 96.62 361 ILE A C 1
ATOM 2848 O O . ILE A 1 361 ? -25.529 17.621 19.210 1.00 96.62 361 ILE A O 1
ATOM 2852 N N . GLU A 1 362 ? -26.254 15.932 20.496 1.00 96.38 362 GLU A N 1
ATOM 2853 C CA . GLU A 1 362 ? -27.334 15.505 19.600 1.00 96.38 362 GLU A CA 1
ATOM 2854 C C . GLU A 1 362 ? -28.484 16.527 19.537 1.00 96.38 362 GLU A C 1
ATOM 2856 O O . GLU A 1 362 ? -29.117 16.689 18.494 1.00 96.38 362 GLU A O 1
ATOM 2861 N N . GLU A 1 363 ? -28.699 17.296 20.609 1.00 96.88 363 GLU A N 1
ATOM 2862 C CA . GLU A 1 363 ? -29.675 18.393 20.668 1.00 96.88 363 GLU A CA 1
ATOM 2863 C C . GLU A 1 363 ? -29.253 19.654 19.890 1.00 96.88 363 GLU A C 1
ATOM 2865 O O . GLU A 1 363 ? -30.039 20.597 19.735 1.00 96.88 363 GLU A O 1
ATOM 2870 N N . TRP A 1 364 ? -28.024 19.713 19.369 1.00 96.44 364 TRP A N 1
ATOM 2871 C CA . TRP A 1 364 ? -27.576 20.865 18.594 1.00 96.44 364 TRP A CA 1
ATOM 2872 C C . TRP A 1 364 ? -28.405 21.063 17.320 1.00 96.44 364 TRP A C 1
ATOM 2874 O O . TRP A 1 364 ? -28.543 20.188 16.466 1.00 96.44 364 TRP A O 1
ATOM 2884 N N . SER A 1 365 ? -28.892 22.291 17.133 1.00 92.56 365 SER A N 1
ATOM 2885 C CA . SER A 1 365 ? -29.595 22.689 15.910 1.00 92.56 365 SER A CA 1
ATOM 2886 C C . SER A 1 365 ? -28.651 22.918 14.721 1.00 92.56 365 SER A C 1
ATOM 2888 O O . SER A 1 365 ? -29.065 22.748 13.570 1.00 92.56 365 SER A O 1
ATOM 2890 N N . ASP A 1 366 ? -27.393 23.288 14.994 1.00 91.06 366 ASP A N 1
ATOM 2891 C CA . ASP A 1 366 ? -26.336 23.505 14.003 1.00 91.06 366 ASP A CA 1
ATOM 2892 C C . ASP A 1 366 ? -24.916 23.318 14.608 1.00 91.06 366 ASP A C 1
ATOM 2894 O O . ASP A 1 366 ? -24.549 24.065 15.524 1.00 91.06 366 ASP A O 1
ATOM 2898 N N . PRO A 1 367 ? -24.080 22.382 14.110 1.00 93.12 367 PRO A N 1
ATOM 2899 C CA . PRO A 1 367 ? -24.447 21.376 13.119 1.00 93.12 367 PRO A CA 1
ATOM 2900 C C . PRO A 1 367 ? -25.503 20.424 13.678 1.00 93.12 367 PRO A C 1
ATOM 2902 O O . PRO A 1 367 ? -25.586 20.235 14.888 1.00 93.12 367 PRO A O 1
ATOM 2905 N N . ARG A 1 368 ? -26.278 19.801 12.788 1.00 94.75 368 ARG A N 1
ATOM 2906 C CA . ARG A 1 368 ? -27.119 18.672 13.186 1.00 94.75 368 ARG A CA 1
ATOM 2907 C C . ARG A 1 368 ? -26.210 17.464 13.319 1.00 94.75 368 ARG A C 1
ATOM 2909 O O . ARG A 1 368 ? -25.564 17.087 12.338 1.00 94.75 368 ARG A O 1
ATOM 2916 N N . VAL A 1 369 ? -26.144 16.901 14.516 1.00 95.62 369 VAL A N 1
ATOM 2917 C CA . VAL A 1 369 ? -25.287 15.757 14.819 1.00 95.62 369 VAL A CA 1
ATOM 2918 C C . VAL A 1 369 ? -26.161 14.536 15.036 1.00 95.62 369 VAL A C 1
ATOM 2920 O O . VAL A 1 369 ? -27.181 14.608 15.708 1.00 95.62 369 VAL A O 1
ATOM 2923 N N . LYS A 1 370 ? -25.753 13.416 14.451 1.00 95.94 370 LYS A N 1
ATOM 2924 C CA . LYS A 1 370 ? -26.324 12.103 14.716 1.00 95.94 370 LYS A CA 1
ATOM 2925 C C . LYS A 1 370 ? -25.305 11.285 15.492 1.00 95.94 370 LYS A C 1
ATOM 2927 O O . LYS A 1 370 ? -24.187 11.090 15.007 1.00 95.94 370 LYS A O 1
ATOM 2932 N N . VAL A 1 371 ? -25.681 10.796 16.667 1.00 95.25 371 VAL A N 1
ATOM 2933 C CA . VAL A 1 371 ? -24.810 9.937 17.470 1.00 95.25 371 VAL A CA 1
ATOM 2934 C C . VAL A 1 371 ? -24.988 8.487 17.012 1.00 95.25 371 VAL A C 1
ATOM 2936 O O . VAL A 1 371 ? -26.096 7.961 16.931 1.00 95.25 371 VAL A O 1
ATOM 2939 N N . LEU A 1 372 ? -23.885 7.840 16.648 1.00 92.06 372 LEU A N 1
ATOM 2940 C CA . LEU A 1 372 ? -23.834 6.464 16.166 1.00 92.06 372 LEU A CA 1
ATOM 2941 C C . LEU A 1 372 ? -23.094 5.581 17.170 1.00 92.06 372 LEU A C 1
ATOM 2943 O O . LEU A 1 372 ? -22.093 5.992 17.770 1.00 92.06 372 LEU A O 1
ATOM 2947 N N . ASN A 1 373 ? -23.604 4.357 17.320 1.00 72.56 373 ASN A N 1
ATOM 2948 C CA . ASN A 1 373 ? -23.072 3.366 18.248 1.00 72.56 373 ASN A CA 1
ATOM 2949 C C . ASN A 1 373 ? -21.836 2.650 17.737 1.00 72.56 373 ASN A C 1
ATOM 2951 O O . ASN A 1 373 ? -21.779 2.338 16.529 1.00 72.56 373 ASN A O 1
#

Solvent-accessible surface area (backbone atoms only — not comparable to full-atom values): 21021 Å² total; per-residue (Å²): 132,54,53,40,45,46,40,45,63,86,53,102,56,58,65,58,59,50,51,53,40,38,58,72,71,70,45,57,71,88,46,44,44,81,43,76,40,62,100,54,80,79,67,66,79,76,73,82,74,67,74,63,48,44,39,50,75,48,76,72,76,80,82,63,64,71,54,55,65,58,60,53,53,61,62,42,53,77,67,75,46,90,80,51,58,60,72,26,46,34,40,36,54,67,40,88,50,37,39,72,56,49,57,60,57,60,76,53,61,40,27,32,33,38,34,32,61,78,62,61,92,90,58,74,47,60,76,34,53,29,40,38,19,64,76,36,69,82,52,68,69,59,45,53,48,54,54,52,51,52,59,65,44,48,33,46,74,43,78,45,45,35,61,60,46,38,58,50,38,40,66,72,44,38,50,55,50,52,53,38,50,52,51,49,49,51,47,58,74,70,69,58,59,66,76,63,51,59,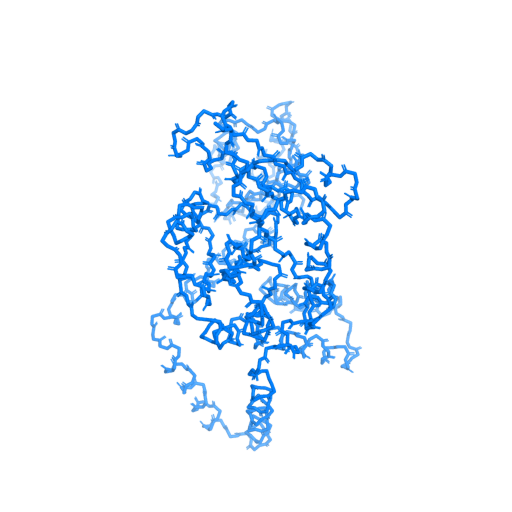75,78,45,56,75,66,51,50,49,55,51,46,56,34,51,54,58,74,71,46,70,62,69,65,56,46,45,44,44,75,60,34,88,58,42,64,65,50,50,54,52,49,51,55,50,51,53,51,51,51,51,32,62,74,70,63,38,58,66,66,51,52,49,54,52,49,54,51,50,62,73,59,29,74,66,54,52,49,51,51,51,56,51,49,53,51,51,50,52,54,46,44,21,73,70,31,86,29,33,41,34,42,36,32,51,40,90,60,68,51,93,61,51,68,58,57,56,52,44,52,34,50,80,64,73,51,51,72,73,36,75,48,80,46,77,44,94,88,50,36,31,35,41,28,38,14,40,74,54,60,52,87,34,69,64,50,44,54,39,50,52,59,49,44,68,33,85,77,57,54,37,44,82,41,1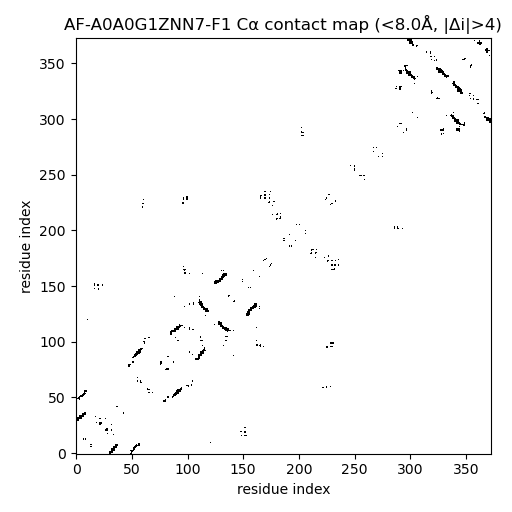27

Foldseek 3Di:
DAAEEEAADDAPCSPVLVVLLCVVVVHDVVSYHYQYDDPDPVSVPPDQDHQYEDAQADDDDDDDRVVVVVVCVVVVVVNVDPHAQLSYEYEYENAQAFPRVVVNVVVTNYFYKYKYFPDDSVDQQAAGEMEIAGPGQPDPVSVVSVVSSNVSSNHDYHYDHSLRSLVVLCVVPLVVLVVLQVVLVVCVVVVDDPVVVVVVDDLVVVVSVVVSVVSVPDDVRRVCRSQVVRPCNVVVVVVVVVVVVVVVVCVVVVVPVVVVVVVVVVDVVCDDVNVVVVVVVVVVVVLVSCLVPNQQKKKKKFWPVLDDPCPVVVLVVLCVVLVWAWSDWDWDDPPVTMIMIMIGTPDGCPDPSNVVSVVVVCPDPGRNIDMDD